Protein AF-0000000077184973 (afdb_homodimer)

Sequence (528 aa):
MAVRLSLIWLLLLGTSIDVTRGKRLDRKLLDNRIVGGQEAEDGAAPYQVSIQTTWKTHICSGVILNEQWILTAGHCALDFSIEDLRIIVGTNDRLEPGQTLFPDEALVHCLYDIPYVYNNDIALIHVNESIIFNDRTQIVELSRVQPPAGSTVTLTGWGAPESSLPTVQYLQTLNLTIIAHEECRERWDFHDGIDVGHICTFTREGEGACSGDSGGPLMWEGKLVGLVNWGRACGVGMPDMYANTVYYQDWIRRTRSGCKNRVNMAVRLSLIWLLLLGTSIDVTRGKRLDRKLLDNRIVGGQEAEDGAAPYQVSIQTTWKTHICSGVILNEQWILTAGHCALDFSIEDLRIIVGTNDRLEPGQTLFPDEALVHCLYDIPYVYNNDIALIHVNESIIFNDRTQIVELSRVQPPAGSTVTLTGWGAPESSLPTVQYLQTLNLTIIAHEECRERWDFHDGIDVGHICTFTREGEGACSGDSGGPLMWEGKLVGLVNWGRACGVGMPDMYANTVYYQDWIRRTRSGCKNRVN

Radius of gyration: 30.18 Å; Cα contacts (8 Å, |Δi|>4): 1374; chains: 2; bounding box: 131×96×85 Å

Secondary structure (DSSP, 8-state):
-------------------------------TTTBT-EEPPTTS-TTEEEEEETT--EEEEEEE-SSSEEEE-HHHHHSS-GGGEEEEES-SBTTS-SEEE-EEEEEE-TTTT-SSTTTT--EEEEESSPPPPBTTB-PPPBPSSPPPTT-EEEEEE---SSTTSPPPSB-EEEEEEEE-HHHHHHHTTT-TT--TTEEEE---TT-B--TT-TT-EEEETTEEEEEE---STTTSSS-EEEEETTTTHHHHHHHTTT---EE-/-------------------------------TTTBT-EEPPTTS-TTEEEEEETT--EEEEEEE-SSSEEEE-HHHHHSS-GGGEEEEES-SBTTS-SEEE-EEEEEE-TTTT-SSTTTT--EEEEESSPPPPBTTB-PPPBPSSPPPTT-EEEEEE---SSTTSPPPSB-EEEEEEEE-HHHHHHHTTT-TT--TTEEEE---TT-B--TT-TT-EEEETTEEEEEE---STTTSSS-EEEEETTTTHHHHHHHTTT---EE-

Nearest PDB structures (foldseek):
  1eq9-assembly1_B  TM=9.582E-01  e=1.703E-23  Solenopsis invicta
  1fy4-assembly1_A  TM=9.319E-01  e=1.586E-20  Fusarium oxysporum
  1pqa-assembly1_A  TM=9.318E-01  e=4.642E-20  Fusarium oxysporum
  1fxy-assembly1_A-2  TM=9.070E-01  e=1.776E-20  Homo sapiens
  2y6t-assembly2_D  TM=8.785E-01  e=1.283E-19  Bos taurus

pLDDT: mean 86.86, std 21.19, range [26.16, 98.88]

Organism: Drosophila simulans (NCBI:txid7240)

Structure (mmCIF, N/CA/C/O backbone):
data_AF-0000000077184973-model_v1
#
loop_
_entity.id
_entity.type
_entity.pdbx_description
1 polymer GD20248
#
loop_
_atom_site.group_PDB
_atom_site.id
_atom_site.type_symbol
_atom_site.label_atom_id
_atom_site.label_alt_id
_atom_site.label_comp_id
_atom_site.label_asym_id
_atom_site.label_entity_id
_atom_site.label_seq_id
_atom_site.pdbx_PDB_ins_code
_atom_site.Cartn_x
_atom_site.Cartn_y
_atom_site.Cartn_z
_atom_site.occupancy
_atom_site.B_iso_or_equiv
_atom_site.auth_seq_id
_atom_site.auth_comp_id
_atom_site.auth_asym_id
_atom_site.auth_atom_id
_atom_site.pdbx_PDB_model_num
ATOM 1 N N . MET A 1 1 ? 62.156 31.766 54.094 1 26.5 1 MET A N 1
ATOM 2 C CA . MET A 1 1 ? 62.125 32.312 52.75 1 26.5 1 MET A CA 1
ATOM 3 C C . MET A 1 1 ? 60.781 32.062 52.094 1 26.5 1 MET A C 1
ATOM 5 O O . MET A 1 1 ? 60.375 30.891 51.938 1 26.5 1 MET A O 1
ATOM 9 N N . ALA A 1 2 ? 59.875 33.062 52.375 1 34.38 2 ALA A N 1
ATOM 10 C CA . ALA A 1 2 ? 58.438 33.281 52.094 1 34.38 2 ALA A CA 1
ATOM 11 C C . ALA A 1 2 ? 58.188 33.312 50.594 1 34.38 2 ALA A C 1
ATOM 13 O O . ALA A 1 2 ? 58.5 34.312 49.906 1 34.38 2 ALA A O 1
ATOM 14 N N . VAL A 1 3 ? 58.531 32.125 49.938 1 33.66 3 VAL A N 1
ATOM 15 C CA . VAL A 1 3 ? 58.406 32.125 48.5 1 33.66 3 VAL A CA 1
ATOM 16 C C . VAL A 1 3 ? 57 32.562 48.094 1 33.66 3 VAL A C 1
ATOM 18 O O . VAL A 1 3 ? 56 31.984 48.562 1 33.66 3 VAL A O 1
ATOM 21 N N . ARG A 1 4 ? 56.875 33.844 47.781 1 31.12 4 ARG A N 1
ATOM 22 C CA . ARG A 1 4 ? 55.75 34.625 47.25 1 31.12 4 ARG A CA 1
ATOM 23 C C . ARG A 1 4 ? 55.219 34 45.969 1 31.12 4 ARG A C 1
ATOM 25 O O . ARG A 1 4 ? 55.875 34.062 44.938 1 31.12 4 ARG A O 1
ATOM 32 N N . LEU A 1 5 ? 54.781 32.719 46.062 1 35.84 5 LEU A N 1
ATOM 33 C CA . LEU A 1 5 ? 54.219 32.125 44.875 1 35.84 5 LEU A CA 1
ATOM 34 C C . LEU A 1 5 ? 53.219 33.031 44.188 1 35.84 5 LEU A C 1
ATOM 36 O O . LEU A 1 5 ? 52.219 33.406 44.781 1 35.84 5 LEU A O 1
ATOM 40 N N . SER A 1 6 ? 53.812 34 43.438 1 33.06 6 SER A N 1
ATOM 41 C CA . SER A 1 6 ? 53.031 34.938 42.625 1 33.06 6 SER A CA 1
ATOM 42 C C . SER A 1 6 ? 52.031 34.188 41.75 1 33.06 6 SER A C 1
ATOM 44 O O . SER A 1 6 ? 52.406 33.312 40.969 1 33.06 6 SER A O 1
ATOM 46 N N . LEU A 1 7 ? 50.844 33.969 42.281 1 34.47 7 LEU A N 1
ATOM 47 C CA . LEU A 1 7 ? 49.688 33.375 41.625 1 34.47 7 LEU A CA 1
ATOM 48 C C . LEU A 1 7 ? 49.344 34.156 40.344 1 34.47 7 LEU A C 1
ATOM 50 O O . LEU A 1 7 ? 48.969 35.312 40.406 1 34.47 7 LEU A O 1
ATOM 54 N N . ILE A 1 8 ? 50.219 34 39.344 1 33.81 8 ILE A N 1
ATOM 55 C CA . ILE A 1 8 ? 49.875 34.625 38.062 1 33.81 8 ILE A CA 1
ATOM 56 C C . ILE A 1 8 ? 48.438 34.281 37.656 1 33.81 8 ILE A C 1
ATOM 58 O O . ILE A 1 8 ? 48.094 33.094 37.594 1 33.81 8 ILE A O 1
ATOM 62 N N . TRP A 1 9 ? 47.562 35.156 38.031 1 33 9 TRP A N 1
ATOM 63 C CA . TRP A 1 9 ? 46.125 35.156 37.656 1 33 9 TRP A CA 1
ATOM 64 C C . TRP A 1 9 ? 45.969 35.156 36.156 1 33 9 TRP A C 1
ATOM 66 O O . TRP A 1 9 ? 46.344 36.094 35.469 1 33 9 TRP A O 1
ATOM 76 N N . LEU A 1 10 ? 46.344 34 35.562 1 32.62 10 LEU A N 1
ATOM 77 C CA . LEU A 1 10 ? 46.094 33.875 34.125 1 32.62 10 LEU A CA 1
ATOM 78 C C . LEU A 1 10 ? 44.688 34.375 33.781 1 32.62 10 LEU A C 1
ATOM 80 O O . LEU A 1 10 ? 43.688 33.781 34.219 1 32.62 10 LEU A O 1
ATOM 84 N N . LEU A 1 11 ? 44.531 35.656 33.688 1 32.44 11 LEU A N 1
ATOM 85 C CA . LEU A 1 11 ? 43.312 36.312 33.156 1 32.44 11 LEU A CA 1
ATOM 86 C C . LEU A 1 11 ? 42.938 35.719 31.812 1 32.44 11 LEU A C 1
ATOM 88 O O . LEU A 1 11 ? 43.625 35.938 30.812 1 32.44 11 LEU A O 1
ATOM 92 N N . LEU A 1 12 ? 42.562 34.438 31.812 1 33.44 12 LEU A N 1
ATOM 93 C CA . LEU A 1 12 ? 42 33.906 30.578 1 33.44 12 LEU A CA 1
ATOM 94 C C . LEU A 1 12 ? 40.938 34.812 30 1 33.44 12 LEU A C 1
ATOM 96 O O . LEU A 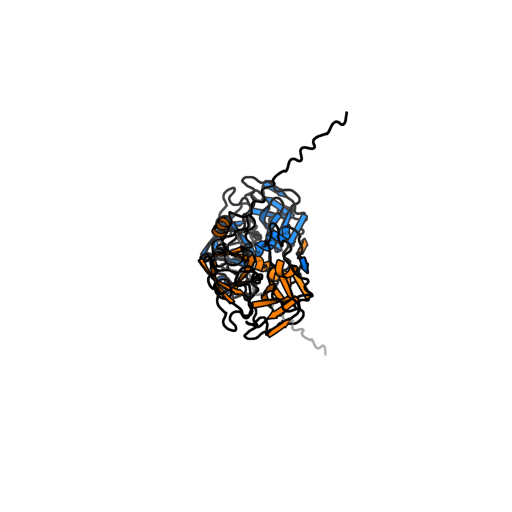1 12 ? 39.906 35.031 30.625 1 33.44 12 LEU A O 1
ATOM 100 N N . LEU A 1 13 ? 41.375 35.938 29.406 1 34.12 13 LEU A N 1
ATOM 101 C CA . LEU A 1 13 ? 40.5 36.812 28.609 1 34.12 13 LEU A CA 1
ATOM 102 C C . LEU A 1 13 ? 39.656 36 27.641 1 34.12 13 LEU A C 1
ATOM 104 O O . LEU A 1 13 ? 40.156 35.438 26.656 1 34.12 13 LEU A O 1
ATOM 108 N N . GLY A 1 14 ? 38.656 35.219 28.156 1 32.34 14 GLY A N 1
ATOM 109 C CA . GLY A 1 14 ? 37.656 34.562 27.344 1 32.34 14 GLY A CA 1
ATOM 110 C C . GLY A 1 14 ? 36.969 35.5 26.359 1 32.34 14 GLY A C 1
ATOM 111 O O . GLY A 1 14 ? 36.281 36.438 26.75 1 32.34 14 GLY A O 1
ATOM 112 N N . THR A 1 15 ? 37.688 35.906 25.281 1 32.94 15 THR A N 1
ATOM 113 C CA . THR A 1 15 ? 37.031 36.688 24.234 1 32.94 15 THR A CA 1
ATOM 114 C C . THR A 1 15 ? 35.719 36.031 23.859 1 32.94 15 THR A C 1
ATOM 116 O O . THR A 1 15 ? 35.656 34.906 23.406 1 32.94 15 THR A O 1
ATOM 119 N N . SER A 1 16 ? 34.656 36.406 24.562 1 30.83 16 SER A N 1
ATOM 120 C CA . SER A 1 16 ? 33.281 36.156 24.219 1 30.83 16 SER A CA 1
ATOM 121 C C . SER A 1 16 ? 32.969 36.594 22.781 1 30.83 16 SER A C 1
ATOM 123 O O . SER A 1 16 ? 33.062 37.75 22.438 1 30.83 16 SER A O 1
ATOM 125 N N . ILE A 1 17 ? 33.406 35.75 21.797 1 32.66 17 ILE A N 1
ATOM 126 C CA . ILE A 1 17 ? 32.969 36 20.422 1 32.66 17 ILE A CA 1
ATOM 127 C C . ILE A 1 17 ? 31.5 36.375 20.406 1 32.66 17 ILE A C 1
ATOM 129 O O . ILE A 1 17 ? 30.656 35.625 20.906 1 32.66 17 ILE A O 1
ATOM 133 N N . ASP A 1 18 ? 31.219 37.75 20.375 1 28.75 18 ASP A N 1
ATOM 134 C CA . ASP A 1 18 ? 29.922 38.375 20.203 1 28.75 18 ASP A CA 1
ATOM 135 C C . ASP A 1 18 ? 29.219 37.875 18.938 1 28.75 18 ASP A C 1
ATOM 137 O O . ASP A 1 18 ? 29.562 38.25 17.828 1 28.75 18 ASP A O 1
ATOM 141 N N . VAL A 1 19 ? 28.859 36.656 18.844 1 29.47 19 VAL A N 1
ATOM 142 C CA . VAL A 1 19 ? 28.156 35.969 17.766 1 29.47 19 VAL A CA 1
ATOM 143 C C . VAL A 1 19 ? 26.844 36.688 17.469 1 29.47 19 VAL A C 1
ATOM 145 O O . VAL A 1 19 ? 26 36.156 16.719 1 29.47 19 VAL A O 1
ATOM 148 N N . THR A 1 20 ? 26.5 37.781 18.188 1 27.11 20 THR A N 1
ATOM 149 C CA . THR A 1 20 ? 25.109 38.219 18.172 1 27.11 20 THR A CA 1
ATOM 150 C C . THR A 1 20 ? 24.75 38.812 16.797 1 27.11 20 THR A C 1
ATOM 152 O O . THR A 1 20 ? 23.578 39.062 16.531 1 27.11 20 THR A O 1
ATOM 155 N N . ARG A 1 21 ? 25.641 39.594 16.172 1 30.25 21 ARG A N 1
ATOM 156 C CA . ARG A 1 21 ? 25.109 40.531 15.195 1 30.25 21 ARG A CA 1
ATOM 157 C C . ARG A 1 21 ? 24.5 39.812 14 1 30.25 21 ARG A C 1
ATOM 159 O O . ARG A 1 21 ? 25.203 39.438 13.062 1 30.25 21 ARG A O 1
ATOM 166 N N . GLY A 1 22 ? 23.906 38.781 14.125 1 27.44 22 GLY A N 1
ATOM 167 C CA . GLY A 1 22 ? 23.344 38.188 12.914 1 27.44 22 GLY A CA 1
ATOM 168 C C . GLY A 1 22 ? 22.547 39.156 12.086 1 27.44 22 GLY A C 1
ATOM 169 O O . GLY A 1 22 ? 21.734 39.938 12.633 1 27.44 22 GLY A O 1
ATOM 170 N N . LYS A 1 23 ? 22.953 39.625 10.93 1 30.66 23 LYS A N 1
ATOM 171 C CA . LYS A 1 23 ? 22.328 40.5 9.938 1 30.66 23 LYS A CA 1
ATOM 172 C C . LYS A 1 23 ? 20.844 40.188 9.789 1 30.66 23 LYS A C 1
ATOM 174 O O . LYS A 1 23 ? 20.469 39.062 9.523 1 30.66 23 LYS A O 1
ATOM 179 N N . ARG A 1 24 ? 19.906 40.938 10.414 1 26.16 24 ARG A N 1
ATOM 180 C CA . ARG A 1 24 ? 18.453 41.062 10.328 1 26.16 24 ARG A CA 1
ATOM 181 C C . ARG A 1 24 ? 18 41.219 8.883 1 26.16 24 ARG A C 1
ATOM 183 O O . ARG A 1 24 ? 18.062 42.312 8.32 1 26.16 24 ARG A O 1
ATOM 190 N N . LEU A 1 25 ? 18.359 40.406 7.992 1 30.17 25 LEU A N 1
ATOM 191 C CA . LEU A 1 25 ? 17.891 40.625 6.629 1 30.17 25 LEU A CA 1
ATOM 192 C C . LEU A 1 25 ? 16.438 41.062 6.629 1 30.17 25 LEU A C 1
ATOM 194 O O . LEU A 1 25 ? 15.641 40.625 7.465 1 30.17 25 LEU A O 1
ATOM 198 N N . ASP A 1 26 ? 16.062 42.125 5.922 1 28.75 26 ASP A N 1
ATOM 199 C CA . ASP A 1 26 ? 14.789 42.781 5.637 1 28.75 26 ASP A CA 1
ATOM 200 C C . ASP A 1 26 ? 13.672 41.781 5.41 1 28.75 26 ASP A C 1
ATOM 202 O O . ASP A 1 26 ? 13.781 40.906 4.555 1 28.75 26 ASP A O 1
ATOM 206 N N . ARG A 1 27 ? 12.922 41.5 6.391 1 31.67 27 ARG A N 1
ATOM 207 C CA . ARG A 1 27 ? 11.719 40.719 6.68 1 31.67 27 ARG A CA 1
ATOM 208 C C . ARG A 1 27 ? 10.586 41.094 5.719 1 31.67 27 ARG A C 1
ATOM 210 O O . ARG A 1 27 ? 9.859 42.062 5.945 1 31.67 27 ARG A O 1
ATOM 217 N N . LYS A 1 28 ? 10.781 41.188 4.43 1 33.88 28 LYS A N 1
ATOM 218 C CA . LYS A 1 28 ? 9.656 41.438 3.537 1 33.88 28 LYS A CA 1
ATOM 219 C C . LYS A 1 28 ? 8.414 40.688 3.986 1 33.88 28 LYS A C 1
ATOM 221 O O . LYS A 1 28 ? 8.516 39.625 4.566 1 33.88 28 LYS A O 1
ATOM 226 N N . LEU A 1 29 ? 7.227 41.375 4.055 1 30.73 29 LEU A N 1
ATOM 227 C CA . LEU A 1 29 ? 5.836 41.062 4.352 1 30.73 29 LEU A CA 1
ATOM 228 C C . LEU A 1 29 ? 5.438 39.719 3.734 1 30.73 29 LEU A C 1
ATOM 230 O O . LEU A 1 29 ? 5.086 39.656 2.555 1 30.73 29 LEU A O 1
ATOM 234 N N . LEU A 1 30 ? 6.32 38.812 3.857 1 31.81 30 LEU A N 1
ATOM 235 C CA . LEU A 1 30 ? 6.012 37.469 3.363 1 31.81 30 LEU A CA 1
ATOM 236 C C . LEU A 1 30 ? 4.668 36.969 3.902 1 31.81 30 LEU A C 1
ATOM 238 O O . LEU A 1 30 ? 4.461 36.938 5.117 1 31.81 30 LEU A O 1
ATOM 242 N N . ASP A 1 31 ? 3.553 37.219 3.355 1 32.78 31 ASP A N 1
ATOM 243 C CA . ASP A 1 31 ? 2.213 36.656 3.412 1 32.78 31 ASP A CA 1
ATOM 244 C C . ASP A 1 31 ? 2.264 35.188 3.822 1 32.78 31 ASP A C 1
ATOM 246 O O . ASP A 1 31 ? 3.01 34.406 3.234 1 32.78 31 ASP A O 1
ATOM 250 N N . ASN A 1 32 ? 2.271 34.656 5.254 1 38.41 32 ASN A N 1
ATOM 251 C CA . ASN A 1 32 ? 2.49 33.688 6.324 1 38.41 32 ASN A CA 1
ATOM 252 C C . ASN A 1 32 ? 1.881 32.312 5.988 1 38.41 32 ASN A C 1
ATOM 254 O O . ASN A 1 32 ? 1.859 31.422 6.828 1 38.41 32 ASN A O 1
ATOM 258 N N . ARG A 1 33 ? 0.795 31.75 5.449 1 44.16 33 ARG A N 1
ATOM 259 C CA . ARG A 1 33 ? -0.04 30.562 5.309 1 44.16 33 ARG A CA 1
ATOM 260 C C . ARG A 1 33 ? 0.772 29.375 4.789 1 44.16 33 ARG A C 1
ATOM 262 O O . ARG A 1 33 ? 1.982 29.5 4.586 1 44.16 33 ARG A O 1
ATOM 269 N N . ILE A 1 34 ? 0.518 28.078 4.676 1 64 34 ILE A N 1
ATOM 270 C CA . ILE A 1 34 ? 1.281 27.516 3.57 1 64 34 ILE A CA 1
ATOM 271 C C . ILE A 1 34 ? 2.199 28.578 2.977 1 64 34 ILE A C 1
ATOM 273 O O . ILE A 1 34 ? 1.737 29.641 2.559 1 64 34 ILE A O 1
ATOM 277 N N . VAL A 1 35 ? 3.477 28.172 3.648 1 80.69 35 VAL A N 1
ATOM 278 C CA . VAL A 1 35 ? 4.434 29.188 3.219 1 80.69 35 VAL A CA 1
ATOM 279 C C . VAL A 1 35 ? 4.246 29.469 1.732 1 80.69 35 VAL A C 1
ATOM 281 O O . VAL A 1 35 ? 4.371 28.578 0.896 1 80.69 35 VAL A O 1
ATOM 284 N N . GLY A 1 36 ? 3.814 30.656 1.55 1 83.94 36 GLY A N 1
ATOM 285 C CA . GLY A 1 36 ? 3.605 31.031 0.162 1 83.94 36 GLY A CA 1
ATOM 286 C C . GLY A 1 36 ? 2.189 30.766 -0.32 1 83.94 36 GLY A C 1
ATOM 287 O O . GLY A 1 36 ? 1.912 30.859 -1.519 1 83.94 36 GLY A O 1
ATOM 288 N N . GLY A 1 37 ? 1.287 30.438 0.636 1 90.81 37 GLY A N 1
ATOM 289 C CA . GLY A 1 37 ? -0.083 30.141 0.253 1 90.81 37 GLY A CA 1
ATOM 290 C C . GLY A 1 37 ? -1.021 31.312 0.416 1 90.81 37 GLY A C 1
ATOM 291 O O . GLY A 1 37 ? -0.574 32.469 0.496 1 90.81 37 GLY A O 1
ATOM 292 N N . GLN A 1 38 ? -2.281 31.031 0.237 1 94.12 38 GLN A N 1
ATOM 293 C CA . GLN A 1 38 ? -3.361 32 0.435 1 94.12 38 GLN A CA 1
ATOM 294 C C . GLN A 1 38 ? -4.496 31.391 1.257 1 94.12 38 GLN A C 1
ATOM 296 O O . GLN A 1 38 ? -4.559 30.172 1.43 1 94.12 38 GLN A O 1
ATOM 301 N N . GLU A 1 39 ? -5.324 32.281 1.732 1 96.31 39 GLU A N 1
ATOM 302 C CA . GLU A 1 39 ? -6.477 31.781 2.484 1 96.31 39 GLU A CA 1
ATOM 303 C C . GLU A 1 39 ? -7.391 30.938 1.607 1 96.31 39 GLU A C 1
ATOM 305 O O . GLU A 1 39 ? -7.691 31.312 0.472 1 96.31 39 GLU A O 1
ATOM 310 N N . ALA A 1 40 ? -7.75 29.828 2.096 1 97.56 40 ALA A N 1
ATOM 311 C CA . ALA A 1 40 ? -8.617 28.922 1.346 1 97.56 40 ALA A CA 1
ATOM 312 C C . ALA A 1 40 ? -10.062 29.422 1.349 1 97.56 40 ALA A C 1
ATOM 314 O O . ALA A 1 40 ? -10.523 30 2.334 1 97.56 40 ALA A O 1
ATOM 315 N N . GLU A 1 41 ? -10.742 29.156 0.265 1 96.81 41 GLU A N 1
ATOM 316 C CA . GLU A 1 41 ? -12.172 29.438 0.225 1 96.81 41 GLU A CA 1
ATOM 317 C C . GLU A 1 41 ? -12.945 28.562 1.205 1 96.81 41 GLU A C 1
ATOM 319 O O . GLU A 1 41 ? -12.492 27.469 1.548 1 96.81 41 GLU A O 1
ATOM 324 N N . ASP A 1 42 ? -14.055 29.094 1.597 1 95.19 42 ASP A N 1
ATOM 325 C CA . ASP A 1 42 ? -14.898 28.312 2.488 1 95.19 42 ASP A CA 1
ATOM 326 C C . ASP A 1 42 ? -15.281 26.969 1.841 1 95.19 42 ASP A C 1
ATOM 328 O O . ASP A 1 42 ? -15.672 26.938 0.673 1 95.19 42 ASP A O 1
ATOM 332 N N . GLY A 1 43 ? -15.078 25.906 2.58 1 95.56 43 GLY A N 1
ATOM 333 C CA . GLY A 1 43 ? -15.453 24.594 2.084 1 95.56 43 GLY A CA 1
ATOM 334 C C . GLY A 1 43 ? -14.453 24.016 1.107 1 95.56 43 GLY A C 1
ATOM 335 O O . GLY A 1 43 ? -14.719 23 0.461 1 95.56 43 GLY A O 1
ATOM 336 N N . ALA A 1 44 ? -13.32 24.594 1.001 1 96.31 44 ALA A N 1
ATOM 337 C CA . ALA A 1 44 ? -12.328 24.156 0.022 1 96.31 44 ALA A CA 1
ATOM 338 C C . ALA A 1 44 ? -11.789 22.766 0.37 1 96.31 44 ALA A C 1
ATOM 340 O O . ALA A 1 44 ? -11.391 22.016 -0.517 1 96.31 44 ALA A O 1
ATOM 341 N N . ALA A 1 45 ? -11.727 22.438 1.589 1 98.31 45 ALA A N 1
ATOM 342 C CA . ALA A 1 45 ? -11.219 21.156 2.051 1 98.31 45 ALA A CA 1
ATOM 343 C C . ALA A 1 45 ? -12.094 20.578 3.158 1 98.31 45 ALA A C 1
ATOM 345 O O . ALA A 1 45 ? -11.664 20.453 4.305 1 98.31 45 ALA A O 1
ATOM 346 N N . PRO A 1 46 ? -13.25 20.156 2.795 1 98.75 46 PRO A N 1
ATOM 347 C CA . PRO A 1 46 ? -14.219 19.719 3.801 1 98.75 46 PRO A CA 1
ATOM 348 C C . PRO A 1 46 ? -13.789 18.453 4.527 1 98.75 46 PRO A C 1
ATOM 350 O O . PRO A 1 46 ? -14.398 18.062 5.523 1 98.75 46 PRO A O 1
ATOM 353 N N . TYR A 1 47 ? -12.766 17.812 4.098 1 98.88 47 TYR A N 1
ATOM 354 C CA . TYR A 1 47 ? -12.227 16.609 4.699 1 98.88 47 TYR A CA 1
ATOM 355 C C . TYR A 1 47 ? -11.164 16.938 5.738 1 98.88 47 TYR A C 1
ATOM 357 O O . TYR A 1 47 ? -10.719 16.047 6.477 1 98.88 47 TYR A O 1
ATOM 365 N N . GLN A 1 48 ? -10.633 18.125 5.805 1 98.19 48 GLN A N 1
ATOM 366 C CA . GLN A 1 48 ? -9.484 18.484 6.617 1 98.19 48 GLN A CA 1
ATOM 367 C C . GLN A 1 48 ? -9.875 18.625 8.086 1 98.19 48 GLN A C 1
ATOM 369 O O . GLN A 1 48 ? -10.914 19.203 8.406 1 98.19 48 GLN A O 1
ATOM 374 N N . VAL A 1 49 ? -8.969 18.188 8.953 1 98.31 49 VAL A N 1
ATOM 375 C CA . VAL A 1 49 ? -9.156 18.172 10.398 1 98.31 49 VAL A CA 1
ATOM 376 C C . VAL A 1 49 ? -8.055 19 11.07 1 98.31 49 VAL A C 1
ATOM 378 O O . VAL A 1 49 ? -6.891 18.922 10.664 1 98.31 49 VAL A O 1
ATOM 381 N N . SER A 1 50 ? -8.43 19.812 12.086 1 98.69 50 SER A N 1
ATOM 382 C CA . SER A 1 50 ? -7.461 20.406 13 1 98.69 50 SER A CA 1
ATOM 383 C C . SER A 1 50 ? -7.34 19.594 14.281 1 98.69 50 SER A C 1
ATOM 385 O O . SER A 1 50 ? -8.328 19.422 15.008 1 98.69 50 SER A O 1
ATOM 387 N N . ILE A 1 51 ? -6.199 19.094 14.469 1 98.38 51 ILE A N 1
ATOM 388 C CA . ILE A 1 51 ? -5.91 18.422 15.734 1 98.38 51 ILE A CA 1
ATOM 389 C C . ILE A 1 51 ? -5.355 19.438 16.734 1 98.38 51 ILE A C 1
ATOM 391 O O . ILE A 1 51 ? -4.344 20.078 16.469 1 98.38 51 ILE A O 1
ATOM 395 N N . GLN A 1 52 ? -6.031 19.516 17.891 1 98.38 52 GLN A N 1
ATOM 396 C CA . GLN A 1 52 ? -5.691 20.547 18.859 1 98.38 52 GLN A CA 1
ATOM 397 C C . GLN A 1 52 ? -5.539 19.938 20.266 1 98.38 52 GLN A C 1
ATOM 399 O O . GLN A 1 52 ? -6.09 18.875 20.547 1 98.38 52 GLN A O 1
ATOM 404 N N . THR A 1 53 ? -4.84 20.656 21.062 1 97 53 THR A N 1
ATOM 405 C CA . THR A 1 53 ? -4.887 20.344 22.484 1 97 53 THR A CA 1
ATOM 406 C C . THR A 1 53 ? -6.223 20.766 23.094 1 97 53 THR A C 1
ATOM 408 O O . THR A 1 53 ? -6.969 21.531 22.484 1 97 53 THR A O 1
ATOM 411 N N . THR A 1 54 ? -6.488 20.234 24.25 1 95.19 54 THR A N 1
ATOM 412 C CA . THR A 1 54 ? -7.73 20.594 24.938 1 95.19 54 THR A CA 1
ATOM 413 C C . THR A 1 54 ? -7.766 22.078 25.25 1 95.19 54 THR A C 1
ATOM 415 O O . THR A 1 54 ? -8.836 22.656 25.469 1 95.19 54 THR A O 1
ATOM 418 N N . TRP A 1 55 ? -6.688 22.766 25.281 1 94.44 55 TRP A N 1
ATOM 419 C CA . TRP A 1 55 ? -6.637 24.203 25.484 1 94.44 55 TRP A CA 1
ATOM 420 C C . TRP A 1 55 ? -6.543 24.953 24.156 1 94.44 55 TRP A C 1
ATOM 422 O O . TRP A 1 55 ? -6.039 26.078 24.094 1 94.44 55 TRP A O 1
ATOM 432 N N . LYS A 1 56 ? -6.832 24.266 23 1 95.56 56 LYS A N 1
ATOM 433 C CA . LYS A 1 56 ? -7.203 24.812 21.688 1 95.56 56 LYS A CA 1
ATOM 434 C C . LYS A 1 56 ? -5.969 25.219 20.891 1 95.56 56 LYS A C 1
ATOM 436 O O . LYS A 1 56 ? -6.047 26.094 20.031 1 95.56 56 LYS A O 1
ATOM 441 N N . THR A 1 57 ? -4.82 24.672 21.219 1 95.75 57 THR A N 1
ATOM 442 C CA . THR A 1 57 ? -3.627 24.859 20.406 1 95.75 57 THR A CA 1
ATOM 443 C C . THR A 1 57 ? -3.588 23.859 19.266 1 95.75 57 THR A C 1
ATOM 445 O O . THR A 1 57 ? -3.67 22.656 19.469 1 95.75 57 THR A O 1
ATOM 448 N N . HIS A 1 58 ? -3.51 24.422 18.062 1 97.5 58 HIS A N 1
ATOM 449 C CA . HIS A 1 58 ? -3.359 23.562 16.891 1 97.5 58 HIS A CA 1
ATOM 450 C C . HIS A 1 58 ? -1.973 22.922 16.844 1 97.5 58 HIS A C 1
ATOM 452 O O . HIS A 1 58 ? -0.962 23.641 16.859 1 97.5 58 HIS A O 1
ATOM 458 N N . ILE A 1 59 ? -1.945 21.609 16.719 1 95.88 59 ILE A N 1
ATOM 459 C CA . ILE A 1 59 ? -0.64 20.969 16.781 1 95.88 59 ILE A CA 1
ATOM 460 C C . ILE A 1 59 ? -0.392 20.188 15.484 1 95.88 59 ILE A C 1
ATOM 462 O O . ILE A 1 59 ? 0.758 19.953 15.102 1 95.88 59 ILE A O 1
ATOM 466 N N . CYS A 1 60 ? -1.462 19.703 14.883 1 97.19 60 CYS A N 1
ATOM 467 C CA . CYS A 1 60 ? -1.354 18.891 13.68 1 97.19 60 CYS A CA 1
ATOM 468 C C . CYS A 1 60 ? -2.643 18.938 12.867 1 97.19 60 CYS A C 1
ATOM 470 O O . CYS A 1 60 ? -3.641 19.516 13.312 1 97.19 60 CYS A O 1
ATOM 472 N N . SER A 1 61 ? -2.52 18.438 11.703 1 97.94 61 SER A N 1
ATOM 473 C CA . SER A 1 61 ? -3.676 18.281 10.828 1 97.94 61 SER A CA 1
ATOM 474 C C . SER A 1 61 ? -4.027 16.812 10.617 1 97.94 61 SER A C 1
ATOM 476 O O . SER A 1 61 ? -3.336 15.93 11.125 1 97.94 61 SER A O 1
ATOM 478 N N . GLY A 1 62 ? -5.117 16.531 9.945 1 98.56 62 GLY A N 1
ATOM 479 C CA . GLY A 1 62 ? -5.582 15.219 9.539 1 98.56 62 GLY A CA 1
ATOM 480 C C . GLY A 1 62 ? -6.688 15.266 8.5 1 98.56 62 GLY A C 1
ATOM 481 O O . GLY A 1 62 ? -7.043 16.344 8.016 1 98.56 62 GLY A O 1
ATOM 482 N N . VAL A 1 63 ? -7.164 14.102 8.164 1 98.88 63 VAL A N 1
ATOM 483 C CA . VAL A 1 63 ? -8.273 14.023 7.219 1 98.88 63 VAL A CA 1
ATOM 484 C C . VAL A 1 63 ? -9.297 13.008 7.707 1 98.88 63 VAL A C 1
ATOM 486 O O . VAL A 1 63 ? -8.945 12.039 8.391 1 98.88 63 VAL A O 1
ATOM 489 N N . ILE A 1 64 ? -10.547 13.258 7.328 1 98.88 64 ILE A N 1
ATOM 490 C CA . ILE A 1 64 ? -11.664 12.398 7.719 1 98.88 64 ILE A CA 1
ATOM 491 C C . ILE A 1 64 ? -11.727 11.188 6.797 1 98.88 64 ILE A C 1
ATOM 493 O O . ILE A 1 64 ? -11.844 11.328 5.574 1 98.88 64 ILE A O 1
ATOM 497 N N . LEU A 1 65 ? -11.688 9.992 7.367 1 98.44 65 LEU A N 1
ATOM 498 C CA . LEU A 1 65 ? -11.797 8.773 6.574 1 98.44 65 LEU A CA 1
ATOM 499 C C . LEU A 1 65 ? -13.242 8.273 6.547 1 98.44 65 LEU A C 1
ATOM 501 O O . LEU A 1 65 ? -13.703 7.754 5.527 1 98.44 65 LEU A O 1
ATOM 505 N N . ASN A 1 66 ? -13.859 8.328 7.664 1 97.62 66 ASN A N 1
ATOM 506 C CA . ASN A 1 66 ? -15.266 7.969 7.848 1 97.62 66 ASN A CA 1
ATOM 507 C C . ASN A 1 66 ? -15.828 8.555 9.141 1 97.62 66 ASN A C 1
ATOM 509 O O . ASN A 1 66 ? -15.266 9.5 9.695 1 97.62 66 ASN A O 1
ATOM 513 N N . GLU A 1 67 ? -16.891 8.031 9.617 1 98 67 GLU A N 1
ATOM 514 C CA . GLU A 1 67 ? -17.609 8.664 10.719 1 98 67 GLU A CA 1
ATOM 515 C C . GLU A 1 67 ? -16.828 8.547 12.023 1 98 67 GLU A C 1
ATOM 517 O O . GLU A 1 67 ? -17.141 9.234 13 1 98 67 GLU A O 1
ATOM 522 N N . GLN A 1 68 ? -15.734 7.715 11.992 1 97.38 68 GLN A N 1
ATOM 523 C CA . GLN A 1 68 ? -15.133 7.469 13.297 1 97.38 68 GLN A CA 1
ATOM 524 C C . GLN A 1 68 ? -13.609 7.594 13.234 1 97.38 68 GLN A C 1
ATOM 526 O O . GLN A 1 68 ? -12.938 7.586 14.273 1 97.38 68 GLN A O 1
ATOM 531 N N . TRP A 1 69 ? -13.102 7.664 12.016 1 98.31 69 TRP A N 1
ATOM 532 C CA . TRP A 1 69 ? -11.656 7.562 11.914 1 98.31 69 TRP A CA 1
ATOM 533 C C . TRP A 1 69 ? -11.07 8.773 11.195 1 98.31 69 TRP A C 1
ATOM 535 O O . TRP A 1 69 ? -11.578 9.18 10.148 1 98.31 69 TRP A O 1
ATOM 545 N N . ILE A 1 70 ? -9.984 9.266 11.781 1 98.69 70 ILE A N 1
ATOM 546 C CA . ILE A 1 70 ? -9.156 10.328 11.219 1 98.69 70 ILE A CA 1
ATOM 547 C C . ILE A 1 70 ? -7.789 9.766 10.836 1 98.69 70 ILE A C 1
ATOM 549 O O . ILE A 1 70 ? -7.199 8.984 11.586 1 98.69 70 ILE A O 1
ATOM 553 N N . LEU A 1 71 ? -7.344 10.102 9.664 1 98.81 71 LEU A N 1
ATOM 554 C CA . LEU A 1 71 ? -6 9.773 9.211 1 98.81 71 LEU A CA 1
ATOM 555 C C . LEU A 1 71 ? -5.043 10.938 9.438 1 98.81 71 LEU A C 1
ATOM 557 O O . LEU A 1 71 ? -5.387 12.086 9.156 1 98.81 71 LEU A O 1
ATOM 561 N N . THR A 1 72 ? -3.867 10.711 10 1 98.5 72 THR A N 1
ATOM 562 C CA . THR A 1 72 ? -2.869 11.734 10.281 1 98.5 72 THR A CA 1
ATOM 563 C C . THR A 1 72 ? -1.466 11.141 10.289 1 98.5 72 THR A C 1
ATOM 565 O O . THR A 1 72 ? -1.263 10.016 9.82 1 98.5 72 THR A O 1
ATOM 568 N N . ALA A 1 73 ? -0.5 11.984 10.617 1 97.44 73 ALA A N 1
ATOM 569 C CA . ALA A 1 73 ? 0.876 11.516 10.742 1 97.44 73 ALA A CA 1
ATOM 570 C C . ALA A 1 73 ? 1.078 10.766 12.055 1 97.44 73 ALA A C 1
ATOM 572 O O . ALA A 1 73 ? 0.404 11.039 13.047 1 97.44 73 ALA A O 1
ATOM 573 N N . GLY A 1 74 ? 2.012 9.812 12.047 1 97.12 74 GLY A N 1
ATOM 574 C CA . GLY A 1 74 ? 2.322 9.039 13.234 1 97.12 74 GLY A CA 1
ATOM 575 C C . GLY A 1 74 ? 2.746 9.891 14.414 1 97.12 74 GLY A C 1
ATOM 576 O O . GLY A 1 74 ? 2.264 9.703 15.531 1 97.12 74 GLY A O 1
ATOM 577 N N . HIS A 1 75 ? 3.615 10.844 14.164 1 94.5 75 HIS A N 1
ATOM 578 C CA . HIS A 1 75 ? 4.117 11.672 15.258 1 94.5 75 HIS A CA 1
ATOM 579 C C . HIS A 1 75 ? 3.014 12.562 15.82 1 94.5 75 HIS A C 1
ATOM 581 O O . HIS A 1 75 ? 3.049 12.93 17 1 94.5 75 HIS A O 1
ATOM 587 N N . CYS A 1 76 ? 2.016 12.961 15.016 1 95.81 76 CYS A N 1
ATOM 588 C CA . CYS A 1 76 ? 0.879 13.734 15.492 1 95.81 76 CYS A CA 1
ATOM 589 C C . CYS A 1 76 ? 0.073 12.945 16.516 1 95.81 76 CYS A C 1
ATOM 591 O O . CYS A 1 76 ? -0.519 13.531 17.438 1 95.81 76 CYS A O 1
ATOM 593 N N . ALA A 1 77 ? 0.02 11.656 16.359 1 96.06 77 ALA A N 1
ATOM 594 C CA . ALA A 1 77 ? -0.748 10.781 17.234 1 96.06 77 ALA A CA 1
ATOM 595 C C . ALA A 1 77 ? 0.035 10.445 18.5 1 96.06 77 ALA A C 1
ATOM 597 O O . ALA A 1 77 ? -0.54 9.992 19.484 1 96.06 77 ALA A O 1
ATOM 598 N N . LEU A 1 78 ? 1.312 10.695 18.453 1 93.69 78 LEU A N 1
ATOM 599 C CA . LEU A 1 78 ? 2.145 10.211 19.547 1 93.69 78 LEU A CA 1
ATOM 600 C C . LEU A 1 78 ? 2.682 11.375 20.375 1 93.69 78 LEU A C 1
ATOM 602 O O . LEU A 1 78 ? 3.113 11.18 21.516 1 93.69 78 LEU A O 1
ATOM 606 N N . ASP A 1 79 ? 2.686 12.555 19.812 1 90.38 79 ASP A N 1
ATOM 607 C CA . ASP A 1 79 ? 3.35 13.68 20.453 1 90.38 79 ASP A CA 1
ATOM 608 C C . ASP A 1 79 ? 2.627 14.094 21.734 1 90.38 79 ASP A C 1
ATOM 610 O O . ASP A 1 79 ? 3.227 14.688 22.625 1 90.38 79 ASP A O 1
ATOM 614 N N . PHE A 1 80 ? 1.339 13.797 21.844 1 91 80 PHE A N 1
ATOM 615 C CA . PHE A 1 80 ? 0.517 14.102 23 1 91 80 PHE A CA 1
ATOM 616 C C . PHE A 1 80 ? -0.3 12.891 23.422 1 91 80 PHE A C 1
ATOM 618 O O . PHE A 1 80 ? -0.576 12.008 22.609 1 91 80 PHE A O 1
ATOM 625 N N . SER A 1 81 ? -0.601 12.867 24.672 1 94.56 81 SER A N 1
ATOM 626 C CA . SER A 1 81 ? -1.606 11.898 25.094 1 94.56 81 SER A CA 1
ATOM 627 C C . SER A 1 81 ? -2.949 12.164 24.422 1 94.56 81 SER A C 1
ATOM 629 O O . SER A 1 81 ? -3.354 13.312 24.266 1 94.56 81 SER A O 1
ATOM 631 N N . ILE A 1 82 ? -3.578 11.18 24.047 1 94.19 82 ILE A N 1
ATOM 632 C CA . ILE A 1 82 ? -4.82 11.344 23.297 1 94.19 82 ILE A CA 1
ATOM 633 C C . ILE A 1 82 ? -5.852 12.062 24.156 1 94.19 82 ILE A C 1
ATOM 635 O O . ILE A 1 82 ? -6.707 12.789 23.641 1 94.19 82 ILE A O 1
ATOM 639 N N . GLU A 1 83 ? -5.758 11.875 25.469 1 94.5 83 GLU A N 1
ATOM 640 C CA . GLU A 1 83 ? -6.699 12.516 26.391 1 94.5 83 GLU A CA 1
ATOM 641 C C . GLU A 1 83 ? -6.543 14.031 26.375 1 94.5 83 GLU A C 1
ATOM 643 O O . GLU A 1 83 ? -7.445 14.758 26.797 1 94.5 83 GLU A O 1
ATOM 648 N N . ASP A 1 84 ? -5.426 14.484 25.906 1 96.75 84 ASP A N 1
ATOM 649 C CA . ASP A 1 84 ? -5.145 15.914 25.891 1 96.75 84 ASP A CA 1
ATOM 650 C C . ASP A 1 84 ? -5.496 16.531 24.547 1 96.75 84 ASP A C 1
ATOM 652 O O . ASP A 1 84 ? -5.188 17.688 24.281 1 96.75 84 ASP A O 1
ATOM 656 N N . LEU A 1 85 ? -6.137 15.742 23.719 1 97.62 85 LEU A N 1
ATOM 657 C CA . LEU A 1 85 ? -6.379 16.219 22.359 1 97.62 85 LEU A CA 1
ATOM 658 C C . LEU A 1 85 ? -7.875 16.406 22.109 1 97.62 85 LEU A C 1
ATOM 660 O O . LEU A 1 85 ? -8.703 15.781 22.781 1 97.62 85 LEU A O 1
ATOM 664 N N . ARG A 1 86 ? -8.164 17.219 21.234 1 98.19 86 ARG A N 1
ATOM 665 C CA . ARG A 1 86 ? -9.484 17.344 20.609 1 98.19 86 ARG A CA 1
ATOM 666 C C . ARG A 1 86 ? -9.375 17.453 19.094 1 98.19 86 ARG A C 1
ATOM 668 O O . ARG A 1 86 ? -8.344 17.891 18.578 1 98.19 86 ARG A O 1
ATOM 675 N N . ILE A 1 87 ? -10.391 17.031 18.438 1 98.62 87 ILE A N 1
ATOM 676 C CA . ILE A 1 87 ? -10.461 16.938 16.984 1 98.62 87 ILE A CA 1
ATOM 677 C C . ILE A 1 87 ? -11.516 17.906 16.453 1 98.62 87 ILE A C 1
ATOM 679 O O . ILE A 1 87 ? -12.695 17.797 16.797 1 98.62 87 ILE A O 1
ATOM 683 N N . ILE A 1 88 ? -11.094 18.844 15.602 1 98.69 88 ILE A N 1
ATOM 684 C CA . ILE A 1 88 ? -11.992 19.875 15.086 1 98.69 88 ILE A CA 1
ATOM 685 C C . ILE A 1 88 ? -12.258 19.625 13.602 1 98.69 88 ILE A C 1
ATOM 687 O O . ILE A 1 88 ? -11.32 19.5 12.812 1 98.69 88 ILE A O 1
ATOM 691 N N . VAL A 1 89 ? -13.547 19.531 13.25 1 98.5 89 VAL A N 1
ATOM 692 C CA . VAL A 1 89 ? -13.906 19.312 11.852 1 98.5 89 VAL A CA 1
ATOM 693 C C . VAL A 1 89 ? -14.867 20.406 11.391 1 98.5 89 VAL A C 1
ATOM 695 O O . VAL A 1 89 ? -15.438 21.125 12.211 1 98.5 89 VAL A O 1
ATOM 698 N N . GLY A 1 90 ? -14.945 20.578 10.094 1 98.38 90 GLY A N 1
ATOM 699 C CA . GLY A 1 90 ? -15.984 21.375 9.469 1 98.38 90 GLY A CA 1
ATOM 700 C C . GLY A 1 90 ? -15.742 22.875 9.578 1 98.38 90 GLY A C 1
ATOM 701 O O . GLY A 1 90 ? -16.672 23.641 9.836 1 98.38 90 GLY A O 1
ATOM 702 N N . THR A 1 91 ? -14.438 23.312 9.406 1 97.56 91 THR A N 1
ATOM 703 C CA . THR A 1 91 ? -14.188 24.734 9.57 1 97.56 91 THR A CA 1
ATOM 704 C C . THR A 1 91 ? -12.961 25.156 8.766 1 97.56 91 THR A C 1
ATOM 706 O O . THR A 1 91 ? -12.039 24.375 8.555 1 97.56 91 THR A O 1
ATOM 709 N N . ASN A 1 92 ? -13.016 26.406 8.312 1 97.69 92 ASN A N 1
ATOM 710 C CA . ASN A 1 92 ? -11.805 27.078 7.863 1 97.69 92 ASN A CA 1
ATOM 711 C C . ASN A 1 92 ? -11.133 27.844 9 1 97.69 92 ASN A C 1
ATOM 713 O O . ASN A 1 92 ? -9.93 28.141 8.938 1 97.69 92 ASN A O 1
ATOM 717 N N . ASP A 1 93 ? -11.953 28.25 9.953 1 97.94 93 ASP A N 1
ATOM 718 C CA . ASP A 1 93 ? -11.484 28.938 11.148 1 97.94 93 ASP A CA 1
ATOM 719 C C . ASP A 1 93 ? -11.297 27.969 12.312 1 97.94 93 ASP A C 1
ATOM 721 O O . ASP A 1 93 ? -12.258 27.656 13.023 1 97.94 93 ASP A O 1
ATOM 725 N N . ARG A 1 94 ? -10.07 27.547 12.578 1 95.88 94 ARG A N 1
ATOM 726 C CA . ARG A 1 94 ? -9.82 26.469 13.516 1 95.88 94 ARG A CA 1
ATOM 727 C C . ARG A 1 94 ? -10.266 26.844 14.922 1 95.88 94 ARG A C 1
ATOM 729 O O . ARG A 1 94 ? -10.336 25.984 15.812 1 95.88 94 ARG A O 1
ATOM 736 N N . LEU A 1 95 ? -10.562 28.172 15.172 1 97.12 95 LEU A N 1
ATOM 737 C CA . LEU A 1 95 ? -11.031 28.609 16.484 1 97.12 95 LEU A CA 1
ATOM 738 C C . LEU A 1 95 ? -12.555 28.562 16.562 1 97.12 95 LEU A C 1
ATOM 740 O O . LEU A 1 95 ? -13.133 28.703 17.641 1 97.12 95 LEU A O 1
ATOM 744 N N . GLU A 1 96 ? -13.211 28.391 15.477 1 97.5 96 GLU A N 1
ATOM 745 C CA . GLU A 1 96 ? -14.656 28.234 15.391 1 97.5 96 GLU A CA 1
ATOM 746 C C . GLU A 1 96 ? -15.031 26.891 14.773 1 97.5 96 GLU A C 1
ATOM 748 O O . GLU A 1 96 ? -15.406 26.828 13.602 1 97.5 96 GLU A O 1
ATOM 753 N N . PRO A 1 97 ? -15.078 25.859 15.617 1 97.5 97 PRO A N 1
ATOM 754 C CA . PRO A 1 97 ? -15.273 24.5 15.125 1 97.5 97 PRO A CA 1
ATOM 755 C C . PRO A 1 97 ? -16.688 24.266 14.578 1 97.5 97 PRO A C 1
ATOM 757 O O . PRO A 1 97 ? -17.656 24.844 15.086 1 97.5 97 PRO A O 1
ATOM 760 N N . GLY A 1 98 ? -16.812 23.469 13.516 1 97.88 98 GLY A N 1
ATOM 761 C CA . GLY A 1 98 ? -18.094 22.891 13.164 1 97.88 98 GLY A CA 1
ATOM 762 C C . GLY A 1 98 ? -18.562 21.828 14.148 1 97.88 98 GLY A C 1
ATOM 763 O O . GLY A 1 98 ? -19.703 21.859 14.594 1 97.88 98 GLY A O 1
ATOM 764 N N . GLN A 1 99 ? -17.766 20.953 14.461 1 98.38 99 GLN A N 1
ATOM 765 C CA . GLN A 1 99 ? -17.922 19.906 15.469 1 98.38 99 GLN A CA 1
ATOM 766 C C . GLN A 1 99 ? -16.625 19.672 16.234 1 98.38 99 GLN A C 1
ATOM 768 O O . GLN A 1 99 ? -15.547 19.703 15.656 1 98.38 99 GLN A O 1
ATOM 773 N N . THR A 1 100 ? -16.734 19.5 17.531 1 98.31 100 THR A N 1
ATOM 774 C CA . THR A 1 100 ? -15.602 19.109 18.359 1 98.31 100 THR A CA 1
ATOM 775 C C . THR A 1 100 ? -15.742 17.656 18.812 1 98.31 100 THR A C 1
ATOM 777 O O . THR A 1 100 ? -16.781 17.266 19.344 1 98.31 100 THR A O 1
ATOM 780 N N . LEU A 1 101 ? -14.766 16.906 18.531 1 98.44 101 LEU A N 1
ATOM 781 C CA . LEU A 1 101 ? -14.727 15.5 18.938 1 98.44 101 LEU A CA 1
ATOM 782 C C . LEU A 1 101 ? -13.516 15.219 19.812 1 98.44 101 LEU A C 1
ATOM 784 O O . LEU A 1 101 ? -12.602 16.047 19.906 1 98.44 101 LEU A O 1
ATOM 788 N N . PHE A 1 102 ? -13.539 14.062 20.453 1 98.19 102 PHE A N 1
ATOM 789 C CA . PHE A 1 102 ? -12.438 13.656 21.312 1 98.19 102 PHE A CA 1
ATOM 790 C C . PHE A 1 102 ? -11.969 12.25 20.969 1 98.19 102 PHE A C 1
ATOM 792 O O . PHE A 1 102 ? -12.781 11.359 20.734 1 98.19 102 PHE A O 1
ATOM 799 N N . PRO A 1 103 ? -10.68 12.18 20.828 1 97.81 103 PRO A N 1
ATOM 800 C CA . PRO A 1 103 ? -10.156 10.844 20.5 1 97.81 103 PRO A CA 1
ATOM 801 C C . PRO A 1 103 ? -10.227 9.891 21.703 1 97.81 103 PRO A C 1
ATOM 803 O O . PRO A 1 103 ? -10.094 10.32 22.844 1 97.81 103 PRO A O 1
ATOM 806 N N . ASP A 1 104 ? -10.375 8.531 21.469 1 96.88 104 ASP A N 1
ATOM 807 C CA . ASP A 1 104 ? -10.312 7.531 22.531 1 96.88 104 ASP A CA 1
ATOM 808 C C . ASP A 1 104 ? -9.258 6.473 22.219 1 96.88 104 ASP A C 1
ATOM 810 O O . ASP A 1 104 ? -8.898 5.676 23.094 1 96.88 104 ASP A O 1
ATOM 814 N N . GLU A 1 105 ? -8.734 6.551 20.984 1 96.25 105 GLU A N 1
ATOM 815 C CA . GLU A 1 105 ? -7.664 5.633 20.594 1 96.25 105 GLU A CA 1
ATOM 816 C C . GLU A 1 105 ? -6.879 6.172 19.406 1 96.25 105 GLU A C 1
ATOM 818 O O . GLU A 1 105 ? -7.441 6.84 18.531 1 96.25 105 GLU A O 1
ATOM 823 N N . ALA A 1 106 ? -5.625 5.965 19.406 1 97.25 106 ALA A N 1
ATOM 824 C CA . ALA A 1 106 ? -4.785 6.215 18.234 1 97.25 106 ALA A CA 1
ATOM 825 C C . ALA A 1 106 ? -3.955 4.984 17.891 1 97.25 106 ALA A C 1
ATOM 827 O O . ALA A 1 106 ? -3.396 4.328 18.766 1 97.25 106 ALA A O 1
ATOM 828 N N . LEU A 1 107 ? -3.934 4.586 16.688 1 97.19 107 LEU A N 1
ATOM 829 C CA . LEU A 1 107 ? -3.15 3.482 16.141 1 97.19 107 LEU A CA 1
ATOM 830 C C . LEU A 1 107 ? -2.047 4.004 15.227 1 97.19 107 LEU A C 1
ATOM 832 O O . LEU A 1 107 ? -2.328 4.645 14.219 1 97.19 107 LEU A O 1
ATOM 836 N N . VAL A 1 108 ? -0.85 3.746 15.539 1 97.06 108 VAL A N 1
ATOM 837 C CA . VAL A 1 108 ? 0.309 4.223 14.789 1 97.06 108 VAL A CA 1
ATOM 838 C C . VAL A 1 108 ? 1.001 3.043 14.109 1 97.06 108 VAL A C 1
ATOM 840 O O . VAL A 1 108 ? 1.125 1.965 14.695 1 97.06 108 VAL A O 1
ATOM 843 N N . HIS A 1 109 ? 1.386 3.23 12.875 1 97.25 109 HIS A N 1
ATOM 844 C CA . HIS A 1 109 ? 2.064 2.182 12.117 1 97.25 109 HIS A CA 1
ATOM 845 C C . HIS A 1 109 ? 3.145 1.509 12.953 1 97.25 109 HIS A C 1
ATOM 847 O O . HIS A 1 109 ? 3.93 2.186 13.625 1 97.25 109 HIS A O 1
ATOM 853 N N . CYS A 1 110 ? 3.291 0.224 12.852 1 94.44 110 CYS A N 1
ATOM 854 C CA . CYS A 1 110 ? 4.156 -0.524 13.758 1 94.44 110 CYS A CA 1
ATOM 855 C C . CYS A 1 110 ? 5.625 -0.282 13.438 1 94.44 110 CYS A C 1
ATOM 857 O O . CYS A 1 110 ? 6.496 -0.523 14.273 1 94.44 110 CYS A O 1
ATOM 859 N N . LEU A 1 111 ? 5.941 0.192 12.297 1 95.5 111 LEU A N 1
ATOM 860 C CA . LEU A 1 111 ? 7.312 0.491 11.898 1 95.5 111 LEU A CA 1
ATOM 861 C C . LEU A 1 111 ? 7.562 1.995 11.898 1 95.5 111 LEU A C 1
ATOM 863 O O . LEU A 1 111 ? 8.398 2.486 11.141 1 95.5 111 LEU A O 1
ATOM 867 N N . TYR A 1 112 ? 6.73 2.721 12.617 1 95.38 112 TYR A N 1
ATOM 868 C CA . TYR A 1 112 ? 6.957 4.156 12.75 1 95.38 112 TYR A CA 1
ATOM 869 C C . TYR A 1 112 ? 8.398 4.445 13.156 1 95.38 112 TYR A C 1
ATOM 871 O O . TYR A 1 112 ? 8.906 3.873 14.125 1 95.38 112 TYR A O 1
ATOM 879 N N . ASP A 1 113 ? 9.062 5.32 12.391 1 93.75 113 ASP A N 1
ATOM 880 C CA . ASP A 1 113 ? 10.438 5.754 12.602 1 93.75 113 ASP A CA 1
ATOM 881 C C . ASP A 1 113 ? 11.422 4.621 12.305 1 93.75 113 ASP A C 1
ATOM 883 O O . ASP A 1 113 ? 12.539 4.609 12.828 1 93.75 113 ASP A O 1
ATOM 887 N N . ILE A 1 114 ? 10.969 3.609 11.703 1 93.25 114 ILE A N 1
ATOM 888 C CA . ILE A 1 114 ? 11.789 2.477 11.289 1 93.25 114 ILE A CA 1
ATOM 889 C C . ILE A 1 114 ? 11.719 2.32 9.773 1 93.25 114 ILE A C 1
ATOM 891 O O . ILE A 1 114 ? 10.633 2.238 9.203 1 93.25 114 ILE A O 1
ATOM 895 N N . PRO A 1 115 ? 12.898 2.234 9.148 1 92.94 115 PRO A N 1
ATOM 896 C CA . PRO A 1 115 ? 14.258 2.156 9.68 1 92.94 115 PRO A CA 1
ATOM 897 C C . PRO A 1 115 ? 14.828 3.523 10.055 1 92.94 115 PRO A C 1
ATOM 899 O O . PRO A 1 115 ? 15.828 3.607 10.773 1 92.94 115 PRO A O 1
ATOM 902 N N . TYR A 1 116 ? 14.328 4.617 9.555 1 91.75 116 TYR A N 1
ATOM 903 C CA . TYR A 1 116 ? 14.797 5.969 9.844 1 91.75 116 TYR A CA 1
ATOM 904 C C . TYR A 1 116 ? 13.68 6.824 10.422 1 91.75 116 TYR A C 1
ATOM 906 O O . TYR A 1 116 ? 12.5 6.5 10.273 1 91.75 116 TYR A O 1
ATOM 914 N N . VAL A 1 117 ? 14.047 7.906 10.984 1 90.06 117 VAL A N 1
ATOM 915 C CA . VAL A 1 117 ? 13.094 8.859 11.539 1 90.06 117 VAL A CA 1
ATOM 916 C C . VAL A 1 117 ? 12.125 9.32 10.445 1 90.06 117 VAL A C 1
ATOM 918 O O . VAL A 1 117 ? 12.547 9.594 9.32 1 90.06 117 VAL A O 1
ATOM 921 N N . TYR A 1 118 ? 10.789 9.266 10.719 1 89.12 118 TYR A N 1
ATOM 922 C CA . TYR A 1 118 ? 9.68 9.711 9.883 1 89.12 118 TYR A CA 1
ATOM 923 C C . TYR A 1 118 ? 9.367 8.695 8.797 1 89.12 118 TYR A C 1
ATOM 925 O O . TYR A 1 118 ? 8.523 8.938 7.93 1 89.12 11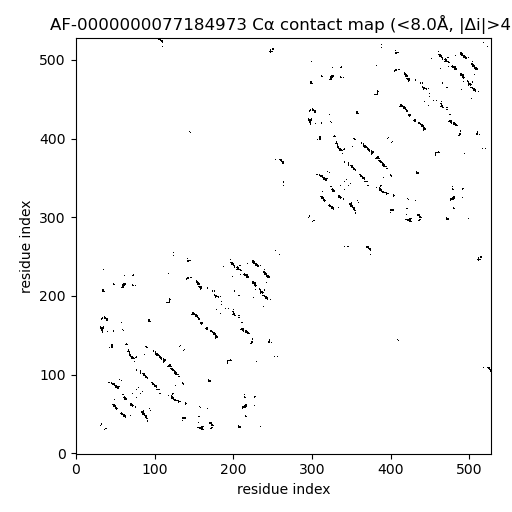8 TYR A O 1
ATOM 933 N N . ASN A 1 119 ? 10.078 7.578 8.844 1 94.75 119 ASN A N 1
ATOM 934 C CA . ASN A 1 119 ? 9.578 6.469 8.039 1 94.75 119 ASN A CA 1
ATOM 935 C C . ASN A 1 119 ? 8.297 5.883 8.633 1 94.75 119 ASN A C 1
ATOM 937 O O . ASN A 1 119 ? 8.172 5.777 9.859 1 94.75 119 ASN A O 1
ATOM 941 N N . ASN A 1 120 ? 7.418 5.516 7.746 1 96.94 120 ASN A N 1
ATOM 942 C CA . ASN A 1 120 ? 6.16 4.906 8.172 1 96.94 120 ASN A CA 1
ATOM 943 C C . ASN A 1 120 ? 5.414 5.797 9.164 1 96.94 120 ASN A C 1
ATOM 945 O O . ASN A 1 120 ? 4.898 5.312 10.172 1 96.94 120 ASN A O 1
ATOM 949 N N . ASP A 1 121 ? 5.488 7.117 8.938 1 96.19 121 ASP A N 1
ATOM 950 C CA . ASP A 1 121 ? 4.883 8.148 9.773 1 96.19 121 ASP A CA 1
ATOM 951 C C . ASP A 1 121 ? 3.416 8.367 9.406 1 96.19 121 ASP A C 1
ATOM 953 O O . ASP A 1 121 ? 3.072 9.352 8.75 1 96.19 121 ASP A O 1
ATOM 957 N N . ILE A 1 122 ? 2.568 7.426 9.852 1 98 122 ILE A N 1
ATOM 958 C CA . ILE A 1 122 ? 1.139 7.43 9.562 1 98 122 ILE A CA 1
ATOM 959 C C . ILE A 1 122 ? 0.369 6.836 10.734 1 98 122 ILE A C 1
ATOM 961 O O . ILE A 1 122 ? 0.859 5.926 11.406 1 98 122 ILE A O 1
ATOM 965 N N . ALA A 1 123 ? -0.814 7.402 10.977 1 98.38 123 ALA A N 1
ATOM 966 C CA . ALA A 1 123 ? -1.599 6.961 12.133 1 98.38 123 ALA A CA 1
ATOM 967 C C . ALA A 1 123 ? -3.092 7.172 11.891 1 98.38 123 ALA A C 1
ATOM 969 O O . ALA A 1 123 ? -3.482 7.973 11.039 1 98.38 123 ALA A O 1
ATOM 970 N N . LEU A 1 124 ? -3.883 6.426 12.625 1 98.44 124 LEU A N 1
ATOM 971 C CA . LEU A 1 124 ? -5.332 6.566 12.711 1 98.44 124 LEU A CA 1
ATOM 972 C C . LEU A 1 124 ? -5.754 7.004 14.109 1 98.44 124 LEU A C 1
ATOM 974 O O . LEU A 1 124 ? -5.227 6.508 15.109 1 98.44 124 LEU A O 1
ATOM 978 N N . ILE A 1 125 ? -6.629 7.938 14.125 1 98.06 125 ILE A N 1
ATOM 979 C CA . ILE A 1 125 ? -7.219 8.359 15.391 1 98.06 125 ILE A CA 1
ATOM 980 C C . ILE A 1 125 ? -8.711 8.047 15.391 1 98.06 125 ILE A C 1
ATOM 982 O O . ILE A 1 125 ? -9.438 8.445 14.469 1 98.06 125 ILE A O 1
ATOM 986 N N . HIS A 1 126 ? -9.141 7.316 16.375 1 97.94 126 HIS A N 1
ATOM 987 C CA . HIS A 1 126 ? -10.555 7.023 16.578 1 97.94 126 HIS A CA 1
ATOM 988 C C . HIS A 1 126 ? -11.219 8.086 17.453 1 97.94 126 HIS A C 1
ATOM 990 O O . HIS A 1 126 ? -10.672 8.484 18.484 1 97.94 126 HIS A O 1
ATOM 996 N N . VAL A 1 127 ? -12.359 8.539 17.031 1 97.88 127 VAL A N 1
ATOM 997 C CA . VAL A 1 127 ? -13.062 9.555 17.812 1 97.88 127 VAL A CA 1
ATOM 998 C C . VAL A 1 127 ? -14.258 8.922 18.516 1 97.88 127 VAL A C 1
ATOM 1000 O O . VAL A 1 127 ? -14.867 7.977 18 1 97.88 127 VAL A O 1
ATOM 1003 N N . ASN A 1 128 ? -14.617 9.453 19.625 1 91.88 128 ASN A N 1
ATOM 1004 C CA . ASN A 1 128 ? -15.586 8.883 20.547 1 91.88 128 ASN A CA 1
ATOM 1005 C C . ASN A 1 128 ? -17.016 9.047 20.047 1 91.88 128 ASN A C 1
ATOM 1007 O O . ASN A 1 128 ? -17.922 8.344 20.5 1 91.88 128 ASN A O 1
ATOM 1011 N N . GLU A 1 129 ? -17.312 10 19.266 1 96.38 129 GLU A N 1
ATOM 1012 C CA . GLU A 1 129 ? -18.625 10.266 18.656 1 96.38 129 GLU A CA 1
ATOM 1013 C C . GLU A 1 129 ? -18.531 10.312 17.141 1 96.38 129 GLU A C 1
ATOM 1015 O O . GLU A 1 129 ? -17.453 10.562 16.578 1 96.38 129 GLU A O 1
ATOM 1020 N N . SER A 1 130 ? -19.719 10.07 16.531 1 98 130 SER A N 1
ATOM 1021 C CA . SER A 1 130 ? -19.734 10.031 15.078 1 98 130 SER A CA 1
ATOM 1022 C C . SER A 1 130 ? -19.562 11.43 14.484 1 98 130 SER A C 1
ATOM 1024 O O . SER A 1 130 ? -20.141 12.391 14.977 1 98 130 SER A O 1
ATOM 1026 N N . ILE A 1 131 ? -18.766 11.539 13.539 1 98.62 131 ILE A N 1
ATOM 1027 C CA . ILE A 1 131 ? -18.656 12.758 12.742 1 98.62 131 ILE A CA 1
ATOM 1028 C C . ILE A 1 131 ? -19.938 12.977 11.953 1 98.62 131 ILE A C 1
ATOM 1030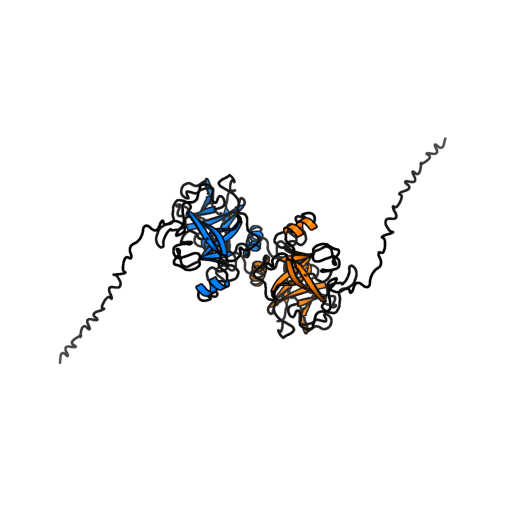 O O . ILE A 1 131 ? -20.438 12.055 11.305 1 98.62 131 ILE A O 1
ATOM 1034 N N . ILE A 1 132 ? -20.469 14.141 12.031 1 98.5 132 ILE A N 1
ATOM 1035 C CA . ILE A 1 132 ? -21.672 14.492 11.305 1 98.5 132 ILE A CA 1
ATOM 1036 C C . ILE A 1 132 ? -21.312 15.141 9.969 1 98.5 132 ILE A C 1
ATOM 1038 O O . ILE A 1 132 ? -20.719 16.219 9.938 1 98.5 132 ILE A O 1
ATOM 1042 N N . PHE A 1 133 ? -21.766 14.508 8.938 1 98.44 133 PHE A N 1
ATOM 1043 C CA . PHE A 1 133 ? -21.375 14.961 7.605 1 98.44 133 PHE A CA 1
ATOM 1044 C C . PHE A 1 133 ? -22.328 16.031 7.09 1 98.44 133 PHE A C 1
ATOM 1046 O O . PHE A 1 133 ? -23.531 15.961 7.352 1 98.44 133 PHE A O 1
ATOM 1053 N N . ASN A 1 134 ? -21.844 17 6.422 1 98.12 134 ASN A N 1
ATOM 1054 C CA . ASN A 1 134 ? -22.516 18.078 5.695 1 98.12 134 ASN A CA 1
ATOM 1055 C C . ASN A 1 134 ? -21.641 18.672 4.613 1 98.12 134 ASN A C 1
ATOM 1057 O O . ASN A 1 134 ? -20.641 18.062 4.199 1 98.12 134 ASN A O 1
ATOM 1061 N N . ASP A 1 135 ? -21.922 19.797 4.113 1 96.88 135 ASP A N 1
ATOM 1062 C CA . ASP A 1 135 ? -21.188 20.391 3.006 1 96.88 135 ASP A CA 1
ATOM 1063 C C . ASP A 1 135 ? -19.766 20.781 3.438 1 96.88 135 ASP A C 1
ATOM 1065 O O . ASP A 1 135 ? -18.859 20.828 2.613 1 96.88 135 ASP A O 1
ATOM 1069 N N . ARG A 1 136 ? -19.562 21.031 4.727 1 97.5 136 ARG A N 1
ATOM 1070 C CA . ARG A 1 136 ? -18.266 21.469 5.246 1 97.5 136 ARG A CA 1
ATOM 1071 C C . ARG A 1 136 ? -17.531 20.312 5.914 1 97.5 136 ARG A C 1
ATOM 1073 O O . ARG A 1 136 ? -16.406 20.484 6.395 1 97.5 136 ARG A O 1
ATOM 1080 N N . THR A 1 137 ? -18.172 19.188 6.051 1 98.69 137 THR A N 1
ATOM 1081 C CA . THR A 1 137 ? -17.609 17.984 6.668 1 98.69 137 THR A CA 1
ATOM 1082 C C . THR A 1 137 ? -17.844 16.766 5.793 1 98.69 137 THR A C 1
ATOM 1084 O O . THR A 1 137 ? -18.953 16.234 5.758 1 98.69 137 THR A O 1
ATOM 1087 N N . GLN A 1 138 ? -16.797 16.328 5.113 1 98.69 138 GLN A N 1
ATOM 1088 C CA . GLN A 1 138 ? -16.906 15.227 4.164 1 98.69 138 GLN A CA 1
ATOM 1089 C C . GLN A 1 138 ? -15.727 14.266 4.301 1 98.69 138 GLN A C 1
ATOM 1091 O O . GLN A 1 138 ? -14.664 14.641 4.809 1 98.69 138 GLN A O 1
ATOM 1096 N N . ILE A 1 139 ? -15.953 13.031 3.885 1 98.62 139 ILE A N 1
ATOM 1097 C CA . ILE A 1 139 ? -14.898 12.023 3.854 1 98.62 139 ILE A CA 1
ATOM 1098 C C . ILE A 1 139 ? -13.922 12.328 2.717 1 98.62 139 ILE A C 1
ATOM 1100 O O . ILE A 1 139 ? -14.32 12.867 1.682 1 98.62 139 ILE A O 1
ATOM 1104 N N . VAL A 1 140 ? -12.664 12.016 2.934 1 98.69 140 VAL A N 1
ATOM 1105 C CA . VAL A 1 140 ? -11.672 12.172 1.877 1 98.69 140 VAL A CA 1
ATOM 1106 C C . VAL A 1 140 ? -11.672 10.945 0.974 1 98.69 140 VAL A C 1
ATOM 1108 O O . VAL A 1 140 ? -11.875 9.82 1.444 1 98.69 140 VAL A O 1
ATOM 1111 N N . GLU A 1 141 ? -11.461 11.125 -0.282 1 97.81 141 GLU A N 1
ATOM 1112 C CA . GLU A 1 141 ? -11.25 10.008 -1.193 1 97.81 141 GLU A CA 1
ATOM 1113 C C . GLU A 1 141 ? -9.758 9.703 -1.363 1 97.81 141 GLU A C 1
ATOM 1115 O O . GLU A 1 141 ? -8.969 10.609 -1.623 1 97.81 141 GLU A O 1
ATOM 1120 N N . LEU A 1 142 ? -9.375 8.438 -1.167 1 97.62 142 LEU A N 1
ATOM 1121 C CA . LEU A 1 142 ? -7.988 8.023 -1.363 1 97.62 142 LEU A CA 1
ATOM 1122 C C . LEU A 1 142 ? -7.715 7.727 -2.834 1 97.62 142 LEU A C 1
ATOM 1124 O O . LEU A 1 142 ? -8.516 7.062 -3.494 1 97.62 142 LEU A O 1
ATOM 1128 N N . SER A 1 143 ? -6.566 8.219 -3.307 1 96.12 143 SER A N 1
ATOM 1129 C CA . SER A 1 143 ? -6.176 7.891 -4.672 1 96.12 143 SER A CA 1
ATOM 1130 C C . SER A 1 143 ? -5.707 6.445 -4.781 1 96.12 143 SER A C 1
ATOM 1132 O O . SER A 1 143 ? -5.047 5.93 -3.875 1 96.12 143 SER A O 1
ATOM 1134 N N . ARG A 1 144 ? -5.93 5.848 -5.902 1 89.69 144 ARG A N 1
ATOM 1135 C CA . ARG A 1 144 ? -5.453 4.496 -6.184 1 89.69 144 ARG A CA 1
ATOM 1136 C C . ARG A 1 144 ? -4.137 4.531 -6.957 1 89.69 144 ARG A C 1
ATOM 1138 O O . ARG A 1 144 ? -3.471 3.504 -7.098 1 89.69 144 ARG A O 1
ATOM 1145 N N . VAL A 1 145 ? -3.867 5.684 -7.477 1 89.75 145 VAL A N 1
ATOM 1146 C CA . VAL A 1 145 ? -2.684 5.824 -8.32 1 89.75 145 VAL A CA 1
ATOM 1147 C C . VAL A 1 145 ? -1.836 6.996 -7.832 1 89.75 145 VAL A C 1
ATOM 1149 O O . VAL A 1 145 ? -2.369 8.008 -7.367 1 89.75 145 VAL A O 1
ATOM 1152 N N . GLN A 1 146 ? -0.545 6.828 -7.957 1 92.62 146 GLN A N 1
ATOM 1153 C CA . GLN A 1 146 ? 0.373 7.914 -7.629 1 92.62 146 GLN A CA 1
ATOM 1154 C C . GLN A 1 146 ? 0.365 8.992 -8.711 1 92.62 146 GLN A C 1
ATOM 1156 O O . GLN A 1 146 ? 0.299 8.68 -9.906 1 92.62 146 GLN A O 1
ATOM 1161 N N . PRO A 1 147 ? 0.423 10.242 -8.242 1 95.62 147 PRO A N 1
ATOM 1162 C CA . PRO A 1 147 ? 0.59 11.266 -9.266 1 95.62 147 PRO A CA 1
ATOM 1163 C C . PRO A 1 147 ? 1.959 11.211 -9.945 1 95.62 147 PRO A C 1
ATOM 1165 O O . PRO A 1 147 ? 2.965 10.938 -9.281 1 95.62 147 PRO A O 1
ATOM 1168 N N . PRO A 1 148 ? 1.969 11.422 -11.25 1 94.12 148 PRO A N 1
ATOM 1169 C CA . PRO A 1 148 ? 3.273 11.477 -11.906 1 94.12 148 PRO A CA 1
ATOM 1170 C C . PRO A 1 148 ? 4.082 12.711 -11.516 1 94.12 148 PRO A C 1
ATOM 1172 O O . PRO A 1 148 ? 3.51 13.719 -11.078 1 94.12 148 PRO A O 1
ATOM 1175 N N . ALA A 1 149 ? 5.379 12.578 -11.656 1 96.12 149 ALA A N 1
ATOM 1176 C CA . ALA A 1 149 ? 6.227 13.75 -11.469 1 96.12 149 ALA A CA 1
ATOM 1177 C C . ALA A 1 149 ? 5.773 14.906 -12.352 1 96.12 149 ALA A C 1
ATOM 1179 O O . ALA A 1 149 ? 5.398 14.695 -13.508 1 96.12 149 ALA A O 1
ATOM 1180 N N . GLY A 1 150 ? 5.789 16.062 -11.797 1 97.88 150 GLY A N 1
ATOM 1181 C CA . GLY A 1 150 ? 5.355 17.234 -12.531 1 97.88 150 GLY A CA 1
ATOM 1182 C C . GLY A 1 150 ? 3.902 17.594 -12.281 1 97.88 150 GLY A C 1
ATOM 1183 O O . GLY A 1 150 ? 3.455 18.688 -12.633 1 97.88 150 GLY A O 1
ATOM 1184 N N . SER A 1 151 ? 3.172 16.703 -11.633 1 97.94 151 SER A N 1
ATOM 1185 C CA . SER A 1 151 ? 1.76 16.938 -11.352 1 97.94 151 SER A CA 1
ATOM 1186 C C . SER A 1 151 ? 1.582 18.094 -10.359 1 97.94 151 SER A C 1
ATOM 1188 O O . SER A 1 151 ? 2.373 18.234 -9.43 1 97.94 151 SER A O 1
ATOM 1190 N N . THR A 1 152 ? 0.5 18.875 -10.578 1 98.44 152 THR A N 1
ATOM 1191 C CA . THR A 1 152 ? 0.084 19.859 -9.602 1 98.44 152 THR A CA 1
ATOM 1192 C C . THR A 1 152 ? -0.767 19.234 -8.508 1 98.44 152 THR A C 1
ATOM 1194 O O . THR A 1 152 ? -1.701 18.484 -8.797 1 98.44 152 THR A O 1
ATOM 1197 N N . VAL A 1 153 ? -0.403 19.5 -7.297 1 98.44 153 VAL A N 1
ATOM 1198 C CA . VAL A 1 153 ? -1.136 19.016 -6.133 1 98.44 153 VAL A CA 1
ATOM 1199 C C . VAL A 1 153 ? -1.485 20.188 -5.219 1 98.44 153 VAL A C 1
ATOM 1201 O O . VAL A 1 153 ? -0.857 21.25 -5.285 1 98.44 153 VAL A O 1
ATOM 1204 N N . THR A 1 154 ? -2.514 20 -4.395 1 98.44 154 THR A N 1
ATOM 1205 C CA . THR A 1 154 ? -2.982 21.062 -3.51 1 98.44 154 THR A CA 1
ATOM 1206 C C . THR A 1 154 ? -2.734 20.703 -2.049 1 98.44 154 THR A C 1
ATOM 1208 O O . THR A 1 154 ? -3.111 19.609 -1.603 1 98.44 154 THR A O 1
ATOM 1211 N N . LEU A 1 155 ? -2.088 21.578 -1.401 1 97.94 155 LEU A N 1
ATOM 1212 C CA . LEU A 1 155 ? -1.849 21.484 0.035 1 97.94 155 LEU A CA 1
ATOM 1213 C C . LEU A 1 155 ? -2.734 22.469 0.797 1 97.94 155 LEU A C 1
ATOM 1215 O O . LEU A 1 155 ? -2.896 23.609 0.382 1 97.94 155 LEU A O 1
ATOM 1219 N N . THR A 1 156 ? -3.354 22.031 1.873 1 98.06 156 THR A N 1
ATOM 1220 C CA . THR A 1 156 ? -4.082 22.906 2.773 1 98.06 156 THR A CA 1
ATOM 1221 C C . THR A 1 156 ? -3.652 22.688 4.219 1 98.06 156 THR A C 1
ATOM 1223 O O . THR A 1 156 ? -3.195 21.594 4.574 1 98.06 156 THR A O 1
ATOM 1226 N N . GLY A 1 157 ? -3.738 23.703 5.023 1 97.69 157 GLY A N 1
ATOM 1227 C CA . GLY A 1 157 ? -3.381 23.531 6.422 1 97.69 157 GLY A CA 1
ATOM 1228 C C . GLY A 1 157 ? -3.381 24.844 7.195 1 97.69 157 GLY A C 1
ATOM 1229 O O . GLY A 1 157 ? -3.521 25.922 6.605 1 97.69 157 GLY A O 1
ATOM 1230 N N . TRP A 1 158 ? -3.213 24.766 8.492 1 97.44 158 TRP A N 1
ATOM 1231 C CA . TRP A 1 158 ? -3.178 25.891 9.406 1 97.44 158 TRP A CA 1
ATOM 1232 C C . TRP A 1 158 ? -1.771 26.109 9.953 1 97.44 158 TRP A C 1
ATOM 1234 O O . TRP A 1 158 ? -1.594 26.75 10.992 1 97.44 158 TRP A O 1
ATOM 1244 N N . GLY A 1 159 ? -0.804 25.516 9.352 1 95.69 159 GLY A N 1
ATOM 1245 C CA . GLY A 1 159 ? 0.558 25.609 9.852 1 95.69 159 GLY A CA 1
ATOM 1246 C C . GLY A 1 159 ? 1.09 27.016 9.875 1 95.69 159 GLY A C 1
ATOM 1247 O O . GLY A 1 159 ? 0.417 27.953 9.422 1 95.69 159 GLY A O 1
ATOM 1248 N N . ALA A 1 160 ? 2.318 27.156 10.461 1 93.19 160 ALA A N 1
ATOM 1249 C CA . ALA A 1 160 ? 2.971 28.453 10.57 1 93.19 160 ALA A CA 1
ATOM 1250 C C . ALA A 1 160 ? 3.371 28.984 9.195 1 93.19 160 ALA A C 1
ATOM 1252 O O . ALA A 1 160 ? 3.777 28.219 8.32 1 93.19 160 ALA A O 1
ATOM 1253 N N . PRO A 1 161 ? 3.229 30.281 9.031 1 90.44 161 PRO A N 1
ATOM 1254 C CA . PRO A 1 161 ? 3.646 30.859 7.75 1 90.44 161 PRO A CA 1
ATOM 1255 C C . PRO A 1 161 ? 5.164 30.984 7.633 1 90.44 161 PRO A C 1
ATOM 1257 O O . PRO A 1 161 ? 5.684 31.203 6.535 1 90.44 161 PRO A O 1
ATOM 1260 N N . GLU A 1 162 ? 5.84 31 8.75 1 87.94 162 GLU A N 1
ATOM 1261 C CA . GLU A 1 162 ? 7.297 31.031 8.844 1 87.94 162 GLU A CA 1
ATOM 1262 C C . GLU A 1 162 ? 7.777 30.297 10.094 1 87.94 162 GLU A C 1
ATOM 1264 O O . GLU A 1 162 ? 7.004 30.078 11.031 1 87.94 162 GLU A O 1
ATOM 1269 N N . SER A 1 163 ? 9.102 30.047 9.93 1 85.94 163 SER A N 1
ATOM 1270 C CA . SER A 1 163 ? 9.672 29.391 11.094 1 85.94 163 SER A CA 1
ATOM 1271 C C . SER A 1 163 ? 9.539 30.25 12.344 1 85.94 163 SER A C 1
ATOM 1273 O O . SER A 1 163 ? 9.711 31.469 12.289 1 85.94 163 SER A O 1
ATOM 1275 N N . SER A 1 164 ? 9.18 29.766 13.453 1 84.81 164 SER A N 1
ATOM 1276 C CA . SER A 1 164 ? 9.133 30.391 14.773 1 84.81 164 SER A CA 1
ATOM 1277 C C . SER A 1 164 ? 7.832 31.156 14.977 1 84.81 164 SER A C 1
ATOM 1279 O O . SER A 1 164 ? 7.59 31.703 16.062 1 84.81 164 SER A O 1
ATOM 1281 N N . LEU A 1 165 ? 7.078 31.328 13.906 1 89.19 165 LEU A N 1
ATOM 1282 C CA . LEU A 1 165 ? 5.77 31.953 14.07 1 89.19 165 LEU A CA 1
ATOM 1283 C C . LEU A 1 165 ? 4.723 30.922 14.469 1 89.19 165 LEU A C 1
ATOM 1285 O O . LEU A 1 165 ? 4.906 29.719 14.219 1 89.19 165 LEU A O 1
ATOM 1289 N N . PRO A 1 166 ? 3.707 31.406 15.117 1 91.81 166 PRO A N 1
ATOM 1290 C CA . PRO A 1 166 ? 2.631 30.484 15.469 1 91.81 166 PRO A CA 1
ATOM 1291 C C . PRO A 1 166 ? 1.81 30.047 14.258 1 91.81 166 PRO A C 1
ATOM 1293 O O . PRO A 1 166 ? 1.895 30.656 13.195 1 91.81 166 PRO A O 1
ATOM 1296 N N . THR A 1 167 ? 1.023 28.984 14.438 1 94.75 167 THR A N 1
ATOM 1297 C CA . THR A 1 167 ? 0.086 28.516 13.422 1 94.75 167 THR A CA 1
ATOM 1298 C C . THR A 1 167 ? -0.965 29.594 13.133 1 94.75 167 THR A C 1
ATOM 1300 O O . THR A 1 167 ? -1.186 30.484 13.945 1 94.75 167 THR A O 1
ATOM 1303 N N . VAL A 1 168 ? -1.591 29.531 11.977 1 95.75 168 VAL A N 1
ATOM 1304 C CA . VAL A 1 168 ? -2.531 30.578 11.562 1 95.75 168 VAL A CA 1
ATOM 1305 C C . VAL A 1 168 ? -3.957 30.141 11.898 1 95.75 168 VAL A C 1
ATOM 1307 O O . VAL A 1 168 ? -4.227 28.953 12.078 1 95.75 168 VAL A O 1
ATOM 1310 N N . GLN A 1 169 ? -4.797 31.094 12.023 1 96.5 169 GLN A N 1
ATOM 1311 C CA . GLN A 1 169 ? -6.18 30.875 12.43 1 96.5 169 GLN A CA 1
ATOM 1312 C C . GLN A 1 169 ? -7.012 30.328 11.273 1 96.5 169 GLN A C 1
ATOM 1314 O O . GLN A 1 169 ? -7.828 29.422 11.461 1 96.5 169 GLN A O 1
ATOM 1319 N N . TYR A 1 170 ? -6.797 30.859 10.062 1 97.38 170 TYR A N 1
ATOM 1320 C CA . TYR A 1 170 ? -7.621 30.516 8.914 1 97.38 170 TYR A CA 1
ATOM 1321 C C . TYR A 1 170 ? -6.891 29.547 7.988 1 97.38 170 TYR A C 1
ATOM 1323 O O . TYR A 1 170 ? -5.691 29.703 7.746 1 97.38 170 TYR A O 1
ATOM 1331 N N . LEU A 1 171 ? -7.641 28.625 7.453 1 97.75 171 LEU A N 1
ATOM 1332 C CA . LEU A 1 171 ? -7.086 27.578 6.59 1 97.75 171 LEU A CA 1
ATOM 1333 C C . LEU A 1 171 ? -6.402 28.203 5.371 1 97.75 171 LEU A C 1
ATOM 1335 O O . LEU A 1 171 ? -6.949 29.109 4.742 1 97.75 171 LEU A O 1
ATOM 1339 N N . GLN A 1 172 ? -5.203 27.766 5.125 1 97.69 172 GLN A N 1
ATOM 1340 C CA . GLN A 1 172 ? -4.434 28.203 3.965 1 97.69 172 GLN A CA 1
ATOM 1341 C C . GLN A 1 172 ? -4.395 27.109 2.893 1 97.69 172 GLN A C 1
ATOM 1343 O O . GLN A 1 172 ? -4.609 25.938 3.184 1 97.69 172 GLN A O 1
ATOM 1348 N N . THR A 1 173 ? -4.16 27.5 1.63 1 97.75 173 THR A N 1
ATOM 1349 C CA . THR A 1 173 ? -4.027 26.578 0.501 1 97.75 173 THR A CA 1
ATOM 1350 C C . THR A 1 173 ? -2.857 26.984 -0.39 1 97.75 173 THR A C 1
ATOM 1352 O O . THR A 1 173 ? -2.533 28.172 -0.495 1 97.75 173 THR A O 1
ATOM 1355 N N . LEU A 1 174 ? -2.242 26.016 -0.989 1 96.56 174 LEU A N 1
ATOM 1356 C CA . LEU A 1 174 ? -1.086 26.203 -1.856 1 96.56 174 LEU A CA 1
ATOM 1357 C C . LEU A 1 174 ? -0.99 25.078 -2.887 1 96.56 174 LEU A C 1
ATOM 1359 O O . LEU A 1 174 ? -1.169 23.906 -2.555 1 96.56 174 LEU A O 1
ATOM 1363 N N . ASN A 1 175 ? -0.816 25.469 -4.141 1 97.25 175 ASN A N 1
ATOM 1364 C CA . ASN A 1 175 ? -0.487 24.469 -5.152 1 97.25 175 ASN A CA 1
ATOM 1365 C C . ASN A 1 175 ? 1.013 24.188 -5.195 1 97.25 175 ASN A C 1
ATOM 1367 O O . ASN A 1 175 ? 1.824 25.109 -5.145 1 97.25 175 ASN A O 1
ATOM 1371 N N . LEU A 1 176 ? 1.311 22.922 -5.211 1 97.38 176 LEU A N 1
ATOM 1372 C CA . LEU A 1 176 ? 2.695 22.469 -5.273 1 97.38 176 LEU A CA 1
ATOM 1373 C C . LEU A 1 176 ? 2.902 21.531 -6.461 1 97.38 176 LEU A C 1
ATOM 1375 O O . LEU A 1 176 ? 1.95 21.203 -7.168 1 97.38 176 LEU A O 1
ATOM 1379 N N . THR A 1 177 ? 4.184 21.172 -6.621 1 97.94 177 THR A N 1
ATOM 1380 C CA . THR A 1 177 ? 4.535 20.281 -7.719 1 97.94 177 THR A CA 1
ATOM 1381 C C . THR A 1 177 ? 5.172 19 -7.188 1 97.94 177 THR A C 1
ATOM 1383 O O . THR A 1 177 ? 6.09 19.047 -6.371 1 97.94 177 THR A O 1
ATOM 1386 N N . ILE A 1 178 ? 4.648 17.859 -7.645 1 98.19 178 ILE A N 1
ATOM 1387 C CA . ILE A 1 178 ? 5.27 16.562 -7.344 1 98.19 178 ILE A CA 1
ATOM 1388 C C . ILE A 1 178 ? 6.598 16.453 -8.086 1 98.19 178 ILE A C 1
ATOM 1390 O O . ILE A 1 178 ? 6.695 16.812 -9.258 1 98.19 178 ILE A O 1
ATOM 1394 N N . ILE A 1 179 ? 7.621 15.961 -7.391 1 97.38 179 ILE A N 1
ATOM 1395 C CA . ILE A 1 179 ? 8.875 15.672 -8.078 1 97.38 179 ILE A CA 1
ATOM 1396 C C . ILE A 1 179 ? 9.172 14.18 -8.008 1 97.38 179 ILE A C 1
ATOM 1398 O O . ILE A 1 179 ? 8.617 13.469 -7.164 1 97.38 179 ILE A O 1
ATOM 1402 N N . ALA A 1 180 ? 10.023 13.781 -8.922 1 95.69 180 ALA A N 1
ATOM 1403 C CA . ALA A 1 180 ? 10.398 12.375 -8.969 1 95.69 180 ALA A CA 1
ATOM 1404 C C . ALA A 1 180 ? 11.125 11.953 -7.695 1 95.69 180 ALA A C 1
ATOM 1406 O O . ALA A 1 180 ? 11.898 12.734 -7.137 1 95.69 180 ALA A O 1
ATOM 1407 N N . HIS A 1 181 ? 10.891 10.688 -7.352 1 94 181 HIS A N 1
ATOM 1408 C CA . HIS A 1 181 ? 11.508 10.156 -6.141 1 94 181 HIS A CA 1
ATOM 1409 C C . HIS A 1 181 ? 13.023 10.266 -6.203 1 94 181 HIS A C 1
ATOM 1411 O O . HIS A 1 181 ? 13.664 10.68 -5.23 1 94 181 HIS A O 1
ATOM 1417 N N . GLU A 1 182 ? 13.578 9.93 -7.312 1 93.56 182 GLU A N 1
ATOM 1418 C CA . GLU A 1 182 ? 15.023 9.984 -7.469 1 93.56 182 GLU A CA 1
ATOM 1419 C C . GLU A 1 182 ? 15.539 11.422 -7.355 1 93.56 182 GLU A C 1
ATOM 1421 O O . GLU A 1 182 ? 16.578 11.664 -6.75 1 93.56 182 GLU A O 1
ATOM 1426 N N . GLU A 1 183 ? 14.836 12.375 -7.93 1 95.44 183 GLU A N 1
ATOM 1427 C CA . GLU A 1 183 ? 15.195 13.781 -7.785 1 95.44 183 GLU A CA 1
ATOM 1428 C C . GLU A 1 183 ? 15.141 14.219 -6.324 1 95.44 183 GLU A C 1
ATOM 1430 O O . GLU A 1 183 ? 16.016 14.961 -5.859 1 95.44 183 GLU A O 1
ATOM 1435 N N . CYS A 1 184 ? 14.086 13.773 -5.68 1 95.69 184 CYS A N 1
ATOM 1436 C CA . CYS A 1 184 ? 13.945 14.086 -4.258 1 95.69 184 CYS A CA 1
ATOM 1437 C C . CYS A 1 184 ? 15.148 13.578 -3.469 1 95.69 184 CYS A C 1
ATOM 1439 O O . CYS A 1 184 ? 15.734 14.32 -2.684 1 95.69 184 CYS A O 1
ATOM 1441 N N . ARG A 1 185 ? 15.531 12.367 -3.674 1 95.06 185 ARG A N 1
ATOM 1442 C CA . ARG A 1 185 ? 16.672 11.773 -2.998 1 95.06 185 ARG A CA 1
ATOM 1443 C C . ARG A 1 185 ? 17.953 12.555 -3.295 1 95.06 185 ARG A C 1
ATOM 1445 O O . ARG A 1 185 ? 18.766 12.789 -2.398 1 95.06 185 ARG A O 1
ATOM 1452 N N . GLU A 1 186 ? 18.109 12.938 -4.504 1 96.19 186 GLU A N 1
ATOM 1453 C CA . GLU A 1 186 ? 19.281 13.719 -4.898 1 96.19 186 GLU A CA 1
ATOM 1454 C C . GLU A 1 186 ? 19.344 15.039 -4.133 1 96.19 186 GLU A C 1
ATOM 1456 O O . GLU A 1 186 ? 20.406 15.414 -3.627 1 96.19 186 GLU A O 1
ATOM 1461 N N . ARG A 1 187 ? 18.25 15.672 -4.023 1 93.94 187 ARG A N 1
ATOM 1462 C CA . ARG A 1 187 ? 18.203 16.969 -3.365 1 93.94 187 ARG A CA 1
ATOM 1463 C C . ARG A 1 187 ? 18.438 16.828 -1.866 1 93.94 187 ARG A C 1
ATOM 1465 O O . ARG A 1 187 ? 18.844 17.797 -1.208 1 93.94 187 ARG A O 1
ATOM 1472 N N . TRP A 1 188 ? 18.188 15.703 -1.369 1 93.94 188 TRP A N 1
ATOM 1473 C CA . TRP A 1 188 ? 18.453 15.43 0.038 1 93.94 188 TRP A CA 1
ATOM 1474 C C . TRP A 1 188 ? 19.734 14.617 0.198 1 93.94 188 TRP A C 1
ATOM 1476 O O . TRP A 1 188 ? 19.875 13.844 1.152 1 93.94 188 TRP A O 1
ATOM 1486 N N . ASP A 1 189 ? 20.641 14.609 -0.764 1 94.75 189 ASP A N 1
ATOM 1487 C CA . ASP A 1 189 ? 21.938 13.945 -0.761 1 94.75 189 ASP A CA 1
ATOM 1488 C C . ASP A 1 189 ? 21.797 12.445 -0.55 1 94.75 189 ASP A C 1
ATOM 1490 O O . ASP A 1 189 ? 22.531 11.844 0.239 1 94.75 189 ASP A O 1
ATOM 1494 N N . PHE A 1 190 ? 20.75 11.938 -1.112 1 92.5 190 PHE A N 1
ATOM 1495 C CA . PHE A 1 190 ? 20.484 10.508 -1.145 1 92.5 190 PHE A CA 1
ATOM 1496 C C . PHE A 1 190 ? 20.359 9.945 0.268 1 92.5 190 PHE A C 1
ATOM 1498 O O . PHE A 1 190 ? 20.844 8.852 0.551 1 92.5 190 PHE A O 1
ATOM 1505 N N . HIS A 1 191 ? 19.703 10.734 1.083 1 89.06 191 HIS A N 1
ATOM 1506 C CA . HIS A 1 191 ? 19.422 10.289 2.439 1 89.06 191 HIS A CA 1
ATOM 1507 C C . HIS A 1 191 ? 18.594 9 2.43 1 89.06 191 HIS A C 1
ATOM 1509 O O . HIS A 1 191 ? 17.562 8.922 1.759 1 89.06 191 HIS A O 1
ATOM 1515 N N . ASP A 1 192 ? 18.906 7.973 3.182 1 87.69 192 ASP A N 1
ATOM 1516 C CA . ASP A 1 192 ? 18.297 6.641 3.16 1 87.69 192 ASP A CA 1
ATOM 1517 C C . ASP A 1 192 ? 16.891 6.668 3.744 1 87.69 192 ASP A C 1
ATOM 1519 O O . ASP A 1 192 ? 16.109 5.734 3.541 1 87.69 192 ASP A O 1
ATOM 1523 N N . GLY A 1 193 ? 16.578 7.719 4.41 1 89.25 193 GLY A N 1
ATOM 1524 C CA . GLY A 1 193 ? 15.258 7.844 5.012 1 89.25 193 GLY A CA 1
ATOM 1525 C C . GLY A 1 193 ? 14.172 8.164 4.008 1 89.25 193 GLY A C 1
ATOM 1526 O O . GLY A 1 193 ? 12.984 8.039 4.309 1 89.25 193 GLY A O 1
ATOM 1527 N N . ILE A 1 194 ? 14.531 8.609 2.873 1 91.94 194 ILE A N 1
ATOM 1528 C CA . ILE A 1 194 ? 13.57 8.844 1.8 1 91.94 194 ILE A CA 1
ATOM 1529 C C . ILE A 1 194 ? 13.281 7.539 1.063 1 91.94 194 ILE A C 1
ATOM 1531 O O . ILE A 1 194 ? 13.977 7.199 0.1 1 91.94 194 ILE A O 1
ATOM 1535 N N . ASP A 1 195 ? 12.266 6.832 1.507 1 90.38 195 ASP A N 1
ATOM 1536 C CA . ASP A 1 195 ? 12 5.5 0.967 1 90.38 195 ASP A CA 1
ATOM 1537 C C . ASP A 1 195 ? 10.664 5.465 0.234 1 90.38 195 ASP A C 1
ATOM 1539 O O . ASP A 1 195 ? 10.109 6.508 -0.12 1 90.38 195 ASP A O 1
ATOM 1543 N N . VAL A 1 196 ? 10.133 4.309 -0.066 1 90.75 196 VAL A N 1
ATOM 1544 C CA . VAL A 1 196 ? 8.984 4.09 -0.94 1 90.75 196 VAL A CA 1
ATOM 1545 C C . VAL A 1 196 ? 7.715 4.613 -0.269 1 90.75 196 VAL A C 1
ATOM 1547 O O . VAL A 1 196 ? 6.715 4.879 -0.939 1 90.75 196 VAL A O 1
ATOM 1550 N N . GLY A 1 197 ? 7.738 4.77 1.004 1 95.44 197 GLY A N 1
ATOM 1551 C CA . GLY A 1 197 ? 6.582 5.258 1.732 1 95.44 197 GLY A CA 1
ATOM 1552 C C . GLY A 1 197 ? 6.434 6.77 1.68 1 95.44 197 GLY A C 1
ATOM 1553 O O . GLY A 1 197 ? 5.535 7.332 2.307 1 95.44 197 GLY A O 1
ATOM 1554 N N . HIS A 1 198 ? 7.285 7.418 0.867 1 95.75 198 HIS A N 1
ATOM 1555 C CA . HIS A 1 198 ? 7.254 8.875 0.801 1 95.75 198 HIS A CA 1
ATOM 1556 C C . HIS A 1 198 ? 6.984 9.359 -0.62 1 95.75 198 HIS A C 1
ATOM 1558 O O . HIS A 1 198 ? 7.434 8.734 -1.587 1 95.75 198 HIS A O 1
ATOM 1564 N N . ILE A 1 199 ? 6.258 10.477 -0.709 1 96.19 199 ILE A N 1
ATOM 1565 C CA . ILE A 1 199 ? 6.195 11.297 -1.912 1 96.19 199 ILE A CA 1
ATOM 1566 C C . ILE A 1 199 ? 6.691 12.703 -1.599 1 96.19 199 ILE A C 1
ATOM 1568 O O . ILE A 1 199 ? 6.645 13.148 -0.447 1 96.19 199 ILE A O 1
ATOM 1572 N N . CYS A 1 200 ? 7.227 13.352 -2.658 1 96.25 200 CYS A N 1
ATOM 1573 C CA . CYS A 1 200 ? 7.91 14.617 -2.438 1 96.25 200 CYS A CA 1
ATOM 1574 C C . CYS A 1 200 ? 7.316 15.719 -3.314 1 96.25 200 CYS A C 1
ATOM 1576 O O . CYS A 1 200 ? 6.914 15.461 -4.449 1 96.25 200 CYS A O 1
ATOM 1578 N N . THR A 1 201 ? 7.277 16.906 -2.738 1 96.94 201 THR A N 1
ATOM 1579 C CA . THR A 1 201 ? 6.949 18.094 -3.527 1 96.94 201 THR A CA 1
ATOM 1580 C C . THR A 1 201 ? 8.078 19.109 -3.457 1 96.94 201 THR A C 1
ATOM 1582 O O . THR A 1 201 ? 8.773 19.219 -2.443 1 96.94 201 THR A O 1
ATOM 1585 N N . PHE A 1 202 ? 8.203 19.812 -4.566 1 95.81 202 PHE A N 1
ATOM 1586 C CA . PHE A 1 202 ? 9.062 20.984 -4.629 1 95.81 202 PHE A CA 1
ATOM 1587 C C . PHE A 1 202 ? 8.664 21.891 -5.785 1 95.81 202 PHE A C 1
ATOM 1589 O O . PHE A 1 202 ? 8.562 21.453 -6.93 1 95.81 202 PHE A O 1
ATOM 1596 N N . THR A 1 203 ? 8.383 23.094 -5.461 1 93.5 203 THR A N 1
ATOM 1597 C CA . THR A 1 203 ? 8.117 24.109 -6.477 1 93.5 203 THR A CA 1
ATOM 1598 C C . THR A 1 203 ? 9.219 25.156 -6.488 1 93.5 203 THR A C 1
ATOM 1600 O O . THR A 1 203 ? 9.922 25.312 -7.492 1 93.5 203 THR A O 1
ATOM 1603 N N . ARG A 1 204 ? 9.344 25.859 -5.383 1 91 204 ARG A N 1
ATOM 1604 C CA . ARG A 1 204 ? 10.375 26.891 -5.215 1 91 204 ARG A CA 1
ATOM 1605 C C . ARG A 1 204 ? 10.562 27.234 -3.744 1 91 204 ARG A C 1
ATOM 1607 O O . ARG A 1 204 ? 9.75 26.859 -2.9 1 91 204 ARG A O 1
ATOM 1614 N N . GLU A 1 205 ? 11.664 27.953 -3.537 1 89.81 205 GLU A N 1
ATOM 1615 C CA . GLU A 1 205 ? 11.875 28.484 -2.197 1 89.81 205 GLU A CA 1
ATOM 1616 C C . GLU A 1 205 ? 10.727 29.406 -1.792 1 89.81 205 GLU A C 1
ATOM 1618 O O . GLU A 1 205 ? 10.227 30.188 -2.613 1 89.81 205 GLU A O 1
ATOM 1623 N N . GLY A 1 206 ? 10.352 29.281 -0.525 1 90.12 206 GLY A N 1
ATOM 1624 C CA . GLY A 1 206 ? 9.281 30.125 -0.02 1 90.12 206 GLY A CA 1
ATOM 1625 C C . GLY A 1 206 ? 7.906 29.484 -0.129 1 90.12 206 GLY A C 1
ATOM 1626 O O . GLY A 1 206 ? 6.902 30.078 0.242 1 90.12 206 GLY A O 1
ATOM 1627 N N . GLU A 1 207 ? 7.895 28.281 -0.653 1 91.75 207 GLU A N 1
ATOM 1628 C CA . GLU A 1 207 ? 6.641 27.547 -0.771 1 91.75 207 GLU A CA 1
ATOM 1629 C C . GLU A 1 207 ? 6.742 26.156 -0.128 1 91.75 207 GLU A C 1
ATOM 1631 O O . GLU A 1 207 ? 7.691 25.422 -0.391 1 91.75 207 GLU A O 1
ATOM 1636 N N . GLY A 1 208 ? 5.758 25.875 0.765 1 93.5 208 GLY A N 1
ATOM 1637 C CA . GLY A 1 208 ? 5.773 24.547 1.349 1 93.5 208 GLY A CA 1
ATOM 1638 C C . GLY A 1 208 ? 5.035 24.469 2.674 1 93.5 208 GLY A C 1
ATOM 1639 O O . GLY A 1 208 ? 4.266 25.375 3.018 1 93.5 208 GLY A O 1
ATOM 1640 N N . ALA A 1 209 ? 5.215 23.344 3.291 1 93.56 209 ALA A N 1
ATOM 1641 C CA . ALA A 1 209 ? 4.598 23.078 4.59 1 93.56 209 ALA A CA 1
ATOM 1642 C C . ALA A 1 209 ? 5.465 23.609 5.727 1 93.56 209 ALA A C 1
ATOM 1644 O O . ALA A 1 209 ? 6.66 23.859 5.539 1 93.56 209 ALA A O 1
ATOM 1645 N N . CYS A 1 210 ? 4.875 23.828 6.809 1 93.69 210 CYS A N 1
ATOM 1646 C CA . CYS A 1 210 ? 5.566 24.281 8.008 1 93.69 210 CYS A CA 1
ATOM 1647 C C . CYS A 1 210 ? 4.957 23.641 9.258 1 93.69 210 CYS A C 1
ATOM 1649 O O . CYS A 1 210 ? 4.141 22.719 9.156 1 93.69 210 CYS A O 1
ATOM 1651 N N . SER A 1 211 ? 5.5 24.016 10.406 1 91 211 SER A N 1
ATOM 1652 C CA . SER A 1 211 ? 5.008 23.469 11.672 1 91 211 SER A CA 1
ATOM 1653 C C . SER A 1 211 ? 3.494 23.609 11.773 1 91 211 SER A C 1
ATOM 1655 O O . SER A 1 211 ? 2.939 24.672 11.508 1 91 211 SER A O 1
ATOM 1657 N N . GLY A 1 212 ? 2.871 22.5 12.156 1 94 212 GLY A N 1
ATOM 1658 C CA . GLY A 1 212 ? 1.423 22.484 12.289 1 94 212 GLY A CA 1
ATOM 1659 C C . GLY A 1 212 ? 0.723 21.859 11.102 1 94 212 GLY A C 1
ATOM 1660 O O . GLY A 1 212 ? -0.461 21.516 11.18 1 94 212 GLY A O 1
ATOM 1661 N N . ASP A 1 213 ? 1.384 21.719 10.039 1 95.94 213 ASP A N 1
ATOM 1662 C CA . ASP A 1 213 ? 0.779 21.172 8.836 1 95.94 213 ASP A CA 1
ATOM 1663 C C . ASP A 1 213 ? 0.853 19.641 8.836 1 95.94 213 ASP A C 1
ATOM 1665 O O . ASP A 1 213 ? 0.198 18.984 8.023 1 95.94 213 ASP A O 1
ATOM 1669 N N . SER A 1 214 ? 1.607 19.094 9.758 1 96.25 214 SER A N 1
ATOM 1670 C CA . SER A 1 214 ? 1.791 17.656 9.789 1 96.25 214 SER A CA 1
ATOM 1671 C C . SER A 1 214 ? 0.451 16.922 9.789 1 96.25 214 SER A C 1
ATOM 1673 O O . SER A 1 214 ? -0.487 17.344 10.469 1 96.25 214 SER A O 1
ATOM 1675 N N . GLY A 1 215 ? 0.431 15.859 8.977 1 97.56 215 GLY A N 1
ATOM 1676 C CA . GLY A 1 215 ? -0.788 15.07 8.867 1 97.56 215 GLY A CA 1
ATOM 1677 C C . GLY A 1 215 ? -1.8 15.664 7.906 1 97.56 215 GLY A C 1
ATOM 1678 O O . GLY A 1 215 ? -2.824 15.047 7.613 1 97.56 215 GLY A O 1
ATOM 1679 N N . GLY A 1 216 ? -1.508 16.875 7.434 1 97.94 216 GLY A N 1
ATOM 1680 C CA . GLY A 1 216 ? -2.408 17.531 6.5 1 97.94 216 GLY A CA 1
ATOM 1681 C C . GLY A 1 216 ? -2.41 16.906 5.121 1 97.94 216 GLY A C 1
ATOM 1682 O O . GLY A 1 216 ? -1.467 16.203 4.754 1 97.94 216 GLY A O 1
ATOM 1683 N N . PRO A 1 217 ? -3.436 17.219 4.371 1 98.69 217 PRO A N 1
ATOM 1684 C CA . PRO A 1 217 ? -3.646 16.516 3.107 1 98.69 217 PRO A CA 1
ATOM 1685 C C . PRO A 1 217 ? -2.873 17.125 1.947 1 98.69 217 PRO A C 1
ATOM 1687 O O . PRO A 1 217 ? -2.754 18.359 1.865 1 98.69 217 PRO A O 1
ATOM 1690 N N . LEU A 1 218 ? -2.348 16.297 1.143 1 98.56 218 LEU A N 1
ATOM 1691 C CA . LEU A 1 218 ? -1.916 16.594 -0.221 1 98.56 218 LEU A CA 1
ATOM 1692 C C . LEU A 1 218 ? -2.863 15.961 -1.236 1 98.56 218 LEU A C 1
ATOM 1694 O O . LEU A 1 218 ? -2.951 14.734 -1.333 1 98.56 218 LEU A O 1
ATOM 1698 N N . MET A 1 219 ? -3.561 16.828 -2.041 1 98.81 219 MET A N 1
ATOM 1699 C CA . MET A 1 219 ? -4.633 16.359 -2.914 1 98.81 219 MET A CA 1
ATOM 1700 C C . MET A 1 219 ? -4.211 16.422 -4.379 1 98.81 219 MET A C 1
ATOM 1702 O O . MET A 1 219 ? -3.604 17.406 -4.809 1 98.81 219 MET A O 1
ATOM 1706 N N . TRP A 1 220 ? -4.52 15.398 -5.125 1 98.69 220 TRP A N 1
ATOM 1707 C CA . TRP A 1 220 ? -4.316 15.32 -6.57 1 98.69 220 TRP A CA 1
ATOM 1708 C C . TRP A 1 220 ? -5.59 14.875 -7.277 1 98.69 220 TRP A C 1
ATOM 1710 O O . TRP A 1 220 ? -6.102 13.781 -7.02 1 98.69 220 TRP A O 1
ATOM 1720 N N . GLU A 1 221 ? -6.133 15.727 -8.094 1 97.5 221 GLU A N 1
ATOM 1721 C CA . GLU A 1 221 ? -7.355 15.438 -8.836 1 97.5 221 GLU A CA 1
ATOM 1722 C C . GLU A 1 221 ? -8.484 15.023 -7.898 1 97.5 221 GLU A C 1
ATOM 1724 O O . GLU A 1 221 ? -9.156 14.016 -8.133 1 97.5 221 GLU A O 1
ATOM 1729 N N . GLY A 1 222 ? -8.57 15.711 -6.781 1 97.81 222 GLY A N 1
ATOM 1730 C CA . GLY A 1 222 ? -9.672 15.539 -5.848 1 97.81 222 GLY A CA 1
ATOM 1731 C C . GLY A 1 222 ? -9.484 14.367 -4.91 1 97.81 222 GLY A C 1
ATOM 1732 O O . GLY A 1 222 ? -10.383 14.039 -4.129 1 97.81 222 GLY A O 1
ATOM 1733 N N . LYS A 1 223 ? -8.328 13.727 -4.965 1 98.5 223 LYS A N 1
ATOM 1734 C CA . LYS A 1 223 ? -8.078 12.547 -4.141 1 98.5 223 LYS A CA 1
ATOM 1735 C C . LYS A 1 223 ? -6.816 12.711 -3.303 1 98.5 223 LYS A C 1
ATOM 1737 O O . LYS A 1 223 ? -5.871 13.391 -3.723 1 98.5 223 LYS A O 1
ATOM 1742 N N . LEU A 1 224 ? -6.828 12.102 -2.166 1 98.81 224 LEU A N 1
ATOM 1743 C CA . LEU A 1 224 ? -5.684 12.164 -1.263 1 98.81 224 LEU A CA 1
ATOM 1744 C C . LEU A 1 224 ? -4.527 11.328 -1.792 1 98.81 224 LEU A C 1
ATOM 1746 O O . LEU A 1 224 ? -4.703 10.148 -2.111 1 98.81 224 LEU A O 1
ATOM 1750 N N . VAL A 1 225 ? -3.311 11.945 -1.826 1 98.31 225 VAL A N 1
ATOM 1751 C CA . VAL A 1 225 ? -2.148 11.203 -2.299 1 98.31 225 VAL A CA 1
ATOM 1752 C C . VAL A 1 225 ? -1.03 11.281 -1.261 1 98.31 225 VAL A C 1
ATOM 1754 O O . VAL A 1 225 ? -0.041 10.547 -1.351 1 98.31 225 VAL A O 1
ATOM 1757 N N . GLY A 1 226 ? -1.257 12.094 -0.246 1 98.38 226 GLY A N 1
ATOM 1758 C CA . GLY A 1 226 ? -0.208 12.211 0.754 1 98.38 226 GLY A CA 1
ATOM 1759 C C . GLY A 1 226 ? -0.65 12.953 2 1 98.38 226 GLY A C 1
ATOM 1760 O O . GLY A 1 226 ? -1.672 13.641 1.987 1 98.38 226 GLY A O 1
ATOM 1761 N N . LEU A 1 227 ? 0.13 12.781 3.053 1 98.31 227 LEU A N 1
ATOM 1762 C CA . LEU A 1 227 ? 0.025 13.523 4.305 1 98.31 227 LEU A CA 1
ATOM 1763 C C . LEU A 1 227 ? 1.349 14.203 4.648 1 98.31 227 LEU A C 1
ATOM 1765 O O . LEU A 1 227 ? 2.41 13.578 4.555 1 98.31 227 LEU A O 1
ATOM 1769 N N . VAL A 1 228 ? 1.247 15.406 5.07 1 97 228 VAL A N 1
ATOM 1770 C CA . VAL A 1 228 ? 2.461 16.125 5.441 1 97 228 VAL A CA 1
ATOM 1771 C C . VAL A 1 228 ? 3.189 15.375 6.551 1 97 228 VAL A C 1
ATOM 1773 O O . VAL A 1 228 ? 2.6 15.062 7.586 1 97 228 VAL A O 1
ATOM 1776 N N . ASN A 1 229 ? 4.469 15.055 6.309 1 93.31 229 ASN A N 1
ATOM 1777 C CA . ASN A 1 229 ? 5.289 14.344 7.285 1 93.31 229 ASN A CA 1
ATOM 1778 C C . ASN A 1 229 ? 6.426 15.227 7.805 1 93.31 229 ASN A C 1
ATOM 1780 O O . ASN A 1 229 ? 6.32 15.805 8.883 1 93.31 229 ASN A O 1
ATOM 1784 N N . TRP A 1 230 ? 7.496 15.312 6.914 1 83.56 230 TRP A N 1
ATOM 1785 C CA . TRP A 1 230 ? 8.68 16.016 7.395 1 83.56 230 TRP A CA 1
ATOM 1786 C C . TRP A 1 230 ? 9.359 16.781 6.258 1 83.56 230 TRP A C 1
ATOM 1788 O O . TRP A 1 230 ? 8.961 16.656 5.098 1 83.56 230 TRP A O 1
ATOM 1798 N N . GLY A 1 231 ? 10.227 17.562 6.625 1 77.81 231 GLY A N 1
ATOM 1799 C CA . GLY A 1 231 ? 11.055 18.391 5.75 1 77.81 231 GLY A CA 1
ATOM 1800 C C . GLY A 1 231 ? 11.867 19.422 6.5 1 77.81 231 GLY A C 1
ATOM 1801 O O . GLY A 1 231 ? 11.891 19.438 7.73 1 77.81 231 GLY A O 1
ATOM 1802 N N . ARG A 1 232 ? 12.703 20.094 5.602 1 74.62 232 ARG A N 1
ATOM 1803 C CA . ARG A 1 232 ? 13.203 21.328 6.188 1 74.62 232 ARG A CA 1
ATOM 1804 C C . ARG A 1 232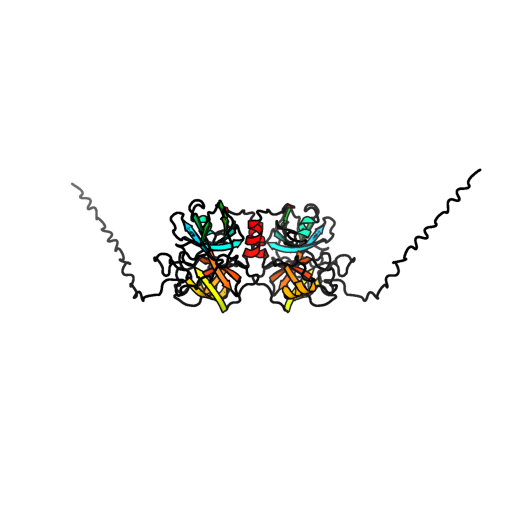 ? 12.109 22.375 6.266 1 74.62 232 ARG A C 1
ATOM 1806 O O . ARG A 1 232 ? 11.617 22.844 5.234 1 74.62 232 ARG A O 1
ATOM 1813 N N . ALA A 1 233 ? 11.82 22.688 7.441 1 76.12 233 ALA A N 1
ATOM 1814 C CA . ALA A 1 233 ? 10.578 23.406 7.703 1 76.12 233 ALA A CA 1
ATOM 1815 C C . ALA A 1 233 ? 10.578 24.766 7.012 1 76.12 233 ALA A C 1
ATOM 1817 O O . ALA A 1 233 ? 11.609 25.438 6.945 1 76.12 233 ALA A O 1
ATOM 1818 N N . CYS A 1 234 ? 9.359 25.031 6.422 1 85.69 234 CYS A N 1
ATOM 1819 C CA . CYS A 1 234 ? 8.859 26.359 6.098 1 85.69 234 CYS A CA 1
ATOM 1820 C C . CYS A 1 234 ? 9.461 26.875 4.789 1 85.69 234 CYS A C 1
ATOM 1822 O O . CYS A 1 234 ? 9.867 28.031 4.699 1 85.69 234 CYS A O 1
ATOM 1824 N N . GLY A 1 235 ? 9.594 25.922 3.85 1 84.56 235 GLY A N 1
ATOM 1825 C CA . GLY A 1 235 ? 9.812 26.297 2.463 1 84.56 235 GLY A CA 1
ATOM 1826 C C . GLY A 1 235 ? 11.195 26.891 2.219 1 84.56 235 GLY A C 1
ATOM 1827 O O . GLY A 1 235 ? 11.328 27.891 1.528 1 84.56 235 GLY A O 1
ATOM 1828 N N . VAL A 1 236 ? 12.219 26.312 2.76 1 83.69 236 VAL A N 1
ATOM 1829 C CA . VAL A 1 236 ? 13.57 26.875 2.713 1 83.69 236 VAL A CA 1
ATOM 1830 C C . VAL A 1 236 ? 14.297 26.359 1.479 1 83.69 236 VAL A C 1
ATOM 1832 O O . VAL A 1 236 ? 15.531 26.25 1.477 1 83.69 236 VAL A O 1
ATOM 1835 N N . GLY A 1 237 ? 13.547 25.875 0.563 1 87.62 237 GLY A N 1
ATOM 1836 C CA . GLY A 1 237 ? 14.156 25.5 -0.707 1 87.62 237 GLY A CA 1
ATOM 1837 C C . GLY A 1 237 ? 14.523 24.031 -0.792 1 87.62 237 GLY A C 1
ATOM 1838 O O . GLY A 1 237 ? 15.43 23.656 -1.538 1 87.62 237 GLY A O 1
ATOM 1839 N N . MET A 1 238 ? 13.984 23.281 0.018 1 91.31 238 MET A N 1
ATOM 1840 C CA . MET A 1 238 ? 14.125 21.828 0.004 1 91.31 238 MET A CA 1
ATOM 1841 C C . MET A 1 238 ? 12.773 21.156 -0.185 1 91.31 238 MET A C 1
ATOM 1843 O O . MET A 1 238 ? 11.734 21.703 0.205 1 91.31 238 MET A O 1
ATOM 1847 N N . PRO A 1 239 ? 12.82 19.984 -0.764 1 94.5 239 PRO A N 1
ATOM 1848 C CA . PRO A 1 239 ? 11.555 19.266 -0.93 1 94.5 239 PRO A CA 1
ATOM 1849 C C . PRO A 1 239 ? 10.891 18.938 0.402 1 94.5 239 PRO A C 1
ATOM 1851 O O . PRO A 1 239 ? 11.578 18.609 1.373 1 94.5 239 PRO A O 1
ATOM 1854 N N . ASP A 1 240 ? 9.57 19.062 0.415 1 94.75 240 ASP A N 1
ATOM 1855 C CA . ASP A 1 240 ? 8.766 18.562 1.526 1 94.75 240 ASP A CA 1
ATOM 1856 C C . ASP A 1 240 ? 8.406 17.094 1.319 1 94.75 240 ASP A C 1
ATOM 1858 O O . ASP A 1 240 ? 8.141 16.656 0.194 1 94.75 240 ASP A O 1
ATOM 1862 N N . MET A 1 241 ? 8.32 16.359 2.443 1 94.81 241 MET A N 1
ATOM 1863 C CA . MET A 1 241 ? 8.016 14.938 2.412 1 94.81 241 MET A CA 1
ATOM 1864 C C . MET A 1 241 ? 6.609 14.664 2.932 1 94.81 241 MET A C 1
ATOM 1866 O O . MET A 1 241 ? 6.164 15.297 3.893 1 94.81 241 MET A O 1
ATOM 1870 N N . TYR A 1 242 ? 6.008 13.742 2.27 1 97.19 242 TYR A N 1
ATOM 1871 C CA . TYR A 1 242 ? 4.648 13.336 2.617 1 97.19 242 TYR A CA 1
ATOM 1872 C C . TYR A 1 242 ? 4.551 11.82 2.74 1 97.19 242 TYR A C 1
ATOM 1874 O O . TYR A 1 242 ? 5.16 11.086 1.961 1 97.19 242 TYR A O 1
ATOM 1882 N N . ALA A 1 243 ? 3.789 11.32 3.742 1 97.62 243 ALA A N 1
ATOM 1883 C CA . ALA A 1 243 ? 3.436 9.906 3.73 1 97.62 243 ALA A CA 1
ATOM 1884 C C . ALA A 1 243 ? 2.607 9.555 2.494 1 97.62 243 ALA A C 1
ATOM 1886 O O . ALA A 1 243 ? 1.564 10.164 2.248 1 97.62 243 ALA A O 1
ATOM 1887 N N . ASN A 1 244 ? 3.064 8.641 1.727 1 97.88 244 ASN A N 1
ATOM 1888 C CA . ASN A 1 244 ? 2.424 8.18 0.5 1 97.88 244 ASN A CA 1
ATOM 1889 C C . ASN A 1 244 ? 1.19 7.332 0.798 1 97.88 244 ASN A C 1
ATOM 1891 O O . ASN A 1 244 ? 1.306 6.133 1.063 1 97.88 244 ASN A O 1
ATOM 1895 N N . THR A 1 245 ? 0.005 7.934 0.673 1 97.88 245 THR A N 1
ATOM 1896 C CA . THR A 1 245 ? -1.197 7.23 1.102 1 97.88 245 THR A CA 1
ATOM 1897 C C . THR A 1 245 ? -1.578 6.148 0.094 1 97.88 245 THR A C 1
ATOM 1899 O O . THR A 1 245 ? -2.365 5.25 0.405 1 97.88 245 THR A O 1
ATOM 1902 N N . VAL A 1 246 ? -1.044 6.25 -1.13 1 95.88 246 VAL A N 1
ATOM 1903 C CA . VAL A 1 246 ? -1.24 5.172 -2.092 1 95.88 246 VAL A CA 1
ATOM 1904 C C . VAL A 1 246 ? -0.464 3.934 -1.645 1 95.88 246 VAL A C 1
ATOM 1906 O O . VAL A 1 246 ? -0.998 2.822 -1.652 1 95.88 246 VAL A O 1
ATOM 1909 N N . TYR A 1 247 ? 0.746 4.094 -1.181 1 96.06 247 TYR A N 1
ATOM 1910 C CA . TYR A 1 247 ? 1.583 3.023 -0.656 1 96.06 247 TYR A CA 1
ATOM 1911 C C . TYR A 1 247 ? 0.984 2.436 0.616 1 96.06 247 TYR A C 1
ATOM 1913 O O . TYR A 1 247 ? 0.985 1.217 0.805 1 96.06 247 TYR A O 1
ATOM 1921 N N . TYR A 1 248 ? 0.359 3.289 1.482 1 97.44 248 TYR A N 1
ATOM 1922 C CA . TYR A 1 248 ? -0.127 2.85 2.785 1 97.44 248 TYR A CA 1
ATOM 1923 C C . TYR A 1 248 ? -1.607 2.494 2.725 1 97.44 248 TYR A C 1
ATOM 1925 O O . TYR A 1 248 ? -2.252 2.312 3.76 1 97.44 248 TYR A O 1
ATOM 1933 N N . GLN A 1 249 ? -2.156 2.436 1.598 1 96.06 249 GLN A N 1
ATOM 1934 C CA . GLN A 1 249 ? -3.605 2.314 1.477 1 96.06 249 GLN A CA 1
ATOM 1935 C C . GLN A 1 249 ? -4.105 1.027 2.125 1 96.06 249 GLN A C 1
ATOM 1937 O O . GLN A 1 249 ? -5.148 1.023 2.785 1 96.06 249 GLN A O 1
ATOM 1942 N N . ASP A 1 250 ? -3.447 -0.122 1.904 1 96.5 250 ASP A N 1
ATOM 1943 C CA . ASP A 1 250 ? -3.834 -1.364 2.566 1 96.5 250 ASP A CA 1
ATOM 1944 C C . ASP A 1 250 ? -3.803 -1.212 4.086 1 96.5 250 ASP A C 1
ATOM 1946 O O . ASP A 1 250 ? -4.711 -1.669 4.781 1 96.5 250 ASP A O 1
ATOM 1950 N N . TRP A 1 251 ? -2.752 -0.603 4.613 1 97.06 251 TRP A N 1
ATOM 1951 C CA . TRP A 1 251 ? -2.639 -0.389 6.055 1 97.06 251 TRP A CA 1
ATOM 1952 C C . TRP A 1 251 ? -3.828 0.407 6.582 1 97.06 251 TRP A C 1
ATOM 1954 O O . TRP A 1 251 ? -4.395 0.07 7.621 1 97.06 251 TRP A O 1
ATOM 1964 N N . ILE A 1 252 ? -4.18 1.457 5.867 1 97.12 252 ILE A N 1
ATOM 1965 C CA . ILE A 1 252 ? -5.297 2.316 6.246 1 97.12 252 ILE A CA 1
ATOM 1966 C C . ILE A 1 252 ? -6.578 1.488 6.34 1 97.12 252 ILE A C 1
ATOM 1968 O O . ILE A 1 252 ? -7.348 1.63 7.293 1 97.12 252 ILE A O 1
ATOM 1972 N N . ARG A 1 253 ? -6.723 0.639 5.395 1 92.94 253 ARG A N 1
ATOM 1973 C CA . ARG A 1 253 ? -7.941 -0.163 5.316 1 92.94 253 ARG A CA 1
ATOM 1974 C C . ARG A 1 253 ? -7.949 -1.25 6.387 1 92.94 253 ARG A C 1
ATOM 1976 O O . ARG A 1 253 ? -8.945 -1.425 7.094 1 92.94 253 ARG A O 1
ATOM 1983 N N . ARG A 1 254 ? -6.91 -1.939 6.566 1 91.94 254 ARG A N 1
ATOM 1984 C CA . ARG A 1 254 ? -6.879 -3.123 7.422 1 91.94 254 ARG A CA 1
ATOM 1985 C C . ARG A 1 254 ? -6.801 -2.732 8.891 1 91.94 254 ARG A C 1
ATOM 1987 O O . ARG A 1 254 ? -7.332 -3.432 9.758 1 91.94 254 ARG A O 1
ATOM 1994 N N . THR A 1 255 ? -6.137 -1.695 9.172 1 90.75 255 THR A N 1
ATOM 1995 C CA . THR A 1 255 ? -5.922 -1.308 10.562 1 90.75 255 THR A CA 1
ATOM 1996 C C . THR A 1 255 ? -7.246 -0.972 11.242 1 90.75 255 THR A C 1
ATOM 1998 O O . THR A 1 255 ? -7.453 -1.308 12.414 1 90.75 255 THR A O 1
ATOM 2001 N N . ARG A 1 256 ? -8.109 -0.418 10.516 1 87.94 256 ARG A N 1
ATOM 2002 C CA . ARG A 1 256 ? -9.406 -0.025 11.055 1 87.94 256 ARG A CA 1
ATOM 2003 C C . ARG A 1 256 ? -10.258 -1.248 11.398 1 87.94 256 ARG A C 1
ATOM 2005 O O . ARG A 1 256 ? -11.188 -1.16 12.203 1 87.94 256 ARG A O 1
ATOM 2012 N N . SER A 1 257 ? -9.844 -2.352 10.828 1 86.38 257 SER A N 1
ATOM 2013 C CA . SER A 1 257 ? -10.602 -3.574 11.07 1 86.38 257 SER A CA 1
ATOM 2014 C C . SER A 1 257 ? -10.141 -4.27 12.344 1 86.38 257 SER A C 1
ATOM 2016 O O . SER A 1 257 ? -10.859 -5.105 12.891 1 86.38 257 SER A O 1
ATOM 2018 N N . GLY A 1 258 ? -8.953 -3.961 12.781 1 83.88 258 GLY A N 1
ATOM 2019 C CA . GLY A 1 258 ? -8.383 -4.625 13.938 1 83.88 258 GLY A CA 1
ATOM 2020 C C . GLY A 1 258 ? -8.047 -6.082 13.688 1 83.88 258 GLY A C 1
ATOM 2021 O O . GLY A 1 258 ? -7.805 -6.84 14.633 1 83.88 258 GLY A O 1
ATOM 2022 N N . CYS A 1 259 ? -7.965 -6.461 12.5 1 83.44 259 CYS A N 1
ATOM 2023 C CA . CYS A 1 259 ? -7.766 -7.871 12.18 1 83.44 259 CYS A CA 1
ATOM 2024 C C . CYS A 1 259 ? -6.301 -8.258 12.328 1 83.44 259 CYS A C 1
ATOM 2026 O O . CYS A 1 259 ? -5.422 -7.398 12.375 1 83.44 259 CYS A O 1
ATOM 2028 N N . LYS A 1 260 ? -6.098 -9.57 12.508 1 81.31 260 LYS A N 1
ATOM 2029 C CA . LYS A 1 260 ? -4.762 -10.156 12.57 1 81.31 260 LYS A CA 1
ATOM 2030 C C . LYS A 1 260 ? -4.547 -11.172 11.453 1 81.31 260 LYS A C 1
ATOM 2032 O O . LYS A 1 260 ? -5.5 -11.805 10.992 1 81.31 260 LYS A O 1
ATOM 2037 N N . ASN A 1 261 ? -3.299 -11.266 11.094 1 84.94 261 ASN A N 1
ATOM 2038 C CA . ASN A 1 261 ? -2.992 -12.242 10.055 1 84.94 261 ASN A CA 1
ATOM 2039 C C . ASN A 1 261 ? -3.404 -13.648 10.469 1 84.94 261 ASN A C 1
ATOM 2041 O O . ASN A 1 261 ? -3.27 -14.023 11.633 1 84.94 261 ASN A O 1
ATOM 2045 N N . ARG A 1 262 ? -3.836 -14.328 9.461 1 81.5 262 ARG A N 1
ATOM 2046 C CA . ARG A 1 262 ? -4.074 -15.75 9.688 1 81.5 262 ARG A CA 1
ATOM 2047 C C . ARG A 1 262 ? -2.775 -16.547 9.602 1 81.5 262 ARG A C 1
ATOM 2049 O O . ARG A 1 262 ? -1.925 -16.266 8.758 1 81.5 262 ARG A O 1
ATOM 2056 N N . VAL A 1 263 ? -2.678 -17.5 10.547 1 80.75 263 VAL A N 1
ATOM 2057 C CA . VAL A 1 263 ? -1.445 -18.281 10.586 1 80.75 263 VAL A CA 1
ATOM 2058 C C . VAL A 1 263 ? -1.74 -19.734 10.227 1 80.75 263 VAL A C 1
ATOM 2060 O O . VAL A 1 263 ? -2.754 -20.297 10.648 1 80.75 263 VAL A O 1
ATOM 2063 N N . ASN A 1 264 ? -1.065 -20.172 9.289 1 85.56 264 ASN A N 1
ATOM 2064 C CA . ASN A 1 264 ? -1.04 -21.594 8.961 1 85.56 264 ASN A CA 1
ATOM 2065 C C . ASN A 1 264 ? 0.325 -22.203 9.25 1 85.56 264 ASN A C 1
ATOM 2067 O O . ASN A 1 264 ? 1.354 -21.547 9.102 1 85.56 264 ASN A O 1
ATOM 2071 N N . MET B 1 1 ? -69 -54.438 -0.549 1 29.64 1 MET B N 1
ATOM 2072 C CA . MET B 1 1 ? -68.875 -53.688 -1.794 1 29.64 1 MET B CA 1
ATOM 2073 C C . MET B 1 1 ? -67.562 -52.844 -1.799 1 29.64 1 MET B C 1
ATOM 2075 O O . MET B 1 1 ? -67.375 -52 -0.939 1 29.64 1 MET B O 1
ATOM 2079 N N . ALA B 1 2 ? -66.5 -53.562 -2.309 1 36.53 2 ALA B N 1
ATOM 2080 C CA . ALA B 1 2 ? -65 -53.406 -2.305 1 36.53 2 ALA B CA 1
ATOM 2081 C C . ALA B 1 2 ? -64.625 -52.156 -3.09 1 36.53 2 ALA B C 1
ATOM 2083 O O . ALA B 1 2 ? -64.75 -52.125 -4.316 1 36.53 2 ALA B O 1
ATOM 2084 N N . VAL B 1 3 ? -64.938 -50.969 -2.494 1 35.81 3 VAL B N 1
ATOM 2085 C CA . VAL B 1 3 ? -64.625 -49.688 -3.129 1 35.81 3 VAL B CA 1
ATOM 2086 C C . VAL B 1 3 ? -63.125 -49.656 -3.545 1 35.81 3 VAL B C 1
ATOM 2088 O O . VAL B 1 3 ? -62.25 -49.781 -2.705 1 35.81 3 VAL B O 1
ATOM 2091 N N . ARG B 1 4 ? -62.812 -50.125 -4.781 1 33 4 ARG B N 1
ATOM 2092 C CA . ARG B 1 4 ? -61.594 -50.219 -5.562 1 33 4 ARG B CA 1
ATOM 2093 C C . ARG B 1 4 ? -60.969 -48.844 -5.758 1 33 4 ARG B C 1
ATOM 2095 O O . ARG B 1 4 ? -61.469 -48.031 -6.531 1 33 4 ARG B O 1
ATOM 2102 N N . LEU B 1 5 ? -60.562 -48.188 -4.594 1 36.47 5 LEU B N 1
ATOM 2103 C CA . LEU B 1 5 ? -59.938 -46.906 -4.715 1 36.47 5 LEU B CA 1
ATOM 2104 C C . LEU B 1 5 ? -58.812 -46.938 -5.762 1 36.47 5 LEU B C 1
ATOM 2106 O O . LEU B 1 5 ? -57.875 -47.719 -5.66 1 36.47 5 LEU B O 1
ATOM 2110 N N . SER B 1 6 ? -59.156 -46.688 -7.047 1 34.03 6 SER B N 1
ATOM 2111 C CA . SER B 1 6 ? -58.312 -46.562 -8.242 1 34.03 6 SER B CA 1
ATOM 2112 C C . SER B 1 6 ? -57.219 -45.531 -8.039 1 34.03 6 SER B C 1
ATOM 2114 O O . SER B 1 6 ? -57.469 -44.375 -7.828 1 34.03 6 SER B O 1
ATOM 2116 N N . LEU B 1 7 ? -56.156 -45.938 -7.328 1 34.94 7 LEU B N 1
ATOM 2117 C CA . LEU B 1 7 ? -54.969 -45.094 -7.082 1 34.94 7 LEU B CA 1
ATOM 2118 C C . LEU B 1 7 ? -54.375 -44.625 -8.391 1 34.94 7 LEU B C 1
ATOM 2120 O O . LEU B 1 7 ? -53.906 -45.406 -9.203 1 34.94 7 LEU B O 1
ATOM 2124 N N . ILE B 1 8 ? -54.969 -43.562 -9.016 1 35.06 8 ILE B N 1
ATOM 2125 C CA . ILE B 1 8 ? -54.438 -42.938 -10.227 1 35.06 8 ILE B CA 1
ATOM 2126 C C . ILE B 1 8 ? -52.969 -42.594 -10.023 1 35.06 8 ILE B C 1
ATOM 2128 O O . ILE B 1 8 ? -52.625 -41.781 -9.133 1 35.06 8 ILE B O 1
ATOM 2132 N N . TRP B 1 9 ? -52.062 -43.562 -10.289 1 34.28 9 TRP B N 1
ATOM 2133 C CA . TRP B 1 9 ? -50.625 -43.406 -10.297 1 34.28 9 TRP B CA 1
ATOM 2134 C C . TRP B 1 9 ? -50.188 -42.312 -11.273 1 34.28 9 TRP B C 1
ATOM 2136 O O . TRP B 1 9 ? -50.344 -42.469 -12.484 1 34.28 9 TRP B O 1
ATOM 2146 N N . LEU B 1 10 ? -50.5 -41.031 -10.891 1 33.25 10 LEU B N 1
ATOM 2147 C CA . LEU B 1 10 ? -50 -39.938 -11.727 1 33.25 10 LEU B CA 1
ATOM 2148 C C . LEU B 1 10 ? -48.531 -40.125 -12.055 1 33.25 10 LEU B C 1
ATOM 2150 O O . LEU B 1 10 ? -47.688 -40.125 -11.164 1 33.25 10 LEU B O 1
ATOM 2154 N N . LEU B 1 11 ? -48.219 -40.875 -13.133 1 32.97 11 LEU B N 1
ATOM 2155 C CA . LEU B 1 11 ? -46.938 -41.062 -13.781 1 32.97 11 LEU B CA 1
ATOM 2156 C C . LEU B 1 11 ? -46.281 -39.719 -14.133 1 32.97 11 LEU B C 1
ATOM 2158 O O . LEU B 1 11 ? -46.75 -39.031 -15.039 1 32.97 11 LEU B O 1
ATOM 2162 N N . LEU B 1 12 ? -45.969 -38.906 -13.078 1 33.97 12 LEU B N 1
ATOM 2163 C CA . LEU B 1 12 ? -45.25 -37.688 -13.383 1 33.97 12 LEU B CA 1
ATOM 2164 C C . LEU B 1 12 ? -44.031 -38 -14.266 1 33.97 12 LEU B C 1
ATOM 2166 O O . LEU B 1 12 ? -43.125 -38.719 -13.859 1 33.97 12 LEU B O 1
ATOM 2170 N N . LEU B 1 13 ? -44.219 -38.125 -15.594 1 33.97 13 LEU B N 1
ATOM 2171 C CA . LEU B 1 13 ? -43.219 -38.219 -16.641 1 33.97 13 LEU B CA 1
ATOM 2172 C C . LEU B 1 13 ? -42.188 -37.094 -16.5 1 33.97 13 LEU B C 1
ATOM 2174 O O . LEU B 1 13 ? -42.469 -35.938 -16.812 1 33.97 13 LEU B O 1
ATOM 2178 N N . GLY B 1 14 ? -41.406 -37.094 -15.406 1 32.59 14 GLY B N 1
ATOM 2179 C CA . GLY B 1 14 ? -40.281 -36.156 -15.281 1 32.59 14 GLY B CA 1
ATOM 2180 C C . GLY B 1 14 ? -39.344 -36.188 -16.469 1 32.59 14 GLY B C 1
ATOM 2181 O O . GLY B 1 14 ? -38.688 -37.188 -16.719 1 32.59 14 GLY B O 1
ATOM 2182 N N . THR B 1 15 ? -39.688 -35.531 -17.625 1 32.97 15 THR B N 1
ATOM 2183 C CA . THR B 1 15 ? -38.812 -35.375 -18.766 1 32.97 15 THR B CA 1
ATOM 2184 C C . THR B 1 15 ? -37.438 -34.906 -18.312 1 32.97 15 THR B C 1
ATOM 2186 O O . THR B 1 15 ? -37.281 -33.844 -17.703 1 32.97 15 THR B O 1
ATOM 2189 N N . SER B 1 16 ? -36.531 -35.844 -18.062 1 30.19 16 SER B N 1
ATOM 2190 C CA . SER B 1 16 ? -35.094 -35.656 -17.859 1 30.19 16 SER B CA 1
ATOM 2191 C C . SER B 1 16 ? -34.469 -34.938 -19.047 1 30.19 16 SER B C 1
ATOM 2193 O O . SER B 1 16 ? -34.469 -35.438 -20.172 1 30.19 16 SER B O 1
ATOM 2195 N N . ILE B 1 17 ? -34.594 -33.594 -19.156 1 31.78 17 ILE B N 1
ATOM 2196 C CA . ILE B 1 17 ? -33.844 -32.812 -20.156 1 31.78 17 ILE B CA 1
ATOM 2197 C C . ILE B 1 17 ? -32.406 -33.281 -20.203 1 31.78 17 ILE B C 1
ATOM 2199 O O . ILE B 1 17 ? -31.719 -33.312 -19.188 1 31.78 17 ILE B O 1
ATOM 2203 N N . ASP B 1 18 ? -32.062 -34.188 -21.219 1 27.98 18 ASP B N 1
ATOM 2204 C CA . ASP B 1 18 ? -30.75 -34.688 -21.625 1 27.98 18 ASP B CA 1
ATOM 2205 C C . ASP B 1 18 ? -29.781 -33.562 -21.953 1 27.98 18 ASP B C 1
ATOM 2207 O O . ASP B 1 18 ? -29.844 -33 -23.062 1 27.98 18 ASP B O 1
ATOM 2211 N N . VAL B 1 19 ? -29.391 -32.625 -21.125 1 29.41 19 VAL B N 1
ATOM 2212 C CA . VAL B 1 19 ? -28.484 -31.5 -21.297 1 29.41 19 VAL B CA 1
ATOM 2213 C C . VAL B 1 19 ? -27.094 -32 -21.719 1 29.41 19 VAL B C 1
ATOM 2215 O O . VAL B 1 19 ? -26.125 -31.25 -21.703 1 29.41 19 VAL B O 1
ATOM 2218 N N . THR B 1 20 ? -26.875 -33.312 -22.047 1 26.77 20 THR B N 1
ATOM 2219 C CA . THR B 1 20 ? -25.5 -33.812 -22.141 1 26.77 20 THR B CA 1
ATOM 2220 C C . THR B 1 20 ? -24.828 -33.281 -23.391 1 26.77 20 THR B C 1
ATOM 2222 O O . THR B 1 20 ? -23.641 -33.531 -23.625 1 26.77 20 THR B O 1
ATOM 2225 N N . ARG B 1 21 ? -25.5 -33.125 -24.531 1 30.47 21 ARG B N 1
ATOM 2226 C CA . ARG B 1 21 ? -24.75 -33.125 -25.781 1 30.47 21 ARG B CA 1
ATOM 2227 C C . ARG B 1 21 ? -23.828 -31.906 -25.859 1 30.47 21 ARG B C 1
ATOM 2229 O O . ARG B 1 21 ? -24.266 -30.812 -26.219 1 30.47 21 ARG B O 1
ATOM 2236 N N . GLY B 1 22 ? -23.125 -31.562 -24.922 1 27.3 22 GLY B N 1
ATOM 2237 C CA . GLY B 1 22 ? -22.219 -30.422 -25.047 1 27.3 22 GLY B CA 1
ATOM 2238 C C . GLY B 1 22 ? -21.2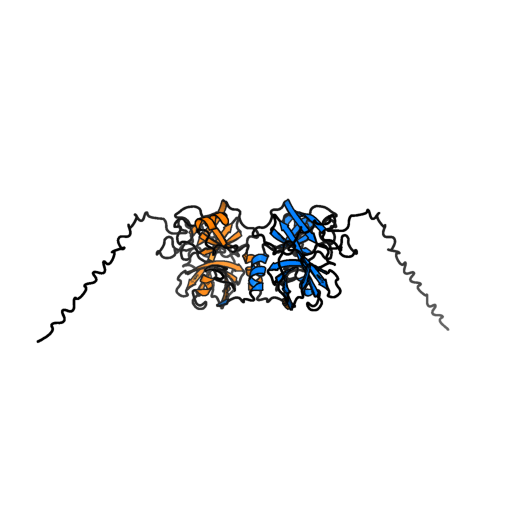97 -30.531 -26.25 1 27.3 22 GLY B C 1
ATOM 2239 O O . GLY B 1 22 ? -20.688 -31.562 -26.484 1 27.3 22 GLY B O 1
ATOM 2240 N N . LYS B 1 23 ? -21.5 -29.828 -27.375 1 31.06 23 LYS B N 1
ATOM 2241 C CA . LYS B 1 23 ? -20.703 -29.734 -28.594 1 31.06 23 LYS B CA 1
ATOM 2242 C C . LYS B 1 23 ? -19.219 -29.734 -28.266 1 31.06 23 LYS B C 1
ATOM 2244 O O . LYS B 1 23 ? -18.734 -28.875 -27.531 1 31.06 23 LYS B O 1
ATOM 2249 N N . ARG B 1 24 ? -18.453 -30.859 -28.328 1 26.16 24 ARG B N 1
ATOM 2250 C CA . ARG B 1 24 ? -17.031 -31.141 -28.281 1 26.16 24 ARG B CA 1
ATOM 2251 C C . ARG B 1 24 ? -16.266 -30.297 -29.297 1 26.16 24 ARG B C 1
ATOM 2253 O O . ARG B 1 24 ? -16.219 -30.625 -30.484 1 26.16 24 ARG B O 1
ATOM 2260 N N . LEU B 1 25 ? -16.391 -29.016 -29.328 1 30.44 25 LEU B N 1
ATOM 2261 C CA . LEU B 1 25 ? -15.609 -28.266 -30.312 1 30.44 25 LEU B CA 1
ATOM 2262 C C . LEU B 1 25 ? -14.203 -28.844 -30.453 1 30.44 25 LEU B C 1
ATOM 2264 O O . LEU B 1 25 ? -13.625 -29.312 -29.469 1 30.44 25 LEU B O 1
ATOM 2268 N N . ASP B 1 26 ? -13.672 -29.094 -31.656 1 29.16 26 ASP B N 1
ATOM 2269 C CA . ASP B 1 26 ? -12.398 -29.594 -32.188 1 29.16 26 ASP B CA 1
ATOM 2270 C C . ASP B 1 26 ? -11.219 -28.984 -31.422 1 29.16 26 ASP B C 1
ATOM 2272 O O . ASP B 1 26 ? -11.141 -27.766 -31.25 1 29.16 26 ASP B O 1
ATOM 2276 N N . ARG B 1 27 ? -10.609 -29.766 -30.609 1 31.36 27 ARG B N 1
ATOM 2277 C CA . ARG B 1 27 ? -9.461 -29.75 -29.703 1 31.36 27 ARG B CA 1
ATOM 2278 C C . ARG B 1 27 ? -8.188 -29.359 -30.438 1 31.36 27 ARG B C 1
ATOM 2280 O O . ARG B 1 27 ? -7.504 -30.219 -31.016 1 31.36 27 ARG B O 1
ATOM 2287 N N . LYS B 1 28 ? -8.148 -28.406 -31.328 1 33.62 28 LYS B N 1
ATOM 2288 C CA . LYS B 1 28 ? -6.863 -28.047 -31.922 1 33.62 28 LYS B CA 1
ATOM 2289 C C . LYS B 1 28 ? -5.746 -28.109 -30.891 1 33.62 28 LYS B C 1
ATOM 2291 O O . LYS B 1 28 ? -5.98 -27.844 -29.703 1 33.62 28 LYS B O 1
ATOM 2296 N N . LEU B 1 29 ? -4.598 -28.781 -31.203 1 30.55 29 LEU B N 1
ATOM 2297 C CA . LEU B 1 29 ? -3.299 -29.016 -30.578 1 30.55 29 LEU B CA 1
ATOM 2298 C C . LEU B 1 29 ? -2.811 -27.766 -29.859 1 30.55 29 LEU B C 1
ATOM 2300 O O . LEU B 1 29 ? -2.24 -26.859 -30.469 1 30.55 29 LEU B O 1
ATOM 2304 N N . LEU B 1 30 ? -3.723 -27.188 -29.156 1 31.31 30 LEU B N 1
ATOM 2305 C CA . LEU B 1 30 ? -3.426 -26 -28.359 1 31.31 30 LEU B CA 1
ATOM 2306 C C . LEU B 1 30 ? -2.221 -26.25 -27.453 1 31.31 30 LEU B C 1
ATOM 2308 O O . LEU B 1 30 ? -2.227 -27.172 -26.641 1 31.31 30 LEU B O 1
ATOM 2312 N N . ASP B 1 31 ? -1.001 -26.109 -27.812 1 32.84 31 ASP B N 1
ATOM 2313 C CA . ASP B 1 31 ? 0.285 -25.922 -27.156 1 32.84 31 ASP B CA 1
ATOM 2314 C C . ASP B 1 31 ? 0.103 -25.281 -25.766 1 32.84 31 ASP B C 1
ATOM 2316 O O . ASP B 1 31 ? -0.535 -24.234 -25.641 1 32.84 31 ASP B O 1
ATOM 2320 N N . ASN B 1 32 ? -0.18 -26.016 -24.469 1 38.22 32 ASN B N 1
ATOM 2321 C CA . ASN B 1 32 ? -0.668 -26.203 -23.109 1 38.22 32 ASN B CA 1
ATOM 2322 C C . ASN B 1 32 ? -0.1 -25.156 -22.156 1 38.22 32 ASN B C 1
ATOM 2324 O O . ASN B 1 32 ? -0.321 -25.234 -20.938 1 38.22 32 ASN B O 1
ATOM 2328 N N . ARG B 1 33 ? 1.083 -24.531 -21.844 1 43.62 33 ARG B N 1
ATOM 2329 C CA . ARG B 1 33 ? 1.876 -23.781 -20.891 1 43.62 33 ARG B CA 1
ATOM 2330 C C . ARG B 1 33 ? 1.132 -22.531 -20.438 1 43.62 33 ARG B C 1
ATOM 2332 O O . ARG B 1 33 ? 0.007 -22.266 -20.859 1 43.62 33 ARG B O 1
ATOM 2339 N N . ILE B 1 34 ? 1.339 -21.641 -19.469 1 63.44 34 ILE B N 1
ATOM 2340 C CA . ILE B 1 34 ? 0.766 -20.359 -19.844 1 63.44 34 ILE B CA 1
ATOM 2341 C C . ILE B 1 34 ? 0.062 -20.484 -21.188 1 63.44 34 ILE B C 1
ATOM 2343 O O . ILE B 1 34 ? 0.681 -20.859 -22.188 1 63.44 34 ILE B O 1
ATOM 2347 N N . VAL B 1 35 ? -1.346 -20.641 -20.672 1 80.31 35 VAL B N 1
ATOM 2348 C CA . VAL B 1 35 ? -2.129 -20.859 -21.891 1 80.31 35 VAL B CA 1
ATOM 2349 C C . VAL B 1 35 ? -1.673 -19.906 -22.984 1 80.31 35 VAL B C 1
ATOM 2351 O O . VAL B 1 35 ? -1.73 -18.688 -22.797 1 80.31 35 VAL B O 1
ATOM 2354 N N . GLY B 1 36 ? -1.116 -20.531 -23.922 1 83.81 36 GLY B N 1
ATOM 2355 C CA . GLY B 1 36 ? -0.646 -19.703 -25.016 1 83.81 36 GLY B CA 1
ATOM 2356 C C . GLY B 1 36 ? 0.804 -19.281 -24.859 1 83.81 36 GLY B C 1
ATOM 2357 O O . GLY B 1 36 ? 1.286 -18.422 -25.609 1 83.81 36 GLY B O 1
ATOM 2358 N N . GLY B 1 37 ? 1.505 -19.891 -23.875 1 90.81 37 GLY B N 1
ATOM 2359 C CA . GLY B 1 37 ? 2.891 -19.516 -23.641 1 90.81 37 GLY B CA 1
ATOM 2360 C C . GLY B 1 37 ? 3.883 -20.453 -24.297 1 90.81 37 GLY B C 1
ATOM 2361 O O . GLY B 1 37 ? 3.525 -21.203 -25.219 1 90.81 37 GLY B O 1
ATOM 2362 N N . GLN B 1 38 ? 5.125 -20.25 -23.969 1 94.12 38 GLN B N 1
ATOM 2363 C CA . GLN B 1 38 ? 6.23 -21.094 -24.422 1 94.12 38 GLN B CA 1
ATOM 2364 C C . GLN B 1 38 ? 7.152 -21.453 -23.266 1 94.12 38 GLN B C 1
ATOM 2366 O O . GLN B 1 38 ? 7.09 -20.844 -22.188 1 94.12 38 GLN B O 1
ATOM 2371 N N . GLU B 1 39 ? 7.957 -22.438 -23.516 1 96.31 39 GLU B N 1
ATOM 2372 C CA . GLU B 1 39 ? 8.922 -22.812 -22.484 1 96.31 39 GLU B CA 1
ATOM 2373 C C . GLU B 1 39 ? 9.898 -21.672 -22.203 1 96.31 39 GLU B C 1
ATOM 2375 O O . GLU B 1 39 ? 10.414 -21.047 -23.125 1 96.31 39 GLU B O 1
ATOM 2380 N N . ALA B 1 40 ? 10.078 -21.406 -20.984 1 97.62 40 ALA B N 1
ATOM 2381 C CA . ALA B 1 40 ? 10.977 -20.328 -20.578 1 97.62 40 ALA B CA 1
ATOM 2382 C C . ALA B 1 40 ? 12.438 -20.75 -20.734 1 97.62 40 ALA B C 1
ATOM 2384 O O . ALA B 1 40 ? 12.773 -21.922 -20.516 1 97.62 40 ALA B O 1
ATOM 2385 N N . GLU B 1 41 ? 13.273 -19.797 -21.062 1 96.81 41 GLU B N 1
ATOM 2386 C CA . GLU B 1 41 ? 14.711 -20.062 -21.062 1 96.81 41 GLU B CA 1
ATOM 2387 C C . GLU B 1 41 ? 15.227 -20.344 -19.656 1 96.81 41 GLU B C 1
ATOM 2389 O O . GLU B 1 41 ? 14.633 -19.906 -18.672 1 96.81 41 GLU B O 1
ATOM 2394 N N . ASP B 1 42 ? 16.297 -21.062 -19.641 1 95.12 42 ASP B N 1
ATOM 2395 C CA . ASP B 1 42 ? 16.922 -21.344 -18.344 1 95.12 42 ASP B CA 1
ATOM 2396 C C . ASP B 1 42 ? 17.281 -20.047 -17.641 1 95.12 42 ASP B C 1
ATOM 2398 O O . ASP B 1 42 ? 17.875 -19.141 -18.25 1 95.12 42 ASP B O 1
ATOM 2402 N N . GLY B 1 43 ? 16.875 -19.938 -16.406 1 95.5 43 GLY B N 1
ATOM 2403 C CA . GLY B 1 43 ? 17.219 -18.766 -15.609 1 95.5 43 GLY B CA 1
ATOM 2404 C C . GLY B 1 43 ? 16.344 -17.562 -15.914 1 95.5 43 GLY B C 1
ATOM 2405 O O . GLY B 1 43 ? 16.641 -16.453 -15.477 1 95.5 43 GLY B O 1
ATO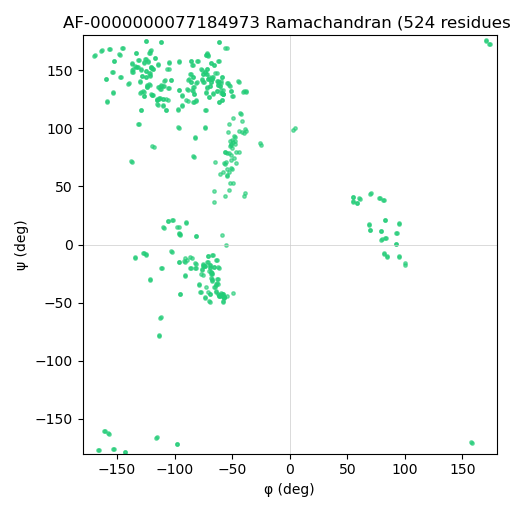M 2406 N N . ALA B 1 44 ? 15.297 -17.75 -16.625 1 96.31 44 ALA B N 1
ATOM 2407 C CA . ALA B 1 44 ? 14.453 -16.641 -17.047 1 96.31 44 ALA B CA 1
ATOM 2408 C C . ALA B 1 44 ? 13.75 -16.016 -15.844 1 96.31 44 ALA B C 1
ATOM 2410 O O . ALA B 1 44 ? 13.438 -14.812 -15.852 1 96.31 44 ALA B O 1
ATOM 2411 N N . ALA B 1 45 ? 13.461 -16.75 -14.867 1 98.31 45 ALA B N 1
ATOM 2412 C CA . ALA B 1 45 ? 12.773 -16.266 -13.672 1 98.31 45 ALA B CA 1
ATOM 2413 C C . ALA B 1 45 ? 13.398 -16.844 -12.406 1 98.31 45 ALA B C 1
ATOM 2415 O O . ALA B 1 45 ? 12.773 -17.641 -11.703 1 98.31 45 ALA B O 1
ATOM 2416 N N . PRO B 1 46 ? 14.562 -16.391 -12.086 1 98.75 46 PRO B N 1
ATOM 2417 C CA . PRO B 1 46 ? 15.312 -16.984 -10.977 1 98.75 46 PRO B CA 1
ATOM 2418 C C . PRO B 1 46 ? 14.656 -16.734 -9.617 1 98.75 46 PRO B C 1
ATOM 2420 O O . PRO B 1 46 ? 15.055 -17.312 -8.617 1 98.75 46 PRO B O 1
ATOM 2423 N N . TYR B 1 47 ? 13.672 -15.93 -9.562 1 98.81 47 TYR B N 1
ATOM 2424 C CA . TYR B 1 47 ? 12.938 -15.602 -8.344 1 98.81 47 TYR B CA 1
ATOM 2425 C C . TYR B 1 47 ? 11.742 -16.531 -8.156 1 98.81 47 TYR B C 1
ATOM 2427 O O . TYR B 1 47 ? 11.109 -16.531 -7.102 1 98.81 47 TYR B O 1
ATOM 2435 N N . GLN B 1 48 ? 11.32 -17.281 -9.133 1 98.19 48 GLN B N 1
ATOM 2436 C CA . GLN B 1 48 ? 10.086 -18.062 -9.133 1 98.19 48 GLN B CA 1
ATOM 2437 C C . GLN B 1 48 ? 10.234 -19.312 -8.289 1 98.19 48 GLN B C 1
ATOM 2439 O O . GLN B 1 48 ? 11.258 -20 -8.359 1 98.19 48 GLN B O 1
ATOM 2444 N N . VAL B 1 49 ? 9.156 -19.641 -7.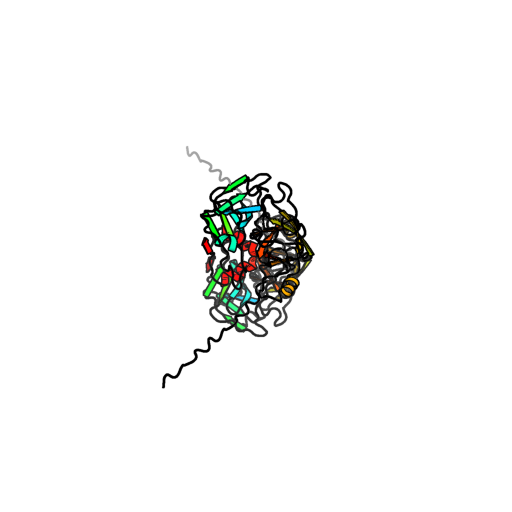574 1 98.31 49 VAL B N 1
ATOM 2445 C CA . VAL B 1 49 ? 9.094 -20.781 -6.664 1 98.31 49 VAL B CA 1
ATOM 2446 C C . VAL B 1 49 ? 7.965 -21.719 -7.082 1 98.31 49 VAL B C 1
ATOM 2448 O O . VAL B 1 49 ? 6.883 -21.266 -7.469 1 98.31 49 VAL B O 1
ATOM 2451 N N . SER B 1 50 ? 8.234 -23.047 -7.043 1 98.69 50 SER B N 1
ATOM 2452 C CA . SER B 1 50 ? 7.18 -24.047 -7.117 1 98.69 50 SER B CA 1
ATOM 2453 C C . SER B 1 50 ? 6.781 -24.547 -5.73 1 98.69 50 SER B C 1
ATOM 2455 O O . SER B 1 50 ? 7.609 -25.062 -4.988 1 98.69 50 SER B O 1
ATOM 2457 N N . ILE B 1 51 ? 5.586 -24.266 -5.418 1 98.38 51 ILE B N 1
ATOM 2458 C CA . ILE B 1 51 ? 5.035 -24.828 -4.184 1 98.38 51 ILE B CA 1
ATOM 2459 C C . ILE B 1 51 ? 4.406 -26.188 -4.461 1 98.38 51 ILE B C 1
ATOM 2461 O O . ILE B 1 51 ? 3.506 -26.297 -5.301 1 98.38 51 ILE B O 1
ATOM 2465 N N . GLN B 1 52 ? 4.883 -27.203 -3.732 1 98.38 52 GLN B N 1
ATOM 2466 C CA . GLN B 1 52 ? 4.469 -28.578 -3.998 1 98.38 52 GLN B CA 1
ATOM 2467 C C . GLN B 1 52 ? 4.039 -29.266 -2.715 1 98.38 52 GLN B C 1
ATOM 2469 O O . GLN B 1 52 ? 4.445 -28.875 -1.618 1 98.38 52 GLN B O 1
ATOM 2474 N N . THR B 1 53 ? 3.275 -30.281 -2.9 1 97 53 THR B N 1
ATOM 2475 C CA . THR B 1 53 ? 3.057 -31.203 -1.792 1 97 53 THR B CA 1
ATOM 2476 C C . THR B 1 53 ? 4.305 -32.062 -1.534 1 97 53 THR B C 1
ATOM 2478 O O . THR B 1 53 ? 5.203 -32.125 -2.377 1 97 53 THR B O 1
ATOM 2481 N N . THR B 1 54 ? 4.328 -32.656 -0.381 1 95.25 54 THR B N 1
ATOM 2482 C CA . THR B 1 54 ? 5.461 -33.5 -0.04 1 95.25 54 THR B CA 1
ATOM 2483 C C . THR B 1 54 ? 5.562 -34.688 -1.011 1 95.25 54 THR B C 1
ATOM 2485 O O . THR B 1 54 ? 6.625 -35.281 -1.143 1 95.25 54 THR B O 1
ATOM 2488 N N . TRP B 1 55 ? 4.551 -35.031 -1.707 1 94.44 55 TRP B N 1
ATOM 2489 C CA . TRP B 1 55 ? 4.582 -36.094 -2.717 1 94.44 55 TRP B CA 1
ATOM 2490 C C . TRP B 1 55 ? 4.77 -35.5 -4.109 1 94.44 55 TRP B C 1
ATOM 2492 O O . TRP B 1 55 ? 4.379 -36.125 -5.105 1 94.44 55 TRP B O 1
ATOM 2502 N N . LYS B 1 56 ? 5.195 -34.188 -4.227 1 95.56 56 LYS B N 1
ATOM 2503 C CA . LYS B 1 56 ? 5.82 -33.531 -5.367 1 95.56 56 LYS B CA 1
ATOM 2504 C C . LYS B 1 56 ? 4.777 -33.062 -6.375 1 95.56 56 LYS B C 1
ATOM 2506 O O . LYS B 1 56 ? 5.07 -32.938 -7.566 1 95.56 56 LYS B O 1
ATOM 2511 N N . THR B 1 57 ? 3.549 -32.906 -5.93 1 95.75 57 THR B N 1
ATOM 2512 C CA . THR B 1 57 ? 2.527 -32.281 -6.773 1 95.75 57 THR B CA 1
ATOM 2513 C C . THR B 1 57 ? 2.602 -30.766 -6.695 1 95.75 57 THR B C 1
ATOM 2515 O O . THR B 1 57 ? 2.549 -30.188 -5.605 1 95.75 57 THR B O 1
ATOM 2518 N N . HIS B 1 58 ? 2.777 -30.172 -7.863 1 97.56 58 HIS B N 1
ATOM 2519 C CA . HIS B 1 58 ? 2.758 -28.719 -7.926 1 97.56 58 HIS B CA 1
ATOM 2520 C C . HIS B 1 58 ? 1.352 -28.172 -7.695 1 97.56 58 HIS B C 1
ATOM 2522 O O . HIS B 1 58 ? 0.414 -28.531 -8.406 1 97.56 58 HIS B O 1
ATOM 2528 N N . ILE B 1 59 ? 1.231 -27.25 -6.742 1 95.81 59 ILE B N 1
ATOM 2529 C CA . ILE B 1 59 ? -0.114 -26.781 -6.422 1 95.81 59 ILE B CA 1
ATOM 2530 C C . ILE B 1 59 ? -0.203 -25.281 -6.633 1 95.81 59 ILE B C 1
ATOM 2532 O O . ILE B 1 59 ? -1.287 -24.734 -6.871 1 95.81 59 ILE B O 1
ATOM 2536 N N . CYS B 1 60 ? 0.916 -24.609 -6.449 1 97.25 60 CYS B N 1
ATOM 2537 C CA . CYS B 1 60 ? 0.943 -23.141 -6.551 1 97.25 60 CYS B CA 1
ATOM 2538 C C . CYS B 1 60 ? 2.35 -22.641 -6.859 1 97.25 60 CYS B C 1
ATOM 2540 O O . CYS B 1 60 ? 3.301 -23.438 -6.871 1 97.25 60 CYS B O 1
ATOM 2542 N N . SER B 1 61 ? 2.381 -21.422 -7.188 1 97.94 61 SER B N 1
ATOM 2543 C CA . SER B 1 61 ? 3.65 -20.734 -7.406 1 97.94 61 SER B CA 1
ATOM 2544 C C . SER B 1 61 ? 3.912 -19.688 -6.328 1 97.94 61 SER B C 1
ATOM 2546 O O . SER B 1 61 ? 3.08 -19.484 -5.441 1 97.94 61 SER B O 1
ATOM 2548 N N . GLY B 1 62 ? 5.07 -19.078 -6.332 1 98.56 62 GLY B N 1
ATOM 2549 C CA . GLY B 1 62 ? 5.492 -17.984 -5.469 1 98.56 62 GLY B CA 1
ATOM 2550 C C . GLY B 1 62 ? 6.754 -17.297 -5.949 1 98.56 62 GLY B C 1
ATOM 2551 O O . GLY B 1 62 ? 7.266 -17.609 -7.027 1 98.56 62 GLY B O 1
ATOM 2552 N N . VAL B 1 63 ? 7.176 -16.359 -5.16 1 98.88 63 VAL B N 1
ATOM 2553 C CA . VAL B 1 63 ? 8.414 -15.656 -5.484 1 98.88 63 VAL B CA 1
ATOM 2554 C C . VAL B 1 63 ? 9.258 -15.484 -4.223 1 98.88 63 VAL B C 1
ATOM 2556 O O . VAL B 1 63 ? 8.727 -15.391 -3.117 1 98.88 63 VAL B O 1
ATOM 2559 N N . ILE B 1 64 ? 10.562 -15.445 -4.434 1 98.88 64 ILE B N 1
ATOM 2560 C CA . ILE B 1 64 ? 11.531 -15.305 -3.346 1 98.88 64 ILE B CA 1
ATOM 2561 C C . ILE B 1 64 ? 11.648 -13.836 -2.939 1 98.88 64 ILE B C 1
ATOM 2563 O O . ILE B 1 64 ? 11.969 -12.984 -3.768 1 98.88 64 ILE B O 1
ATOM 2567 N N . LEU B 1 65 ? 11.414 -13.547 -1.673 1 98.5 65 LEU B N 1
ATOM 2568 C CA . LEU B 1 65 ? 11.562 -12.18 -1.175 1 98.5 65 LEU B CA 1
ATOM 2569 C C . LEU B 1 65 ? 12.938 -11.969 -0.561 1 98.5 65 LEU B C 1
ATOM 2571 O O . LEU B 1 65 ? 13.516 -10.883 -0.685 1 98.5 65 LEU B O 1
ATOM 2575 N N . ASN B 1 66 ? 13.367 -12.914 0.18 1 97.62 66 ASN B N 1
ATOM 2576 C CA . ASN B 1 66 ? 14.68 -12.945 0.806 1 97.62 66 ASN B CA 1
ATOM 2577 C C . ASN B 1 66 ? 15.07 -14.367 1.214 1 97.62 66 ASN B C 1
ATOM 2579 O O . ASN B 1 66 ? 14.5 -15.336 0.713 1 97.62 66 ASN B O 1
ATOM 2583 N N . GLU B 1 67 ? 15.992 -14.508 2.094 1 98 67 GLU B N 1
ATOM 2584 C CA . GLU B 1 67 ? 16.578 -15.812 2.385 1 98 67 GLU B CA 1
ATOM 2585 C C . GLU B 1 67 ? 15.578 -16.703 3.133 1 98 67 GLU B C 1
ATOM 2587 O O . GLU B 1 67 ? 15.781 -17.906 3.234 1 98 67 GLU B O 1
ATOM 2592 N N . GLN B 1 68 ? 14.445 -16.078 3.574 1 97.38 68 GLN B N 1
ATOM 2593 C CA . GLN B 1 68 ? 13.609 -16.891 4.449 1 97.38 68 GLN B CA 1
ATOM 2594 C C . GLN B 1 68 ? 12.141 -16.797 4.059 1 97.38 68 GLN B C 1
ATOM 2596 O O . GLN B 1 68 ? 11.312 -17.547 4.57 1 97.38 68 GLN B O 1
ATOM 2601 N N . TRP B 1 69 ? 11.844 -15.852 3.191 1 98.31 69 TRP B N 1
ATOM 2602 C CA . TRP B 1 69 ? 10.422 -15.594 2.967 1 98.31 69 TRP B CA 1
ATOM 2603 C C . TRP B 1 69 ? 10.07 -15.727 1.489 1 98.31 69 TRP B C 1
ATOM 2605 O O . TRP B 1 69 ? 10.789 -15.211 0.626 1 98.31 69 TRP B O 1
ATOM 2615 N N . ILE B 1 70 ? 8.945 -16.406 1.276 1 98.69 70 ILE B N 1
ATOM 2616 C CA . ILE B 1 70 ? 8.32 -16.547 -0.031 1 98.69 70 ILE B CA 1
ATOM 2617 C C . ILE B 1 70 ? 6.992 -15.797 -0.056 1 98.69 70 ILE B C 1
ATOM 2619 O O . ILE B 1 70 ? 6.219 -15.859 0.904 1 98.69 70 ILE B O 1
ATOM 2623 N N . LEU B 1 71 ? 6.781 -15.047 -1.099 1 98.81 71 LEU B N 1
ATOM 2624 C CA . LEU B 1 71 ? 5.508 -14.383 -1.341 1 98.81 71 LEU B CA 1
ATOM 2625 C C . LEU B 1 71 ? 4.629 -15.203 -2.275 1 98.81 71 LEU B C 1
ATOM 2627 O O . LEU B 1 71 ? 5.109 -15.727 -3.283 1 98.81 71 LEU B O 1
ATOM 2631 N N . THR B 1 72 ? 3.357 -15.406 -1.962 1 98.5 72 THR B N 1
ATOM 2632 C CA . THR B 1 72 ? 2.414 -16.188 -2.76 1 98.5 72 THR B CA 1
ATOM 2633 C C . THR B 1 72 ? 0.985 -15.703 -2.525 1 98.5 72 THR B C 1
ATOM 2635 O O . THR B 1 72 ? 0.771 -14.625 -1.968 1 98.5 72 THR B O 1
ATOM 2638 N N . ALA B 1 73 ? 0.05 -16.406 -3.15 1 97.44 73 ALA B N 1
ATOM 2639 C CA . ALA B 1 73 ? -1.362 -16.109 -2.939 1 97.44 73 ALA B CA 1
ATOM 2640 C C . ALA B 1 73 ? -1.847 -16.641 -1.597 1 97.44 73 ALA B C 1
ATOM 2642 O O . ALA B 1 73 ? -1.33 -17.656 -1.102 1 97.44 73 ALA B O 1
ATOM 2643 N N . GLY B 1 74 ? -2.836 -15.961 -1.019 1 97.06 74 GLY B N 1
ATOM 2644 C CA . GLY B 1 74 ? -3.408 -16.375 0.251 1 97.06 74 GLY B CA 1
ATOM 2645 C C . GLY B 1 74 ? -3.951 -17.797 0.222 1 97.06 74 GLY B C 1
ATOM 2646 O O . GLY B 1 74 ? -3.684 -18.594 1.128 1 97.06 74 GLY B O 1
ATOM 2647 N N . HIS B 1 75 ? -4.688 -18.125 -0.81 1 94.56 75 HIS B N 1
ATOM 2648 C CA . HIS B 1 75 ? -5.293 -19.453 -0.888 1 94.56 75 HIS B CA 1
ATOM 2649 C C . HIS B 1 75 ? -4.234 -20.531 -1.05 1 94.56 75 HIS B C 1
ATOM 2651 O O . HIS B 1 75 ? -4.434 -21.672 -0.621 1 94.56 75 HIS B O 1
ATOM 2657 N N . CYS B 1 76 ? -3.088 -20.234 -1.689 1 95.88 76 CYS B N 1
ATOM 2658 C CA . CYS B 1 76 ? -1.987 -21.188 -1.812 1 95.88 76 CYS B CA 1
ATOM 2659 C C . CYS B 1 76 ? -1.438 -21.562 -0.443 1 95.88 76 CYS B C 1
ATOM 2661 O O . CYS B 1 76 ? -0.972 -22.688 -0.245 1 95.88 76 CYS B O 1
ATOM 2663 N N . ALA B 1 77 ? -1.444 -20.641 0.47 1 96 77 ALA B N 1
ATOM 2664 C CA . ALA B 1 77 ? -0.909 -20.844 1.813 1 96 77 ALA B CA 1
ATOM 2665 C C . ALA B 1 77 ? -1.917 -21.562 2.705 1 96 77 ALA B C 1
ATOM 2667 O O . ALA B 1 77 ? -1.555 -22.094 3.756 1 96 77 ALA B O 1
ATOM 2668 N N . LEU B 1 78 ? -3.15 -21.562 2.266 1 93.62 78 LEU B N 1
ATOM 2669 C CA . LEU B 1 78 ? -4.191 -22.047 3.164 1 93.62 78 LEU B CA 1
ATOM 2670 C C . LEU B 1 78 ? -4.758 -23.375 2.67 1 93.62 78 LEU B C 1
ATOM 2672 O O . LEU B 1 78 ? -5.383 -24.109 3.436 1 93.62 78 LEU B O 1
ATOM 2676 N N . ASP B 1 79 ? -4.578 -23.672 1.412 1 90.44 79 ASP B N 1
ATOM 2677 C CA . ASP B 1 79 ? -5.246 -24.812 0.805 1 90.44 79 ASP B CA 1
ATOM 2678 C C . ASP B 1 79 ? -4.715 -26.125 1.377 1 90.44 79 ASP B C 1
ATOM 2680 O O . ASP B 1 79 ? -5.406 -27.156 1.353 1 90.44 79 ASP B O 1
ATOM 2684 N N . PHE B 1 80 ? -3.486 -26.141 1.878 1 90.88 80 PHE B N 1
ATOM 2685 C CA . PHE B 1 80 ? -2.848 -27.312 2.479 1 90.88 80 PHE B CA 1
ATOM 2686 C C . PHE B 1 80 ? -2.213 -26.953 3.816 1 90.88 80 PHE B C 1
ATOM 2688 O O . PHE B 1 80 ? -1.879 -25.781 4.059 1 90.88 80 PHE B O 1
ATOM 2695 N N . SER B 1 81 ? -2.135 -27.922 4.633 1 94.31 81 SER B N 1
ATOM 2696 C CA . SER B 1 81 ? -1.298 -27.734 5.812 1 94.31 81 SER B CA 1
ATOM 2697 C C . SER B 1 81 ? 0.156 -27.484 5.426 1 94.31 81 SER B C 1
ATOM 2699 O O . SER B 1 81 ? 0.673 -28.125 4.5 1 94.31 81 SER B O 1
ATOM 2701 N N . ILE B 1 82 ? 0.758 -26.641 6.074 1 94.12 82 ILE B N 1
ATOM 2702 C CA . ILE B 1 82 ? 2.115 -26.266 5.703 1 94.12 82 ILE B CA 1
ATOM 2703 C C . ILE B 1 82 ? 3.045 -27.469 5.832 1 94.12 82 ILE B C 1
ATOM 2705 O O . ILE B 1 82 ? 4.031 -27.578 5.102 1 94.12 82 ILE B O 1
ATOM 2709 N N . GLU B 1 83 ? 2.717 -28.359 6.758 1 94.5 83 GLU B N 1
ATOM 2710 C CA . GLU B 1 83 ? 3.541 -29.547 6.965 1 94.5 83 GLU B CA 1
ATOM 2711 C C . GLU B 1 83 ? 3.508 -30.469 5.746 1 94.5 83 GLU B C 1
ATOM 2713 O O . GLU B 1 83 ? 4.383 -31.328 5.578 1 94.5 83 GLU B O 1
ATOM 2718 N N . ASP B 1 84 ? 2.525 -30.297 4.926 1 96.75 84 ASP B N 1
ATOM 2719 C CA . ASP B 1 84 ? 2.365 -31.141 3.752 1 96.75 84 ASP B CA 1
ATOM 2720 C C . ASP B 1 84 ? 2.982 -30.5 2.516 1 96.75 84 ASP B C 1
ATOM 2722 O O . ASP B 1 84 ? 2.812 -31 1.398 1 96.75 84 ASP B O 1
ATOM 2726 N N . LEU B 1 85 ? 3.689 -29.422 2.746 1 97.62 85 LEU B N 1
ATOM 2727 C CA . LEU B 1 85 ? 4.199 -28.672 1.603 1 97.62 85 LEU B CA 1
ATOM 2728 C C . LEU B 1 85 ? 5.723 -28.719 1.559 1 97.62 85 LEU B C 1
ATOM 2730 O O . LEU B 1 85 ? 6.375 -28.938 2.584 1 97.62 85 LEU B O 1
ATOM 2734 N N . ARG B 1 86 ? 6.227 -28.562 0.443 1 98.19 86 ARG B N 1
ATOM 2735 C CA . ARG B 1 86 ? 7.637 -28.266 0.203 1 98.19 86 ARG B CA 1
ATOM 2736 C C . ARG B 1 86 ? 7.793 -27.141 -0.818 1 98.19 86 ARG B C 1
ATOM 2738 O O . ARG B 1 86 ? 6.91 -26.922 -1.649 1 98.19 86 ARG B O 1
ATOM 2745 N N . ILE B 1 87 ? 8.867 -26.453 -0.717 1 98.62 87 ILE B N 1
ATOM 2746 C CA . ILE B 1 87 ? 9.172 -25.266 -1.521 1 98.62 87 ILE B CA 1
ATOM 2747 C C . ILE B 1 87 ? 10.383 -25.547 -2.41 1 98.62 87 ILE B C 1
ATOM 2749 O O . ILE B 1 87 ? 11.477 -25.844 -1.915 1 98.62 87 ILE B O 1
ATOM 2753 N N . ILE B 1 88 ? 10.188 -25.422 -3.717 1 98.69 88 ILE B N 1
ATOM 2754 C CA . ILE B 1 88 ? 11.234 -25.719 -4.68 1 98.69 88 ILE B CA 1
ATOM 2755 C C . ILE B 1 88 ? 11.727 -24.438 -5.336 1 98.69 88 ILE B C 1
ATOM 2757 O O . ILE B 1 88 ? 10.93 -23.672 -5.879 1 98.69 88 ILE B O 1
ATOM 2761 N N . VAL B 1 89 ? 13.039 -24.203 -5.266 1 98.5 89 VAL B N 1
ATOM 2762 C CA . VAL B 1 89 ? 13.609 -23 -5.871 1 98.5 89 VAL B CA 1
ATOM 2763 C C . VAL B 1 89 ? 14.727 -23.391 -6.84 1 98.5 89 VAL B C 1
ATOM 2765 O O . VAL B 1 89 ? 15.211 -24.531 -6.812 1 98.5 89 VAL B O 1
ATOM 2768 N N . GLY B 1 90 ? 15.039 -22.5 -7.75 1 98.38 90 GLY B N 1
ATOM 2769 C CA . GLY B 1 90 ? 16.234 -22.594 -8.57 1 98.38 90 GLY B CA 1
ATOM 2770 C C . GLY B 1 90 ? 16.094 -23.578 -9.711 1 98.38 90 GLY B C 1
ATOM 2771 O O . GLY B 1 90 ? 17.031 -24.328 -10 1 98.38 90 GLY B O 1
ATOM 2772 N N . THR B 1 91 ? 14.883 -23.609 -10.375 1 97.56 91 THR B N 1
ATOM 2773 C CA . THR B 1 91 ? 14.719 -24.609 -11.43 1 97.56 91 THR B CA 1
ATOM 2774 C C . THR B 1 91 ? 13.695 -24.141 -12.461 1 97.56 91 THR B C 1
ATOM 2776 O O . THR B 1 91 ? 12.75 -23.422 -12.125 1 97.56 91 THR B O 1
ATOM 2779 N N . ASN B 1 92 ? 13.914 -24.562 -13.695 1 97.69 92 ASN B N 1
ATOM 2780 C CA . ASN B 1 92 ? 12.859 -24.531 -14.695 1 97.69 92 ASN B CA 1
ATOM 2781 C C . ASN B 1 92 ? 12.07 -25.828 -14.727 1 97.69 92 ASN B C 1
ATOM 2783 O O . ASN B 1 92 ? 10.93 -25.875 -15.195 1 97.69 92 ASN B O 1
ATOM 2787 N N . ASP B 1 93 ? 12.758 -26.891 -14.312 1 97.94 93 ASP B N 1
ATOM 2788 C CA . ASP B 1 93 ? 12.148 -28.219 -14.211 1 97.94 93 ASP B CA 1
ATOM 2789 C C . ASP B 1 93 ? 11.695 -28.5 -12.789 1 97.94 93 ASP B C 1
ATOM 2791 O O . ASP B 1 93 ? 12.484 -28.953 -11.953 1 97.94 93 ASP B O 1
ATOM 2795 N N . ARG B 1 94 ? 10.414 -28.359 -12.508 1 95.94 94 ARG B N 1
ATOM 2796 C CA . ARG B 1 94 ? 9.914 -28.406 -11.133 1 95.94 94 ARG B CA 1
ATOM 2797 C C . ARG B 1 94 ? 10.148 -29.781 -10.508 1 95.94 94 ARG B C 1
ATOM 2799 O O . ARG B 1 94 ? 9.992 -29.938 -9.297 1 95.94 94 ARG B O 1
ATOM 2806 N N . LEU B 1 95 ? 10.492 -30.812 -11.352 1 97.19 95 LEU B N 1
ATOM 2807 C CA . LEU B 1 95 ? 10.766 -32.156 -10.828 1 97.19 95 LEU B CA 1
ATOM 2808 C C . LEU B 1 95 ? 12.25 -32.281 -10.484 1 97.19 95 LEU B C 1
ATOM 2810 O O . LEU B 1 95 ? 12.648 -33.281 -9.859 1 97.19 95 LEU B O 1
ATOM 2814 N N . GLU B 1 96 ? 13.062 -31.406 -10.906 1 97.56 96 GLU B N 1
ATOM 2815 C CA . GLU B 1 96 ? 14.484 -31.359 -10.594 1 97.56 96 GLU B CA 1
ATOM 2816 C C . GLU B 1 96 ? 14.844 -30.078 -9.844 1 97.56 96 GLU B C 1
ATOM 2818 O O . GLU B 1 96 ? 15.398 -29.156 -10.438 1 97.56 96 GLU B O 1
ATOM 2823 N N . PRO B 1 97 ? 14.656 -30.094 -8.531 1 97.56 97 PRO B N 1
ATOM 2824 C CA . PRO B 1 97 ? 14.82 -28.875 -7.73 1 97.56 97 PRO B CA 1
ATOM 2825 C C . PRO B 1 97 ? 16.281 -28.422 -7.633 1 97.56 97 PRO B C 1
ATOM 2827 O O . PRO B 1 97 ? 17.188 -29.266 -7.605 1 97.56 97 PRO B O 1
ATOM 2830 N N . GLY B 1 98 ? 16.531 -27.109 -7.648 1 97.94 98 GLY B N 1
ATOM 2831 C CA . GLY B 1 98 ? 17.797 -26.594 -7.188 1 97.94 98 GLY B CA 1
ATOM 2832 C C . GLY B 1 98 ? 18 -26.734 -5.691 1 97.94 98 GLY B C 1
ATOM 2833 O O . GLY B 1 98 ? 19.047 -27.203 -5.242 1 97.94 98 GLY B O 1
ATOM 2834 N N . GLN B 1 99 ? 17.109 -26.359 -4.934 1 98.38 99 GLN B N 1
ATOM 2835 C CA . GLN B 1 99 ? 17.016 -26.531 -3.488 1 98.38 99 GLN B CA 1
ATOM 2836 C C . GLN B 1 99 ? 15.594 -26.875 -3.059 1 98.38 99 GLN B C 1
ATOM 2838 O O . GLN B 1 99 ? 14.625 -26.344 -3.609 1 98.38 99 GLN B O 1
ATOM 2843 N N . THR B 1 100 ? 15.453 -27.781 -2.146 1 98.31 100 THR B N 1
ATOM 2844 C CA . THR B 1 100 ? 14.172 -28.109 -1.523 1 98.31 100 THR B CA 1
ATOM 2845 C C . THR B 1 100 ? 14.109 -27.562 -0.097 1 98.31 100 THR B C 1
ATOM 2847 O O . THR B 1 100 ? 15.016 -27.812 0.703 1 98.31 100 THR B O 1
ATOM 2850 N N . LEU B 1 101 ? 13.133 -26.797 0.17 1 98.44 101 LEU B N 1
ATOM 2851 C CA . LEU B 1 101 ? 12.914 -26.234 1.5 1 98.44 101 LEU B CA 1
ATOM 2852 C C . LEU B 1 101 ? 11.555 -26.656 2.049 1 98.44 101 LEU B C 1
ATOM 2854 O O . LEU B 1 101 ? 10.711 -27.156 1.305 1 98.44 101 LEU B O 1
ATOM 2858 N N . PHE B 1 102 ? 11.383 -26.422 3.332 1 98.19 102 PHE B N 1
ATOM 2859 C CA . PHE B 1 102 ? 10.125 -26.766 3.988 1 98.19 102 PHE B CA 1
ATOM 2860 C C . PHE B 1 102 ? 9.602 -25.578 4.793 1 98.19 102 PHE B C 1
ATOM 2862 O O . PHE B 1 102 ? 10.367 -24.906 5.492 1 98.19 102 PHE B O 1
ATOM 2869 N N . PRO B 1 103 ? 8.352 -25.312 4.555 1 97.75 103 PRO B N 1
ATOM 2870 C CA . PRO B 1 103 ? 7.789 -24.203 5.32 1 97.75 103 PRO B CA 1
ATOM 2871 C C . PRO B 1 103 ? 7.578 -24.547 6.793 1 97.75 103 PRO B C 1
ATOM 2873 O O . PRO B 1 103 ? 7.301 -25.703 7.129 1 97.75 103 PRO B O 1
ATOM 2876 N N . ASP B 1 104 ? 7.652 -23.531 7.742 1 96.88 104 ASP B N 1
ATOM 2877 C CA . ASP B 1 104 ? 7.332 -23.734 9.156 1 96.88 104 ASP B CA 1
ATOM 2878 C C . ASP B 1 104 ? 6.258 -22.75 9.617 1 96.88 104 ASP B C 1
ATOM 2880 O O . ASP B 1 104 ? 5.695 -22.906 10.703 1 96.88 104 ASP B O 1
ATOM 2884 N N . GLU B 1 105 ? 5.961 -21.781 8.719 1 96.25 105 GLU B N 1
ATOM 2885 C CA . GLU B 1 105 ? 4.902 -20.828 9.031 1 96.25 105 GLU B CA 1
ATOM 2886 C C . GLU B 1 105 ? 4.375 -20.172 7.758 1 96.25 105 GLU B C 1
ATOM 2888 O O . GLU B 1 105 ? 5.125 -19.953 6.809 1 96.25 105 GLU B O 1
ATOM 2893 N N . ALA B 1 106 ? 3.121 -19.953 7.719 1 97.19 106 ALA B N 1
ATOM 2894 C CA . ALA B 1 106 ? 2.512 -19.125 6.676 1 97.19 106 ALA B CA 1
ATOM 2895 C C . ALA B 1 106 ? 1.651 -18.016 7.281 1 97.19 106 ALA B C 1
ATOM 2897 O O . ALA B 1 106 ? 0.902 -18.25 8.234 1 97.19 106 ALA B O 1
ATOM 2898 N N . LEU B 1 107 ? 1.798 -16.828 6.867 1 97.19 107 LEU B N 1
ATOM 2899 C CA . LEU B 1 107 ? 1.027 -15.664 7.266 1 97.19 107 LEU B CA 1
ATOM 2900 C C . LEU B 1 107 ? 0.141 -15.18 6.125 1 97.19 107 LEU B C 1
ATOM 2902 O O . LEU B 1 107 ? 0.639 -14.812 5.059 1 97.19 107 LEU B O 1
ATOM 2906 N N . VAL B 1 108 ? -1.113 -15.164 6.312 1 97.06 108 VAL B N 1
ATOM 2907 C CA . VAL B 1 108 ? -2.088 -14.781 5.297 1 97.06 108 VAL B CA 1
ATOM 2908 C C . VAL B 1 108 ? -2.748 -13.461 5.688 1 97.06 108 VAL B C 1
ATOM 2910 O O . VAL B 1 108 ? -3.053 -13.227 6.859 1 97.06 108 VAL B O 1
ATOM 2913 N N . HIS B 1 109 ? -2.898 -12.578 4.723 1 97.25 109 HIS B N 1
ATOM 2914 C CA . HIS B 1 109 ? -3.527 -11.289 4.969 1 97.25 109 HIS B CA 1
ATOM 2915 C C . HIS B 1 109 ? -4.785 -11.438 5.82 1 97.25 109 HIS B C 1
ATOM 2917 O O . HIS B 1 109 ? -5.613 -12.312 5.559 1 97.25 109 HIS B O 1
ATOM 2923 N N . CYS B 1 110 ? -5.023 -10.555 6.746 1 94.5 110 CYS B N 1
ATOM 2924 C CA . CYS B 1 110 ? -6.086 -10.727 7.727 1 94.5 110 CYS B CA 1
ATOM 2925 C C . CYS B 1 110 ? -7.457 -10.508 7.098 1 94.5 110 CYS B C 1
ATOM 2927 O O . CYS B 1 110 ? -8.477 -10.938 7.641 1 94.5 110 CYS B O 1
ATOM 2929 N N . LEU B 1 111 ? -7.535 -9.883 5.984 1 95.5 111 LEU B N 1
ATOM 2930 C CA . LEU B 1 111 ? -8.797 -9.648 5.285 1 95.5 111 LEU B CA 1
ATOM 2931 C C . LEU B 1 111 ? -8.914 -10.555 4.066 1 95.5 111 LEU B C 1
ATOM 2933 O O . LEU B 1 111 ? -9.586 -10.211 3.094 1 95.5 111 LEU B O 1
ATOM 2937 N N . TYR B 1 112 ? -8.148 -11.633 4.07 1 95.38 112 TYR B N 1
ATOM 2938 C CA . TYR B 1 112 ? -8.273 -12.609 2.994 1 95.38 112 TYR B CA 1
ATOM 2939 C C . TYR B 1 112 ? -9.734 -12.984 2.768 1 95.38 112 TYR B C 1
ATOM 2941 O O . TYR B 1 112 ? -10.445 -13.344 3.711 1 95.38 112 TYR B O 1
ATOM 2949 N N . ASP B 1 113 ? -10.188 -12.883 1.513 1 93.69 113 ASP B N 1
ATOM 2950 C CA . ASP B 1 113 ? -11.547 -13.203 1.065 1 93.69 113 ASP B CA 1
ATOM 2951 C C . ASP B 1 113 ? -12.555 -12.188 1.601 1 93.69 113 ASP B C 1
ATOM 2953 O O . ASP B 1 113 ? -13.742 -12.492 1.723 1 93.69 113 ASP B O 1
ATOM 2957 N N . ILE B 1 114 ? -12.094 -11.125 2.109 1 93.25 114 ILE B N 1
ATOM 2958 C CA . ILE B 1 114 ? -12.922 -10.031 2.6 1 93.25 114 ILE B CA 1
ATOM 2959 C C . ILE B 1 114 ? -12.609 -8.758 1.812 1 93.25 114 ILE B C 1
ATOM 2961 O O . ILE B 1 114 ? -11.453 -8.352 1.712 1 93.25 114 ILE B O 1
ATOM 2965 N N . PRO B 1 115 ? -13.672 -8.117 1.299 1 92.88 115 PRO B N 1
ATOM 2966 C CA . PRO B 1 115 ? -15.102 -8.367 1.455 1 92.88 115 PRO B CA 1
ATOM 2967 C C . PRO B 1 115 ? -15.609 -9.477 0.528 1 92.88 115 PRO B C 1
ATOM 2969 O O . PRO B 1 115 ? -16.703 -10 0.731 1 92.88 115 PRO B O 1
ATOM 2972 N N . TYR B 1 116 ? -14.93 -9.812 -0.542 1 91.75 116 TYR B N 1
ATOM 2973 C CA . TYR B 1 116 ? -15.336 -10.844 -1.494 1 91.75 116 TYR B CA 1
ATOM 2974 C C . TYR B 1 116 ? -14.258 -11.914 -1.627 1 91.75 116 TYR B C 1
ATOM 2976 O O . TYR B 1 116 ? -13.102 -11.688 -1.266 1 91.75 116 TYR B O 1
ATOM 2984 N N . VAL B 1 117 ? -14.633 -13 -2.197 1 90.19 117 VAL B N 1
ATOM 2985 C CA . VAL B 1 117 ? -13.703 -14.102 -2.445 1 90.19 117 VAL B CA 1
ATOM 2986 C C . VAL B 1 117 ? -12.539 -13.609 -3.303 1 90.19 117 VAL B C 1
ATOM 2988 O O . VAL B 1 117 ? -12.742 -12.867 -4.266 1 90.19 117 VAL B O 1
ATOM 2991 N N . TYR B 1 118 ? -11.273 -13.883 -2.861 1 89.19 118 TYR B N 1
ATOM 2992 C CA . TYR B 1 118 ? -10.008 -13.602 -3.527 1 89.19 118 TYR B CA 1
ATOM 2993 C C . TYR B 1 118 ? -9.609 -12.148 -3.342 1 89.19 118 TYR B C 1
ATOM 2995 O O . TYR B 1 118 ? -8.625 -11.688 -3.924 1 89.19 118 TYR B O 1
ATOM 3003 N N . ASN B 1 119 ? -10.406 -11.438 -2.553 1 94.75 119 ASN B N 1
ATOM 3004 C CA . ASN B 1 119 ? -9.867 -10.164 -2.086 1 94.75 119 ASN B CA 1
ATOM 3005 C C . ASN B 1 119 ? -8.758 -10.367 -1.058 1 94.75 119 ASN B C 1
ATOM 3007 O O . ASN B 1 119 ? -8.836 -11.273 -0.223 1 94.75 119 ASN B O 1
ATOM 3011 N N . ASN B 1 120 ? -7.773 -9.516 -1.16 1 96.94 120 ASN B N 1
ATOM 3012 C CA . ASN B 1 120 ? -6.66 -9.57 -0.22 1 96.94 120 ASN B CA 1
ATOM 3013 C C . ASN B 1 120 ? -6.02 -10.953 -0.192 1 96.94 120 ASN B C 1
ATOM 3015 O O . ASN B 1 120 ? -5.719 -11.484 0.88 1 96.94 120 ASN B O 1
ATOM 3019 N N . ASP B 1 121 ? -5.953 -11.594 -1.368 1 96.25 121 ASP B N 1
ATOM 3020 C CA . ASP B 1 121 ? -5.414 -12.938 -1.57 1 96.25 121 ASP B CA 1
ATOM 3021 C C . ASP B 1 121 ? -3.895 -12.906 -1.713 1 96.25 121 ASP B C 1
ATOM 3023 O O . ASP B 1 121 ? -3.367 -13.039 -2.818 1 96.25 121 ASP B O 1
ATOM 3027 N N . ILE B 1 122 ? -3.211 -12.727 -0.575 1 98 122 ILE B N 1
ATOM 3028 C CA . ILE B 1 122 ? -1.759 -12.625 -0.513 1 98 122 ILE B CA 1
ATOM 3029 C C . ILE B 1 122 ? -1.251 -13.234 0.792 1 98 122 ILE B C 1
ATOM 3031 O O . ILE B 1 122 ? -1.923 -13.148 1.824 1 98 122 ILE B O 1
ATOM 3035 N N . ALA B 1 123 ? -0.084 -13.867 0.702 1 98.38 123 ALA B N 1
ATOM 3036 C CA . ALA B 1 123 ? 0.456 -14.555 1.871 1 98.38 123 ALA B CA 1
ATOM 3037 C C . ALA B 1 123 ? 1.979 -14.617 1.814 1 98.38 123 ALA B C 1
ATOM 3039 O O . ALA B 1 123 ? 2.574 -14.484 0.742 1 98.38 123 ALA B O 1
ATOM 3040 N N . LEU B 1 124 ? 2.576 -14.789 2.969 1 98.38 124 LEU B N 1
ATOM 3041 C CA . LEU B 1 124 ? 3.996 -15.062 3.154 1 98.38 124 LEU B CA 1
ATOM 3042 C C . LEU B 1 124 ? 4.215 -16.469 3.727 1 98.38 124 LEU B C 1
ATOM 3044 O O . LEU B 1 124 ? 3.49 -16.891 4.633 1 98.38 124 LEU B O 1
ATOM 3048 N N . ILE B 1 125 ? 5.148 -17.125 3.152 1 98.06 125 ILE B N 1
ATOM 3049 C CA . ILE B 1 125 ? 5.551 -18.422 3.682 1 98.06 125 ILE B CA 1
ATOM 3050 C C . ILE B 1 125 ? 6.996 -18.359 4.176 1 98.06 125 ILE B C 1
ATOM 3052 O O . ILE B 1 125 ? 7.891 -17.953 3.436 1 98.06 125 ILE B O 1
ATOM 3056 N N . HIS B 1 126 ? 7.195 -18.703 5.426 1 97.94 126 HIS B N 1
ATOM 3057 C CA . HIS B 1 126 ? 8.523 -18.797 6.012 1 97.94 126 HIS B CA 1
ATOM 3058 C C . HIS B 1 126 ? 9.117 -20.188 5.812 1 97.94 126 HIS B C 1
ATOM 3060 O O . HIS B 1 126 ? 8.438 -21.203 6.031 1 97.94 126 HIS B O 1
ATOM 3066 N N . VAL B 1 127 ? 10.336 -20.25 5.387 1 97.88 127 VAL B N 1
ATOM 3067 C CA . VAL B 1 127 ? 10.977 -21.531 5.191 1 97.88 127 VAL B CA 1
ATOM 3068 C C . VAL B 1 127 ? 11.984 -21.797 6.312 1 97.88 127 VAL B C 1
ATOM 3070 O O . VAL B 1 127 ? 12.578 -20.859 6.844 1 97.88 127 VAL B O 1
ATOM 3073 N N . ASN B 1 128 ? 12.203 -23.016 6.625 1 92.06 128 ASN B N 1
ATOM 3074 C CA . ASN B 1 128 ? 12.945 -23.453 7.793 1 92.06 128 ASN B CA 1
ATOM 3075 C C . ASN B 1 128 ? 14.453 -23.297 7.598 1 92.06 128 ASN B C 1
ATOM 3077 O O . ASN B 1 128 ? 15.211 -23.297 8.57 1 92.06 128 ASN B O 1
ATOM 3081 N N . GLU B 1 129 ? 14.953 -23.297 6.426 1 96.38 129 GLU B N 1
ATOM 3082 C CA . GLU B 1 129 ? 16.359 -23.094 6.074 1 96.38 129 GLU B CA 1
ATOM 3083 C C . GLU B 1 129 ? 16.531 -21.922 5.105 1 96.38 129 GLU B C 1
ATOM 3085 O O . GLU B 1 129 ? 15.586 -21.562 4.387 1 96.38 129 GLU B O 1
ATOM 3090 N N . SER B 1 130 ? 17.781 -21.406 5.145 1 98.06 130 SER B N 1
ATOM 3091 C CA . SER B 1 130 ? 18.031 -20.25 4.293 1 98.06 130 SER B CA 1
ATOM 3092 C C . SER B 1 130 ? 18.078 -20.641 2.82 1 98.06 130 SER B C 1
ATOM 3094 O O . SER B 1 130 ? 18.641 -21.672 2.461 1 98.06 130 SER B O 1
ATOM 3096 N N . ILE B 1 131 ? 17.469 -19.906 2.027 1 98.62 131 ILE B N 1
ATOM 3097 C CA . ILE B 1 131 ? 17.594 -20.016 0.58 1 98.62 131 ILE B CA 1
ATOM 3098 C C . ILE B 1 131 ? 19 -19.641 0.149 1 98.62 131 ILE B C 1
ATOM 3100 O O . ILE B 1 131 ? 19.531 -18.609 0.557 1 98.62 131 ILE B O 1
ATOM 3104 N N . ILE B 1 132 ? 19.609 -20.469 -0.621 1 98.5 132 ILE B N 1
ATOM 3105 C CA . ILE B 1 132 ? 20.953 -20.219 -1.128 1 98.5 132 ILE B CA 1
ATOM 3106 C C . ILE B 1 132 ? 20.875 -19.562 -2.498 1 98.5 132 ILE B C 1
ATOM 3108 O O . ILE B 1 132 ? 20.375 -20.156 -3.459 1 98.5 132 ILE B O 1
ATOM 3112 N N . PHE B 1 133 ? 21.422 -18.391 -2.564 1 98.5 133 PHE B N 1
ATOM 3113 C CA . PHE B 1 133 ? 21.297 -17.609 -3.785 1 98.5 133 PHE B CA 1
ATOM 3114 C C . PHE B 1 133 ? 22.406 -17.953 -4.766 1 98.5 133 PHE B C 1
ATOM 3116 O O . PHE B 1 133 ? 23.547 -18.219 -4.355 1 98.5 133 PHE B O 1
ATOM 3123 N N . ASN B 1 134 ? 22.125 -17.984 -6.004 1 98.12 134 ASN B N 1
ATOM 3124 C CA . ASN B 1 134 ? 23 -18.125 -7.156 1 98.12 134 ASN B CA 1
ATOM 3125 C C . ASN B 1 134 ? 22.359 -17.578 -8.43 1 98.12 134 ASN B C 1
ATOM 3127 O O . ASN B 1 134 ? 21.422 -16.797 -8.367 1 98.12 134 ASN B O 1
ATOM 3131 N N . ASP B 1 135 ? 22.828 -17.922 -9.562 1 96.88 135 ASP B N 1
ATOM 3132 C CA . ASP B 1 135 ? 22.328 -17.359 -10.812 1 96.88 135 ASP B CA 1
ATOM 3133 C C . ASP B 1 135 ? 20.906 -17.828 -11.094 1 96.88 135 ASP B C 1
ATOM 3135 O O . ASP B 1 135 ? 20.141 -17.141 -11.789 1 96.88 135 ASP B O 1
ATOM 3139 N N . ARG B 1 136 ? 20.5 -18.969 -10.539 1 97.44 136 ARG B N 1
ATOM 3140 C CA . ARG B 1 136 ? 19.172 -19.531 -10.789 1 97.44 136 ARG B CA 1
ATOM 3141 C C . ARG B 1 136 ? 18.234 -19.281 -9.609 1 97.44 136 ARG B C 1
ATOM 3143 O O . ARG B 1 136 ? 17.078 -19.672 -9.641 1 97.44 136 ARG B O 1
ATOM 3150 N N . THR B 1 137 ? 18.75 -18.734 -8.547 1 98.69 137 THR B N 1
ATOM 3151 C CA . THR B 1 137 ? 18 -18.438 -7.336 1 98.69 137 THR B CA 1
ATOM 3152 C C . THR B 1 137 ? 18.281 -17 -6.867 1 98.69 137 THR B C 1
ATOM 3154 O O . THR B 1 137 ? 19.344 -16.734 -6.289 1 98.69 137 THR B O 1
ATOM 3157 N N . GLN B 1 138 ? 17.328 -16.125 -7.117 1 98.69 138 GLN B N 1
ATOM 3158 C CA . GLN B 1 138 ? 17.5 -14.711 -6.805 1 98.69 138 GLN B CA 1
ATOM 3159 C C . GLN B 1 138 ? 16.25 -14.125 -6.172 1 98.69 138 GLN B C 1
ATOM 3161 O O . GLN B 1 138 ? 15.148 -14.672 -6.336 1 98.69 138 GLN B O 1
ATOM 3166 N N . ILE B 1 139 ? 16.422 -13.055 -5.418 1 98.62 139 ILE B N 1
ATOM 3167 C CA . ILE B 1 139 ? 15.312 -12.32 -4.828 1 98.62 139 ILE B CA 1
ATOM 3168 C C . ILE B 1 139 ? 14.57 -11.547 -5.914 1 98.62 139 ILE B C 1
ATOM 3170 O O . ILE B 1 139 ? 15.18 -11.102 -6.891 1 98.62 139 ILE B O 1
ATOM 3174 N N . VAL B 1 140 ? 13.289 -11.422 -5.75 1 98.69 140 VAL B N 1
ATOM 3175 C CA . V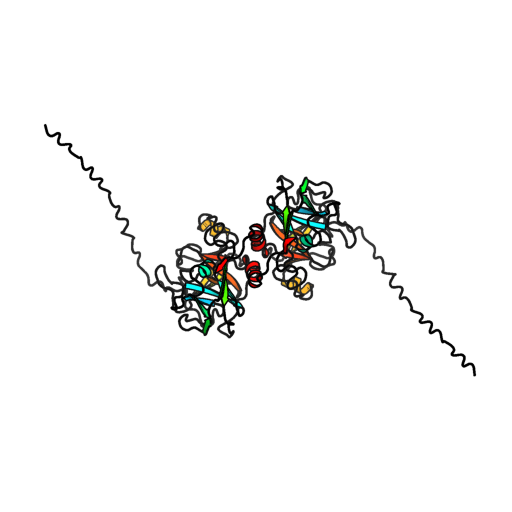AL B 1 140 ? 12.5 -10.609 -6.68 1 98.69 140 VAL B CA 1
ATOM 3176 C C . VAL B 1 140 ? 12.555 -9.148 -6.262 1 98.69 140 VAL B C 1
ATOM 3178 O O . VAL B 1 140 ? 12.578 -8.828 -5.07 1 98.69 140 VAL B O 1
ATOM 3181 N N . GLU B 1 141 ? 12.57 -8.258 -7.195 1 97.81 141 GLU B N 1
ATOM 3182 C CA . GLU B 1 141 ? 12.422 -6.832 -6.902 1 97.81 141 GLU B CA 1
ATOM 3183 C C . GLU B 1 141 ? 10.969 -6.391 -7.02 1 97.81 141 GLU B C 1
ATOM 3185 O O . GLU B 1 141 ? 10.305 -6.688 -8.016 1 97.81 141 GLU B O 1
ATOM 3190 N N . LEU B 1 142 ? 10.453 -5.727 -5.98 1 97.62 142 LEU B N 1
ATOM 3191 C CA . LEU B 1 142 ? 9.094 -5.203 -6.008 1 97.62 142 LEU B CA 1
ATOM 3192 C C . LEU B 1 142 ? 9.047 -3.846 -6.703 1 97.62 142 LEU B C 1
ATOM 3194 O O . LEU B 1 142 ? 9.891 -2.984 -6.449 1 97.62 142 LEU B O 1
ATOM 3198 N N . SER B 1 143 ? 8.039 -3.695 -7.562 1 96.12 143 SER B N 1
ATOM 3199 C CA . SER B 1 143 ? 7.863 -2.395 -8.195 1 96.12 143 SER B CA 1
ATOM 3200 C C . SER B 1 143 ? 7.301 -1.372 -7.215 1 96.12 143 SER B C 1
ATOM 3202 O O . SER B 1 143 ? 6.457 -1.706 -6.379 1 96.12 143 SER B O 1
ATOM 3204 N N . ARG B 1 144 ? 7.66 -0.144 -7.391 1 89.81 144 ARG B N 1
ATOM 3205 C CA . ARG B 1 144 ? 7.125 0.953 -6.59 1 89.81 144 ARG B CA 1
ATOM 3206 C C . ARG B 1 144 ? 5.969 1.642 -7.305 1 89.81 144 ARG B C 1
ATOM 3208 O O . ARG B 1 144 ? 5.25 2.445 -6.707 1 89.81 144 ARG B O 1
ATOM 3215 N N . VAL B 1 145 ? 5.883 1.352 -8.562 1 89.81 145 VAL B N 1
ATOM 3216 C CA . VAL B 1 145 ? 4.883 2.021 -9.383 1 89.81 145 VAL B CA 1
ATOM 3217 C C . VAL B 1 145 ? 4.059 0.986 -10.141 1 89.81 145 VAL B C 1
ATOM 3219 O O . VAL B 1 145 ? 4.586 -0.05 -10.555 1 89.81 145 VAL B O 1
ATOM 3222 N N . GLN B 1 146 ? 2.799 1.295 -10.305 1 92.56 146 GLN B N 1
ATOM 3223 C CA . GLN B 1 146 ? 1.928 0.442 -11.109 1 92.56 146 GLN B CA 1
ATOM 3224 C C . GLN B 1 146 ? 2.207 0.62 -12.602 1 92.56 146 GLN B C 1
ATOM 3226 O O . GLN B 1 146 ? 2.445 1.736 -13.062 1 92.56 146 GLN B O 1
ATOM 3231 N N . PRO B 1 147 ? 2.174 -0.522 -13.297 1 95.56 147 PRO B N 1
ATOM 3232 C CA . PRO B 1 147 ? 2.268 -0.344 -14.75 1 95.56 147 PRO B CA 1
ATOM 3233 C C . PRO B 1 147 ? 1.03 0.326 -15.344 1 95.56 147 PRO B C 1
ATOM 3235 O O . PRO B 1 147 ? -0.091 0.059 -14.906 1 95.56 147 PRO B O 1
ATOM 3238 N N . PRO B 1 148 ? 1.253 1.217 -16.297 1 94.12 148 PRO B N 1
ATOM 3239 C CA . PRO B 1 148 ? 0.088 1.803 -16.953 1 94.12 148 PRO B CA 1
ATOM 3240 C C . PRO B 1 148 ? -0.673 0.791 -17.812 1 94.12 148 PRO B C 1
ATOM 3242 O O . PRO B 1 148 ? -0.103 -0.217 -18.234 1 94.12 148 PRO B O 1
ATOM 3245 N N . ALA B 1 149 ? -1.93 1.09 -18.016 1 96.12 149 ALA B N 1
ATOM 3246 C CA . ALA B 1 149 ? -2.701 0.283 -18.953 1 96.12 149 ALA B CA 1
ATOM 3247 C C . ALA B 1 149 ? -2.014 0.222 -20.312 1 96.12 149 ALA B C 1
ATOM 3249 O O . ALA B 1 149 ? -1.469 1.223 -20.781 1 96.12 149 ALA B O 1
ATOM 3250 N N . GLY B 1 150 ? -2.031 -0.922 -20.875 1 97.88 150 GLY B N 1
ATOM 3251 C CA . GLY B 1 150 ? -1.388 -1.121 -22.172 1 97.88 150 GLY B CA 1
ATOM 3252 C C . GLY B 1 150 ? 0.028 -1.654 -22.062 1 97.88 150 GLY B C 1
ATOM 3253 O O . GLY B 1 150 ? 0.618 -2.084 -23.047 1 97.88 150 GLY B O 1
ATOM 3254 N N . SER B 1 151 ? 0.562 -1.668 -20.844 1 98 151 SER B N 1
ATOM 3255 C CA . SER B 1 151 ? 1.922 -2.15 -20.625 1 98 151 SER B CA 1
ATOM 3256 C C . SER B 1 151 ? 2.027 -3.648 -20.891 1 98 151 SER B C 1
ATOM 3258 O O . SER B 1 151 ? 1.108 -4.406 -20.578 1 98 151 SER B O 1
ATOM 3260 N N . THR B 1 152 ? 3.186 -4.055 -21.453 1 98.44 152 THR B N 1
ATOM 3261 C CA . THR B 1 152 ? 3.516 -5.469 -21.578 1 98.44 152 THR B CA 1
ATOM 3262 C C . THR B 1 152 ? 4.113 -5.996 -20.266 1 98.44 152 THR B C 1
ATOM 3264 O O . THR B 1 152 ? 5.02 -5.379 -19.703 1 98.44 152 THR B O 1
ATOM 3267 N N . VAL B 1 153 ? 3.572 -7.07 -19.812 1 98.5 153 VAL B N 1
ATOM 3268 C CA . VAL B 1 153 ? 4.059 -7.738 -18.609 1 98.5 153 VAL B CA 1
ATOM 3269 C C . VAL B 1 153 ? 4.34 -9.211 -18.906 1 98.5 153 VAL B C 1
ATOM 3271 O O . VAL B 1 153 ? 3.814 -9.766 -19.875 1 98.5 153 VAL B O 1
ATOM 3274 N N . THR B 1 154 ? 5.211 -9.812 -18.109 1 98.44 154 THR B N 1
ATOM 3275 C CA . THR B 1 154 ? 5.613 -11.195 -18.328 1 98.44 154 THR B CA 1
ATOM 3276 C C . THR B 1 154 ? 5.098 -12.094 -17.203 1 98.44 154 THR B C 1
ATOM 3278 O O . THR B 1 154 ? 5.309 -11.805 -16.016 1 98.44 154 THR B O 1
ATOM 3281 N N . LEU B 1 155 ? 4.418 -13.094 -17.594 1 97.88 155 LEU B N 1
ATOM 3282 C CA . LEU B 1 155 ? 3.936 -14.141 -16.703 1 97.88 155 LEU B CA 1
ATOM 3283 C C . LEU B 1 155 ? 4.762 -15.414 -16.859 1 97.88 155 LEU B C 1
ATOM 3285 O O . LEU B 1 155 ? 5.086 -15.82 -17.969 1 97.88 155 LEU B O 1
ATOM 3289 N N . THR B 1 156 ? 5.156 -16.031 -15.766 1 98.06 156 THR B N 1
ATOM 3290 C CA . THR B 1 156 ? 5.797 -17.344 -15.789 1 98.06 156 THR B CA 1
ATOM 3291 C C . THR B 1 156 ? 5.113 -18.297 -14.812 1 98.06 156 THR B C 1
ATOM 3293 O O . THR B 1 156 ? 4.516 -17.859 -13.828 1 98.06 156 THR B O 1
ATOM 3296 N N . GLY B 1 157 ? 5.137 -19.562 -15.109 1 97.62 157 GLY B N 1
ATOM 3297 C CA . GLY B 1 157 ? 4.539 -20.531 -14.195 1 97.62 157 GLY B CA 1
ATOM 3298 C C . GLY B 1 157 ? 4.512 -21.938 -14.758 1 97.62 157 GLY B C 1
ATOM 3299 O O . GLY B 1 157 ? 4.828 -22.156 -15.93 1 97.62 157 GLY B O 1
ATOM 3300 N N . TRP B 1 158 ? 4.137 -22.875 -13.938 1 97.44 158 TRP B N 1
ATOM 3301 C CA . TRP B 1 158 ? 4.039 -24.297 -14.281 1 97.44 158 TRP B CA 1
ATOM 3302 C C . TRP B 1 158 ? 2.58 -24.734 -14.359 1 97.44 158 TRP B C 1
ATOM 3304 O O . TRP B 1 158 ? 2.277 -25.922 -14.242 1 97.44 158 TRP B O 1
ATOM 3314 N N . GLY B 1 159 ? 1.683 -23.812 -14.414 1 95.69 159 GLY B N 1
ATOM 3315 C CA . GLY B 1 159 ? 0.267 -24.156 -14.414 1 95.69 159 GLY B CA 1
ATOM 3316 C C . GLY B 1 159 ? -0.143 -25 -15.594 1 95.69 159 GLY B C 1
ATOM 3317 O O . GLY B 1 159 ? 0.668 -25.281 -16.484 1 95.69 159 GLY B O 1
ATOM 3318 N N . ALA B 1 160 ? -1.438 -25.438 -15.555 1 93.25 160 ALA B N 1
ATOM 3319 C CA . ALA B 1 160 ? -1.99 -26.281 -16.609 1 93.25 160 ALA B CA 1
ATOM 3320 C C . ALA B 1 160 ? -2.107 -25.5 -17.922 1 93.25 160 ALA B C 1
ATOM 3322 O O . ALA B 1 160 ? -2.426 -24.312 -17.922 1 93.25 160 ALA B O 1
ATOM 3323 N N . PRO B 1 161 ? -1.834 -26.188 -19.016 1 90.38 161 PRO B N 1
ATOM 3324 C CA . PRO B 1 161 ? -1.98 -25.516 -20.297 1 90.38 161 PRO B CA 1
ATOM 3325 C C . PRO B 1 161 ? -3.439 -25.375 -20.734 1 90.38 161 PRO B C 1
ATOM 3327 O O . PRO B 1 161 ? -3.746 -24.609 -21.656 1 90.38 161 PRO B O 1
ATOM 3330 N N . GLU B 1 162 ? -4.293 -26.203 -20.188 1 87.88 162 GLU B N 1
ATOM 3331 C CA . GLU B 1 162 ? -5.738 -26.188 -20.391 1 87.88 162 GLU B CA 1
ATOM 3332 C C . GLU B 1 162 ? -6.48 -26.656 -19.141 1 87.88 162 GLU B C 1
ATOM 3334 O O . GLU B 1 162 ? -5.895 -27.312 -18.281 1 87.88 162 GLU B O 1
ATOM 3339 N N . SER B 1 163 ? -7.77 -26.266 -19.281 1 86 163 SER B N 1
ATOM 3340 C CA . SER B 1 163 ? -8.586 -26.719 -18.156 1 86 163 SER B CA 1
ATOM 3341 C C . SER B 1 163 ? -8.594 -28.234 -18.031 1 86 163 SER B C 1
ATOM 3343 O O . SER B 1 163 ? -8.656 -28.938 -19.047 1 86 163 SER B O 1
ATOM 3345 N N . SER B 1 164 ? -8.469 -28.828 -16.938 1 84.81 164 SER B N 1
ATOM 3346 C CA . SER B 1 164 ? -8.594 -30.234 -16.609 1 84.81 164 SER B CA 1
ATOM 3347 C C . SER B 1 164 ? -7.293 -30.984 -16.875 1 84.81 164 SER B C 1
ATOM 3349 O O . SER B 1 164 ? -7.191 -32.188 -16.609 1 84.81 164 SER B O 1
ATOM 3351 N N . LEU B 1 165 ? -6.359 -30.328 -17.531 1 89 165 LEU B N 1
ATOM 3352 C CA . LEU B 1 165 ? -5.051 -30.938 -17.703 1 89 165 LEU B CA 1
ATOM 3353 C C . LEU B 1 165 ? -4.172 -30.703 -16.484 1 89 165 LEU B C 1
ATOM 3355 O O . LEU B 1 165 ? -4.398 -29.75 -15.727 1 89 165 LEU B O 1
ATOM 3359 N N . PRO B 1 166 ? -3.254 -31.594 -16.312 1 91.75 166 PRO B N 1
ATOM 3360 C CA . PRO B 1 166 ? -2.328 -31.391 -15.195 1 91.75 166 PRO B CA 1
ATOM 3361 C C . PRO B 1 166 ? -1.353 -30.25 -15.445 1 91.75 166 PRO B C 1
ATOM 3363 O O . PRO B 1 166 ? -1.208 -29.797 -16.594 1 91.75 166 PRO B O 1
ATOM 3366 N N . THR B 1 167 ? -0.699 -29.781 -14.375 1 94.75 167 THR B N 1
ATOM 3367 C CA . THR B 1 167 ? 0.356 -28.781 -14.469 1 94.75 167 THR B CA 1
ATOM 3368 C C . THR B 1 167 ? 1.523 -29.312 -15.305 1 94.75 167 THR B C 1
ATOM 3370 O O . THR B 1 167 ? 1.673 -30.516 -15.484 1 94.75 167 THR B O 1
ATOM 3373 N N . VAL B 1 168 ? 2.34 -28.422 -15.852 1 95.75 168 VAL B N 1
ATOM 3374 C CA . VAL B 1 168 ? 3.418 -28.828 -16.75 1 95.75 168 VAL B CA 1
ATOM 3375 C C . VAL B 1 168 ? 4.727 -28.938 -15.969 1 95.75 168 VAL B C 1
ATOM 3377 O O . VAL B 1 168 ? 4.863 -28.359 -14.891 1 95.75 168 VAL B O 1
ATOM 3380 N N . GLN B 1 169 ? 5.609 -29.688 -16.5 1 96.56 169 GLN B N 1
ATOM 3381 C CA . GLN B 1 169 ? 6.879 -29.984 -15.844 1 96.56 169 GLN B CA 1
ATOM 3382 C C . GLN B 1 169 ? 7.848 -28.812 -15.977 1 96.56 169 GLN B C 1
ATOM 3384 O O . GLN B 1 169 ? 8.539 -28.453 -15.023 1 96.56 169 GLN B O 1
ATOM 3389 N N . TYR B 1 170 ? 7.883 -28.188 -17.156 1 97.38 170 TYR B N 1
ATOM 3390 C CA . TYR B 1 170 ? 8.859 -27.141 -17.438 1 97.38 170 TYR B CA 1
ATOM 3391 C C . TYR B 1 170 ? 8.219 -25.75 -17.359 1 97.38 170 TYR B C 1
ATOM 3393 O O . TYR B 1 170 ? 7.09 -25.562 -17.828 1 97.38 170 TYR B O 1
ATOM 3401 N N . LEU B 1 171 ? 8.969 -24.828 -16.828 1 97.75 171 LEU B N 1
ATOM 3402 C CA . LEU B 1 171 ? 8.484 -23.469 -16.641 1 97.75 171 LEU B CA 1
ATOM 3403 C C . LEU B 1 171 ? 8.062 -22.844 -17.953 1 97.75 171 LEU B C 1
ATOM 3405 O O . LEU B 1 171 ? 8.781 -22.953 -18.953 1 97.75 171 LEU B O 1
ATOM 3409 N N . GLN B 1 172 ? 6.895 -22.281 -17.969 1 97.69 172 GLN B N 1
ATOM 3410 C CA . GLN B 1 172 ? 6.367 -21.578 -19.141 1 97.69 172 GLN B CA 1
ATOM 3411 C C . GLN B 1 172 ? 6.422 -20.062 -18.953 1 97.69 172 GLN B C 1
ATOM 3413 O O . GLN B 1 172 ? 6.484 -19.578 -17.812 1 97.69 172 GLN B O 1
ATOM 3418 N N . THR B 1 173 ? 6.441 -19.297 -20.047 1 97.75 173 THR B N 1
ATOM 3419 C CA . THR B 1 173 ? 6.426 -17.844 -20.031 1 97.75 173 THR B CA 1
ATOM 3420 C C . THR B 1 173 ? 5.453 -17.297 -21.078 1 97.75 173 THR B C 1
ATOM 3422 O O . THR B 1 173 ? 5.254 -17.922 -22.125 1 97.75 173 THR B O 1
ATOM 3425 N N . LEU B 1 174 ? 4.875 -16.172 -20.781 1 96.5 174 LEU B N 1
ATOM 3426 C CA . LEU B 1 174 ? 3.896 -15.523 -21.641 1 96.5 174 LEU B CA 1
ATOM 3427 C C . LEU B 1 174 ? 3.881 -14.023 -21.406 1 96.5 174 LEU B C 1
ATOM 3429 O O . LEU B 1 174 ? 3.902 -13.57 -20.266 1 96.5 174 LEU B O 1
ATOM 3433 N N . ASN B 1 175 ? 3.951 -13.266 -22.5 1 97.19 175 ASN B N 1
ATOM 3434 C CA . ASN B 1 175 ? 3.715 -11.828 -22.391 1 97.19 175 ASN B CA 1
ATOM 3435 C C . ASN B 1 175 ? 2.225 -11.5 -22.438 1 97.19 175 ASN B C 1
ATOM 3437 O O . ASN B 1 175 ? 1.496 -12.047 -23.266 1 97.19 175 ASN B O 1
ATOM 3441 N N . LEU B 1 176 ? 1.832 -10.688 -21.516 1 97.31 176 LEU B N 1
ATOM 3442 C CA . LEU B 1 176 ? 0.446 -10.242 -21.438 1 97.31 176 LEU B CA 1
ATOM 3443 C C . LEU B 1 176 ? 0.363 -8.719 -21.453 1 97.31 176 LEU B C 1
ATOM 3445 O O . LEU B 1 176 ? 1.391 -8.031 -21.453 1 97.31 176 LEU B O 1
ATOM 3449 N N . THR B 1 177 ? -0.898 -8.258 -21.484 1 97.88 177 THR B N 1
ATOM 3450 C CA . THR B 1 177 ? -1.136 -6.816 -21.516 1 97.88 177 THR B CA 1
ATOM 3451 C C . THR B 1 177 ? -1.954 -6.383 -20.297 1 97.88 177 THR B C 1
ATOM 3453 O O . THR B 1 177 ? -2.992 -6.977 -20 1 97.88 177 THR B O 1
ATOM 3456 N N . ILE B 1 178 ? -1.463 -5.371 -19.594 1 98.12 178 ILE B N 1
ATOM 3457 C CA . ILE B 1 178 ? -2.229 -4.758 -18.516 1 98.12 178 ILE B CA 1
ATOM 3458 C C . ILE B 1 178 ? -3.42 -4 -19.094 1 98.12 178 ILE B C 1
ATOM 3460 O O . ILE B 1 178 ? -3.291 -3.301 -20.109 1 98.12 178 ILE B O 1
ATOM 3464 N N . ILE B 1 179 ? -4.574 -4.152 -18.453 1 97.31 179 ILE B N 1
ATOM 3465 C CA . ILE B 1 179 ? -5.711 -3.332 -18.859 1 97.31 179 ILE B CA 1
ATOM 3466 C C . ILE B 1 179 ? -6.133 -2.436 -17.703 1 97.31 179 ILE B C 1
ATOM 3468 O O . ILE B 1 179 ? -5.793 -2.703 -16.547 1 97.31 179 ILE B O 1
ATOM 3472 N N . ALA B 1 180 ? -6.852 -1.421 -18.078 1 95.69 180 ALA B N 1
ATOM 3473 C CA . ALA B 1 180 ? -7.324 -0.479 -17.062 1 95.69 180 ALA B CA 1
ATOM 3474 C C . ALA B 1 180 ? -8.289 -1.152 -16.094 1 95.69 180 ALA B C 1
ATOM 3476 O O . ALA B 1 180 ? -9.086 -2.01 -16.5 1 95.69 180 ALA B O 1
ATOM 3477 N N . HIS B 1 181 ? -8.227 -0.653 -14.859 1 94 181 HIS B N 1
ATOM 3478 C CA . HIS B 1 181 ? -9.078 -1.216 -13.82 1 94 181 HIS B CA 1
ATOM 3479 C C . HIS B 1 181 ? -10.555 -1.116 -14.203 1 94 181 HIS B C 1
ATOM 3481 O O . HIS B 1 181 ? -11.305 -2.08 -14.039 1 94 181 HIS B O 1
ATOM 3487 N N . GLU B 1 182 ? -10.938 0.007 -14.695 1 93.62 182 GLU B N 1
ATOM 3488 C CA . GLU B 1 182 ? -12.336 0.207 -15.078 1 93.62 182 GLU B CA 1
ATOM 3489 C C . GLU B 1 182 ? -12.734 -0.728 -16.219 1 93.62 182 GLU B C 1
ATOM 3491 O O . GLU B 1 182 ? -13.844 -1.268 -16.219 1 93.62 182 GLU B O 1
ATOM 3496 N N . GLU B 1 183 ? -11.867 -0.932 -17.188 1 95.38 183 GLU B N 1
ATOM 3497 C CA . GLU B 1 183 ? -12.125 -1.886 -18.266 1 95.38 183 GLU B CA 1
ATOM 3498 C C . GLU B 1 183 ? -12.273 -3.303 -17.719 1 95.38 183 GLU B C 1
ATOM 3500 O O . GLU B 1 183 ? -13.148 -4.055 -18.172 1 95.38 183 GLU B O 1
ATOM 3505 N N . CYS B 1 184 ? -11.406 -3.611 -16.812 1 95.69 184 CYS B N 1
ATOM 3506 C CA . CYS B 1 184 ? -11.477 -4.922 -16.172 1 95.69 184 CYS B CA 1
ATOM 3507 C C . CYS B 1 184 ? -12.836 -5.129 -15.508 1 95.69 184 CYS B C 1
ATOM 3509 O O . CYS B 1 184 ? -13.484 -6.152 -15.719 1 95.69 184 CYS B O 1
ATOM 3511 N N . ARG B 1 185 ? -13.273 -4.184 -14.742 1 95.06 185 ARG B N 1
ATOM 3512 C CA . ARG B 1 185 ? -14.562 -4.25 -14.07 1 95.06 185 ARG B CA 1
ATOM 3513 C C . ARG B 1 185 ? -15.703 -4.402 -15.078 1 95.06 185 ARG B C 1
ATOM 3515 O O . ARG B 1 185 ? -16.625 -5.188 -14.859 1 95.06 185 ARG B O 1
ATOM 3522 N N . GLU B 1 186 ? -15.617 -3.682 -16.125 1 96.12 186 GLU B N 1
ATOM 3523 C CA . GLU B 1 186 ? -16.641 -3.764 -17.172 1 96.12 186 GLU B CA 1
ATOM 3524 C C . GLU B 1 186 ? -16.719 -5.172 -17.75 1 96.12 186 GLU B C 1
ATOM 3526 O O . GLU B 1 186 ? -17.812 -5.715 -17.922 1 96.12 186 GLU B O 1
ATOM 3531 N N . ARG B 1 187 ? -15.602 -5.738 -18 1 93.94 187 ARG B N 1
ATOM 3532 C CA . ARG B 1 187 ? -15.555 -7.059 -18.609 1 93.94 187 ARG B CA 1
ATOM 3533 C C . ARG B 1 187 ? -16.062 -8.125 -17.656 1 93.94 187 ARG B C 1
ATOM 3535 O O . ARG B 1 187 ? -16.484 -9.203 -18.078 1 93.94 187 ARG B O 1
ATOM 3542 N N . TRP B 1 188 ? -15.984 -7.832 -16.406 1 93.94 188 TRP B N 1
ATOM 3543 C CA . TRP B 1 188 ? -16.5 -8.742 -15.398 1 93.94 188 TRP B CA 1
ATOM 3544 C C . TRP B 1 188 ? -17.859 -8.258 -14.891 1 93.94 188 TRP B C 1
ATOM 3546 O O . TRP B 1 188 ? -18.219 -8.523 -13.742 1 93.94 188 TRP B O 1
ATOM 3556 N N . ASP B 1 189 ? -18.594 -7.434 -15.609 1 94.69 189 ASP B N 1
ATOM 3557 C CA . ASP B 1 189 ? -19.922 -6.926 -15.312 1 94.69 189 ASP B CA 1
ATOM 3558 C C . ASP B 1 189 ? -19.953 -6.172 -13.984 1 94.69 189 ASP B C 1
ATOM 3560 O O . ASP B 1 189 ? -20.859 -6.363 -13.172 1 94.69 189 ASP B O 1
ATOM 3564 N N . PHE B 1 190 ? -18.844 -5.5 -13.75 1 92.38 190 PHE B N 1
ATOM 3565 C CA . PHE B 1 190 ? -18.703 -4.609 -12.609 1 92.38 190 PHE B CA 1
ATOM 3566 C C . PHE B 1 190 ? -18.875 -5.371 -11.305 1 92.38 190 PHE B C 1
ATOM 3568 O O . PHE B 1 190 ? -19.5 -4.875 -10.359 1 92.38 190 PHE B O 1
ATOM 3575 N N . HIS B 1 191 ? -18.312 -6.559 -11.328 1 89.12 191 HIS B N 1
ATOM 3576 C CA . HIS B 1 191 ? -18.297 -7.363 -10.109 1 89.12 191 HIS B CA 1
ATOM 3577 C C . HIS B 1 191 ? -17.594 -6.625 -8.977 1 89.12 191 HIS B C 1
ATOM 3579 O O . HIS B 1 191 ? -16.469 -6.137 -9.141 1 89.12 191 HIS B O 1
ATOM 3585 N N . ASP B 1 192 ? -18.125 -6.555 -7.766 1 87.62 192 ASP B N 1
ATOM 3586 C CA . ASP B 1 192 ? -17.641 -5.762 -6.637 1 87.62 192 ASP B CA 1
ATOM 3587 C C . ASP B 1 192 ? -16.344 -6.34 -6.066 1 87.62 192 ASP B C 1
ATOM 3589 O O . ASP B 1 192 ? -15.625 -5.664 -5.332 1 87.62 192 ASP B O 1
ATOM 3593 N N . GLY B 1 193 ? -16.062 -7.535 -6.43 1 89.31 193 GLY B N 1
ATOM 3594 C CA . GLY B 1 193 ? -14.852 -8.188 -5.941 1 89.31 193 GLY B CA 1
ATOM 3595 C C . GLY B 1 193 ? -13.586 -7.684 -6.617 1 89.31 193 GLY B C 1
ATOM 3596 O O . GLY B 1 193 ? -12.477 -7.934 -6.141 1 89.31 193 GLY B O 1
ATOM 3597 N N . ILE B 1 194 ? -13.719 -7.051 -7.719 1 91.88 194 ILE B N 1
ATOM 3598 C CA . ILE B 1 194 ? -12.578 -6.438 -8.391 1 91.88 194 ILE B CA 1
ATOM 3599 C C . ILE B 1 194 ? -12.281 -5.074 -7.766 1 91.88 194 ILE B C 1
ATOM 3601 O O . ILE B 1 194 ? -12.836 -4.059 -8.188 1 91.88 194 ILE B O 1
ATOM 3605 N N . ASP B 1 195 ? -11.398 -5.062 -6.777 1 90.25 195 ASP B N 1
ATOM 3606 C CA . ASP B 1 195 ? -11.156 -3.842 -6.016 1 90.25 195 ASP B CA 1
ATOM 3607 C C . ASP B 1 195 ? -9.719 -3.357 -6.195 1 90.25 195 ASP B C 1
ATOM 3609 O O . ASP B 1 195 ? -9.023 -3.787 -7.121 1 90.25 195 ASP B O 1
ATOM 3613 N N . VAL B 1 196 ? -9.25 -2.443 -5.383 1 90.56 196 VAL B N 1
ATOM 3614 C CA . VAL B 1 196 ? -7.992 -1.718 -5.547 1 90.56 196 VAL B CA 1
ATOM 3615 C C . VAL B 1 196 ? -6.812 -2.666 -5.332 1 90.56 196 VAL B C 1
ATOM 3617 O O . VAL B 1 196 ? -5.695 -2.389 -5.773 1 90.56 196 VAL B O 1
ATOM 3620 N N . GLY B 1 197 ? -7.043 -3.748 -4.695 1 95.38 197 GLY B N 1
ATOM 3621 C CA . GLY B 1 197 ? -5.984 -4.711 -4.438 1 95.38 197 GLY B CA 1
ATOM 3622 C C . GLY B 1 197 ? -5.703 -5.617 -5.617 1 95.38 197 GLY B C 1
ATOM 3623 O O . GLY B 1 197 ? -4.879 -6.527 -5.527 1 95.38 197 GLY B O 1
ATOM 3624 N N . HIS B 1 198 ? -6.348 -5.324 -6.766 1 95.75 198 HIS B N 1
ATOM 3625 C CA . HIS B 1 198 ? -6.184 -6.18 -7.938 1 95.75 198 HIS B CA 1
ATOM 3626 C C . HIS B 1 198 ? -5.637 -5.391 -9.125 1 95.75 198 HIS B C 1
ATOM 3628 O O . HIS B 1 198 ? -5.969 -4.215 -9.297 1 95.75 198 HIS B O 1
ATOM 3634 N N . ILE B 1 199 ? -4.812 -6.074 -9.922 1 96.12 199 ILE B N 1
ATOM 3635 C CA . ILE B 1 199 ? -4.48 -5.648 -11.281 1 96.12 199 ILE B CA 1
ATOM 3636 C C . ILE B 1 199 ? -4.902 -6.73 -12.273 1 96.12 199 ILE B C 1
ATOM 3638 O O . ILE B 1 199 ? -5.016 -7.902 -11.914 1 96.12 199 ILE B O 1
ATOM 3642 N N . CYS B 1 200 ? -5.203 -6.262 -13.508 1 96.25 200 CYS B N 1
ATOM 3643 C CA . CYS B 1 200 ? -5.805 -7.168 -14.477 1 96.25 200 CYS B CA 1
ATOM 3644 C C . CYS B 1 200 ? -4.984 -7.207 -15.766 1 96.25 200 CYS B C 1
ATOM 3646 O O . CYS B 1 200 ? -4.422 -6.195 -16.172 1 96.25 200 CYS B O 1
ATOM 3648 N N . THR B 1 201 ? -4.941 -8.391 -16.344 1 96.94 201 THR B N 1
ATOM 3649 C CA . THR B 1 201 ? -4.395 -8.531 -17.688 1 96.94 201 THR B CA 1
ATOM 3650 C C . THR B 1 201 ? -5.43 -9.133 -18.625 1 96.94 201 THR B C 1
ATOM 3652 O O . THR B 1 201 ? -6.27 -9.938 -18.219 1 96.94 201 THR B O 1
ATOM 3655 N N . PHE B 1 202 ? -5.312 -8.688 -19.875 1 95.88 202 PHE B N 1
ATOM 3656 C CA . PHE B 1 202 ? -6.051 -9.297 -20.969 1 95.88 202 PHE B CA 1
ATOM 3657 C C . PHE B 1 202 ? -5.387 -8.984 -22.312 1 95.88 202 PHE B C 1
ATOM 3659 O O . PHE B 1 202 ? -5.145 -7.824 -22.625 1 95.88 202 PHE B O 1
ATOM 3666 N N . THR B 1 203 ? -5.059 -9.992 -23 1 93.44 203 THR B N 1
ATOM 3667 C CA . THR B 1 203 ? -4.535 -9.859 -24.344 1 93.44 203 THR B CA 1
ATOM 3668 C C . THR B 1 203 ? -5.523 -10.406 -25.375 1 93.44 203 THR B C 1
ATOM 3670 O O . THR B 1 203 ? -6.027 -9.672 -26.219 1 93.44 203 THR B O 1
ATOM 3673 N N . ARG B 1 204 ? -5.785 -11.695 -25.266 1 91 204 ARG B N 1
ATOM 3674 C CA . ARG B 1 204 ? -6.742 -12.375 -26.141 1 91 204 ARG B CA 1
ATOM 3675 C C . ARG B 1 204 ? -7.145 -13.727 -25.562 1 91 204 ARG B C 1
ATOM 3677 O O . ARG B 1 204 ? -6.52 -14.211 -24.609 1 91 204 ARG B O 1
ATOM 3684 N N . GLU B 1 205 ? -8.203 -14.242 -26.172 1 89.81 205 GLU B N 1
ATOM 3685 C CA . GLU B 1 205 ? -8.586 -15.609 -25.828 1 89.81 205 GLU B CA 1
ATOM 3686 C C . GLU B 1 205 ? -7.457 -16.594 -26.125 1 89.81 205 GLU B C 1
ATOM 3688 O O . GLU B 1 205 ? -6.758 -16.453 -27.125 1 89.81 205 GLU B O 1
ATOM 3693 N N . GLY B 1 206 ? -7.305 -17.531 -25.188 1 90.06 206 GLY B N 1
ATOM 3694 C CA . GLY B 1 206 ? -6.266 -18.531 -25.359 1 90.06 206 GLY B CA 1
ATOM 3695 C C . GLY B 1 206 ? -4.957 -18.156 -24.703 1 90.06 206 GLY B C 1
ATOM 3696 O O . GLY B 1 206 ? -3.979 -18.906 -24.781 1 90.06 206 GLY B O 1
ATOM 3697 N N . GLU B 1 207 ? -4.957 -17.016 -24.078 1 91.75 207 GLU B N 1
ATOM 3698 C CA . GLU B 1 207 ? -3.764 -16.562 -23.359 1 91.75 207 GLU B CA 1
ATOM 3699 C C . GLU B 1 207 ? -4.09 -16.203 -21.906 1 91.75 207 GLU B C 1
ATOM 3701 O O . GLU B 1 207 ? -5.039 -15.461 -21.656 1 91.75 207 GLU B O 1
ATOM 3706 N N . GLY B 1 208 ? -3.297 -16.812 -20.984 1 93.44 208 GLY B N 1
ATOM 3707 C CA . GLY B 1 208 ? -3.521 -16.438 -19.594 1 93.44 208 GLY B CA 1
ATOM 3708 C C . GLY B 1 208 ? -3.025 -17.484 -18.609 1 93.44 208 GLY B C 1
ATOM 3709 O O . GLY B 1 208 ? -2.256 -18.375 -18.984 1 93.44 208 GLY B O 1
ATOM 3710 N N . ALA B 1 209 ? -3.391 -17.25 -17.391 1 93.5 209 ALA B N 1
ATOM 3711 C CA . ALA B 1 209 ? -3.021 -18.156 -16.297 1 93.5 209 ALA B CA 1
ATOM 3712 C C . ALA B 1 209 ? -4.023 -19.297 -16.172 1 93.5 209 ALA B C 1
ATOM 3714 O O . ALA B 1 209 ? -5.141 -19.219 -16.672 1 93.5 209 ALA B O 1
ATOM 3715 N N . CYS B 1 210 ? -3.605 -20.328 -15.594 1 93.62 210 CYS B N 1
ATOM 3716 C CA . CYS B 1 210 ? -4.445 -21.484 -15.328 1 93.62 210 CYS B CA 1
ATOM 3717 C C . CYS B 1 210 ? -4.109 -22.109 -13.984 1 93.62 210 CYS B C 1
ATOM 3719 O O . CYS B 1 210 ? -3.355 -21.547 -13.195 1 93.62 210 CYS B O 1
ATOM 3721 N N . SER B 1 211 ? -4.816 -23.203 -13.664 1 91 211 SER B N 1
ATOM 3722 C CA . SER B 1 211 ? -4.59 -23.891 -12.398 1 91 211 SER B CA 1
ATOM 3723 C C . SER B 1 211 ? -3.109 -24.188 -12.188 1 91 211 SER B C 1
ATOM 3725 O O . SER B 1 211 ? -2.434 -24.688 -13.094 1 91 211 SER B O 1
ATOM 3727 N N . GLY B 1 212 ? -2.65 -23.859 -10.992 1 94.12 212 GLY B N 1
ATOM 3728 C CA . GLY B 1 212 ? -1.25 -24.062 -10.664 1 94.12 212 GLY B CA 1
ATOM 3729 C C . GLY B 1 212 ? -0.416 -22.797 -10.766 1 94.12 212 GLY B C 1
ATOM 3730 O O . GLY B 1 212 ? 0.708 -22.75 -10.266 1 94.12 212 GLY B O 1
ATOM 3731 N N . ASP B 1 213 ? -0.896 -21.844 -11.414 1 95.94 213 ASP B N 1
ATOM 3732 C CA . ASP B 1 213 ? -0.147 -20.594 -11.602 1 95.94 213 ASP B CA 1
ATOM 3733 C C . ASP B 1 213 ? -0.347 -19.656 -10.43 1 95.94 213 ASP B C 1
ATOM 3735 O O . ASP B 1 213 ? 0.377 -18.656 -10.289 1 95.94 213 ASP B O 1
ATOM 3739 N N . SER B 1 214 ? -1.289 -19.953 -9.578 1 96.25 214 SER B N 1
ATOM 3740 C CA . SER B 1 214 ? -1.596 -19.078 -8.453 1 96.25 214 SER B CA 1
ATOM 3741 C C . SER B 1 214 ? -0.339 -18.734 -7.66 1 96.25 214 SER B C 1
ATOM 3743 O O . SER B 1 214 ? 0.502 -19.594 -7.414 1 96.25 214 SER B O 1
ATOM 3745 N N . GLY B 1 215 ? -0.273 -17.438 -7.316 1 97.56 215 GLY B N 1
ATOM 3746 C CA . GLY B 1 215 ? 0.877 -16.969 -6.559 1 97.56 215 GLY B CA 1
ATOM 3747 C C . GLY B 1 215 ? 2.084 -16.672 -7.43 1 97.56 215 GLY B C 1
ATOM 3748 O O . GLY B 1 215 ? 3.088 -16.141 -6.945 1 97.56 215 GLY B O 1
ATOM 3749 N N . GLY B 1 216 ? 1.989 -17.031 -8.711 1 97.94 216 GLY B N 1
ATOM 3750 C CA . GLY B 1 216 ? 3.086 -16.781 -9.633 1 97.94 216 GLY B CA 1
ATOM 3751 C C . GLY B 1 216 ? 3.264 -15.312 -9.969 1 97.94 216 GLY B C 1
ATOM 3752 O O . GLY B 1 216 ? 2.34 -14.516 -9.805 1 97.94 216 GLY B O 1
ATOM 3753 N N . PRO B 1 217 ? 4.418 -15.008 -10.492 1 98.69 217 PRO B N 1
ATOM 3754 C CA . PRO B 1 217 ? 4.777 -13.602 -10.672 1 98.69 217 PRO B CA 1
ATOM 3755 C C . PRO B 1 217 ? 4.262 -13.016 -11.984 1 98.69 217 PRO B C 1
ATOM 3757 O O . PRO B 1 217 ? 4.262 -13.703 -13.008 1 98.69 217 PRO B O 1
ATOM 3760 N N . LEU B 1 218 ? 3.812 -11.836 -11.906 1 98.56 218 LEU B N 1
ATOM 3761 C CA . LEU B 1 218 ? 3.643 -10.914 -13.023 1 98.56 218 LEU B CA 1
ATOM 3762 C C . LEU B 1 218 ? 4.691 -9.812 -12.984 1 98.56 218 LEU B C 1
ATOM 3764 O O . LEU B 1 218 ? 4.695 -8.984 -12.07 1 98.56 218 LEU B O 1
ATOM 3768 N N . MET B 1 219 ? 5.578 -9.773 -14.031 1 98.81 219 MET B N 1
ATOM 3769 C CA . MET B 1 219 ? 6.738 -8.891 -14.008 1 98.81 219 MET B CA 1
ATOM 3770 C C . MET B 1 219 ? 6.578 -7.754 -15.016 1 98.81 219 MET B C 1
ATOM 3772 O O . MET B 1 219 ? 6.129 -7.977 -16.141 1 98.81 219 MET B O 1
ATOM 3776 N N . TRP B 1 220 ? 6.922 -6.559 -14.617 1 98.69 220 TRP B N 1
ATOM 3777 C CA . TRP B 1 220 ? 6.961 -5.371 -15.461 1 98.69 220 TRP B CA 1
ATOM 3778 C C . TRP B 1 220 ? 8.297 -4.648 -15.328 1 98.69 220 TRP B C 1
ATOM 3780 O O . TRP B 1 220 ? 8.664 -4.211 -14.234 1 98.69 220 TRP B O 1
ATOM 3790 N N . GLU B 1 221 ? 9.039 -4.586 -16.391 1 97.5 221 GLU B N 1
ATOM 3791 C CA . GLU B 1 221 ? 10.344 -3.934 -16.406 1 97.5 221 GLU B CA 1
ATOM 3792 C C . GLU B 1 221 ? 11.258 -4.5 -15.336 1 97.5 221 GLU B C 1
ATOM 3794 O O . GLU B 1 221 ? 11.883 -3.746 -14.578 1 97.5 221 GLU B O 1
ATOM 3799 N N . GLY B 1 222 ? 11.211 -5.805 -15.172 1 97.81 222 GLY B N 1
ATOM 3800 C CA . GLY B 1 222 ? 12.125 -6.52 -14.297 1 97.81 222 GLY B CA 1
ATOM 3801 C C . GLY B 1 222 ? 11.68 -6.504 -12.844 1 97.81 222 GLY B C 1
ATOM 3802 O O . GLY B 1 222 ? 12.406 -6.984 -11.969 1 97.81 222 GLY B O 1
ATOM 3803 N N . LYS B 1 223 ? 10.492 -5.961 -12.57 1 98.5 223 LYS B N 1
ATOM 3804 C CA . LYS B 1 223 ? 10.016 -5.852 -11.195 1 98.5 223 LYS B CA 1
ATOM 3805 C C . LYS B 1 223 ? 8.648 -6.504 -11.039 1 98.5 223 LYS B C 1
ATOM 3807 O O . LYS B 1 223 ? 7.848 -6.516 -11.977 1 98.5 223 LYS B O 1
ATOM 3812 N N . LEU B 1 224 ? 8.422 -7.012 -9.867 1 98.81 224 LEU B N 1
ATOM 3813 C CA . LEU B 1 224 ? 7.148 -7.664 -9.57 1 98.81 224 LEU B CA 1
ATOM 3814 C C . LEU B 1 224 ? 6.031 -6.637 -9.43 1 98.81 224 LEU B C 1
ATOM 3816 O O . LEU B 1 224 ? 6.16 -5.672 -8.68 1 98.81 224 LEU B O 1
ATOM 3820 N N . VAL B 1 225 ? 4.895 -6.891 -10.133 1 98.31 225 VAL B N 1
ATOM 3821 C CA . VAL B 1 225 ? 3.77 -5.965 -10.039 1 98.31 225 VAL B CA 1
ATOM 3822 C C . VAL B 1 225 ? 2.502 -6.73 -9.664 1 98.31 225 VAL B C 1
ATOM 3824 O O . VAL B 1 225 ? 1.482 -6.129 -9.328 1 98.31 225 VAL B O 1
ATOM 3827 N N . GLY B 1 226 ? 2.623 -8.047 -9.641 1 98.38 226 GLY B N 1
ATOM 3828 C CA . GLY B 1 226 ? 1.434 -8.82 -9.312 1 98.38 226 GLY B CA 1
ATOM 3829 C C . GLY B 1 226 ? 1.723 -10.289 -9.07 1 98.38 226 GLY B C 1
ATOM 3830 O O . GLY B 1 226 ? 2.787 -10.789 -9.438 1 98.38 226 GLY B O 1
ATOM 3831 N N . LEU B 1 227 ? 0.769 -10.938 -8.43 1 98.31 227 LEU B N 1
ATOM 3832 C CA . LEU B 1 227 ? 0.725 -12.383 -8.242 1 98.31 227 LEU B CA 1
ATOM 3833 C C . LEU B 1 227 ? -0.578 -12.969 -8.789 1 98.31 227 LEU B C 1
ATOM 3835 O O . LEU B 1 227 ? -1.656 -12.422 -8.531 1 98.31 227 LEU B O 1
ATOM 3839 N N . VAL B 1 228 ? -0.463 -14.047 -9.453 1 97 228 VAL B N 1
ATOM 3840 C CA . VAL B 1 228 ? -1.66 -14.68 -9.992 1 97 228 VAL B CA 1
ATOM 3841 C C . VAL B 1 228 ? -2.621 -15.023 -8.859 1 97 228 VAL B C 1
ATOM 3843 O O . VAL B 1 228 ? -2.238 -15.695 -7.898 1 97 228 VAL B O 1
ATOM 3846 N N . ASN B 1 229 ? -3.854 -14.531 -8.969 1 93.31 229 ASN B N 1
ATOM 3847 C CA . ASN B 1 229 ? -4.879 -14.789 -7.965 1 93.31 229 ASN B CA 1
ATOM 3848 C C . ASN B 1 229 ? -6.012 -15.648 -8.523 1 93.31 229 ASN B C 1
ATOM 3850 O O . ASN B 1 229 ? -6.039 -16.859 -8.312 1 93.31 229 ASN B O 1
ATOM 3854 N N . TRP B 1 230 ? -6.902 -14.922 -9.328 1 83.44 230 TRP B N 1
ATOM 3855 C CA . TRP B 1 230 ? -8.086 -15.633 -9.789 1 83.44 230 TRP B CA 1
ATOM 3856 C C . TRP B 1 230 ? -8.492 -15.164 -11.18 1 83.44 230 TRP B C 1
ATOM 3858 O O . TRP B 1 230 ? -7.926 -14.211 -11.711 1 83.44 230 TRP B O 1
ATOM 3868 N N . GLY B 1 231 ? -9.352 -15.875 -11.719 1 77.75 231 GLY B N 1
ATOM 3869 C CA . GLY B 1 231 ? -9.945 -15.633 -13.023 1 77.75 231 GLY B CA 1
ATOM 3870 C C . GLY B 1 231 ? -10.789 -16.781 -13.523 1 77.75 231 GLY B C 1
ATOM 3871 O O . GLY B 1 231 ? -11.031 -17.75 -12.781 1 77.75 231 GLY B O 1
ATOM 3872 N N . ARG B 1 232 ? -11.391 -16.438 -14.719 1 74.5 232 ARG B N 1
ATOM 3873 C CA . ARG B 1 232 ? -11.891 -17.625 -15.414 1 74.5 232 ARG B CA 1
ATOM 3874 C C . ARG B 1 232 ? -10.734 -18.422 -16 1 74.5 232 ARG B C 1
ATOM 3876 O O . ARG B 1 232 ? -10.047 -17.953 -16.906 1 74.5 232 ARG B O 1
ATOM 3883 N N . ALA B 1 233 ? -10.625 -19.562 -15.484 1 75.81 233 ALA B N 1
ATOM 3884 C CA . ALA B 1 233 ? -9.391 -20.312 -15.68 1 75.81 233 ALA B CA 1
ATOM 3885 C C . ALA B 1 233 ? -9.156 -20.609 -17.156 1 75.81 233 ALA B C 1
ATOM 3887 O O . ALA B 1 233 ? -10.109 -20.906 -17.891 1 75.81 233 ALA B O 1
ATOM 3888 N N . CYS B 1 234 ? -7.852 -20.406 -17.516 1 85.38 234 CYS B N 1
ATOM 3889 C CA . CYS B 1 234 ? -7.195 -21.016 -18.656 1 85.38 234 CYS B CA 1
ATOM 3890 C C . CYS B 1 234 ? -7.523 -20.25 -19.938 1 85.38 234 CYS B C 1
ATOM 3892 O O . CYS B 1 234 ? -7.812 -20.875 -20.969 1 85.38 234 CYS B O 1
ATOM 3894 N N . GLY B 1 235 ? -7.574 -18.922 -19.797 1 84.25 235 GLY B N 1
ATOM 3895 C CA . GLY B 1 235 ? -7.527 -18.047 -20.953 1 84.25 235 GLY B CA 1
ATOM 3896 C C . GLY B 1 235 ? -8.789 -18.109 -21.797 1 84.25 235 GLY B C 1
ATOM 3897 O O . GLY B 1 235 ? -8.719 -18.188 -23.016 1 84.25 235 GLY B O 1
ATOM 3898 N N . VAL B 1 236 ? -9.938 -18.109 -21.203 1 83.62 236 VAL B N 1
ATOM 3899 C CA . VAL B 1 236 ? -11.203 -18.312 -21.906 1 83.62 236 VAL B CA 1
ATOM 3900 C C . VAL B 1 236 ? -11.75 -16.953 -22.359 1 83.62 236 VAL B C 1
ATOM 3902 O O . VAL B 1 236 ? -12.969 -16.797 -22.5 1 83.62 236 VAL B O 1
ATOM 3905 N N . GLY B 1 237 ? -10.906 -16.016 -22.406 1 87.31 237 GLY B N 1
ATOM 3906 C CA . GLY B 1 237 ? -11.312 -14.742 -22.984 1 87.31 237 GLY B CA 1
ATOM 3907 C C . GLY B 1 237 ? -11.789 -13.734 -21.953 1 87.31 237 GLY B C 1
ATOM 3908 O O . GLY B 1 237 ? -12.586 -12.852 -22.266 1 87.31 237 GLY B O 1
ATOM 3909 N N . MET B 1 238 ? -11.445 -13.953 -20.781 1 91.25 238 MET B N 1
ATOM 3910 C CA . MET B 1 238 ? -11.711 -13.031 -19.688 1 91.25 238 MET B CA 1
ATOM 3911 C C . MET B 1 238 ? -10.406 -12.57 -19.031 1 91.25 238 MET B C 1
ATOM 3913 O O . MET B 1 238 ? -9.406 -13.297 -19.062 1 91.25 238 MET B O 1
ATOM 3917 N N . PRO B 1 239 ? -10.469 -11.391 -18.469 1 94.38 239 PRO B N 1
ATOM 3918 C CA . PRO B 1 239 ? -9.25 -10.922 -17.812 1 94.38 239 PRO B CA 1
ATOM 3919 C C . PRO B 1 239 ? -8.844 -11.805 -16.625 1 94.38 239 PRO B C 1
ATOM 3921 O O . PRO B 1 239 ? -9.711 -12.305 -15.906 1 94.38 239 PRO B O 1
ATOM 3924 N N . ASP B 1 240 ? -7.539 -12.016 -16.5 1 94.69 240 ASP B N 1
ATOM 3925 C CA . ASP B 1 240 ? -6.98 -12.633 -15.305 1 94.69 240 ASP B CA 1
ATOM 3926 C C . ASP B 1 240 ? -6.715 -11.594 -14.219 1 94.69 240 ASP B C 1
ATOM 3928 O O . ASP B 1 240 ? -6.301 -10.469 -14.523 1 94.69 240 ASP B O 1
ATOM 3932 N N . MET B 1 241 ? -6.875 -12.023 -12.969 1 94.75 241 MET B N 1
ATOM 3933 C CA . MET B 1 241 ? -6.695 -11.133 -11.82 1 94.75 241 MET B CA 1
ATOM 3934 C C . MET B 1 241 ? -5.422 -11.484 -11.055 1 94.75 241 MET B C 1
ATOM 3936 O O . MET B 1 241 ? -5.098 -12.664 -10.891 1 94.75 241 MET B O 1
ATOM 3940 N N . TYR B 1 242 ? -4.793 -10.453 -10.641 1 97.19 242 TYR B N 1
ATOM 3941 C CA . TYR B 1 242 ? -3.549 -10.578 -9.891 1 97.19 242 TYR B CA 1
ATOM 3942 C C . TYR B 1 242 ? -3.596 -9.742 -8.609 1 97.19 242 TYR B C 1
ATOM 3944 O O . TYR B 1 242 ? -4.129 -8.633 -8.609 1 97.19 242 TYR B O 1
ATOM 3952 N N . ALA B 1 243 ? -3.062 -10.273 -7.488 1 97.69 243 ALA B N 1
ATOM 3953 C CA . ALA B 1 243 ? -2.83 -9.414 -6.332 1 97.69 243 ALA B CA 1
ATOM 3954 C C . ALA B 1 243 ? -1.84 -8.305 -6.66 1 97.69 243 ALA B C 1
ATOM 3956 O O . ALA B 1 243 ? -0.72 -8.57 -7.102 1 97.69 243 ALA B O 1
ATOM 3957 N N . ASN B 1 244 ? -2.236 -7.102 -6.488 1 97.88 244 ASN B N 1
ATOM 3958 C CA . ASN B 1 244 ? -1.44 -5.91 -6.762 1 97.88 244 ASN B CA 1
ATOM 3959 C C . ASN B 1 244 ? -0.35 -5.711 -5.715 1 97.88 244 ASN B C 1
ATOM 3961 O O . ASN B 1 244 ? -0.605 -5.156 -4.641 1 97.88 244 ASN B O 1
ATOM 3965 N N . THR B 1 245 ? 0.883 -6.098 -6.062 1 97.88 245 THR B N 1
ATOM 3966 C CA . THR B 1 245 ? 1.935 -6.09 -5.055 1 97.88 245 THR B CA 1
ATOM 3967 C C . THR B 1 245 ? 2.387 -4.664 -4.75 1 97.88 245 THR B C 1
ATOM 3969 O O . THR B 1 245 ? 3.029 -4.414 -3.729 1 97.88 245 THR B O 1
ATOM 3972 N N . VAL B 1 246 ? 2.072 -3.73 -5.652 1 95.88 246 VAL B N 1
ATOM 3973 C CA . VAL B 1 246 ? 2.338 -2.326 -5.359 1 95.88 246 VAL B CA 1
ATOM 3974 C C . VAL B 1 246 ? 1.396 -1.842 -4.258 1 95.88 246 VAL B C 1
ATOM 3976 O O . VAL B 1 246 ? 1.828 -1.189 -3.305 1 95.88 246 VAL B O 1
ATOM 3979 N N . TYR B 1 247 ? 0.147 -2.199 -4.301 1 96.06 247 TYR B N 1
ATOM 3980 C CA . TYR B 1 247 ? -0.852 -1.877 -3.287 1 96.06 247 TYR B CA 1
ATOM 3981 C C . TYR B 1 247 ? -0.523 -2.555 -1.962 1 96.06 247 TYR B C 1
ATOM 3983 O O . TYR B 1 247 ? -0.657 -1.946 -0.897 1 96.06 247 TYR B O 1
ATOM 3991 N N . TYR B 1 248 ? 0.018 -3.807 -2.004 1 97.44 248 TYR B N 1
ATOM 3992 C CA . TYR B 1 248 ? 0.241 -4.594 -0.796 1 97.44 248 TYR B CA 1
ATOM 3993 C C . TYR B 1 248 ? 1.677 -4.445 -0.306 1 97.44 248 TYR B C 1
ATOM 3995 O O . TYR B 1 248 ? 2.119 -5.191 0.57 1 97.44 248 TYR B O 1
ATOM 4003 N N . GLN B 1 249 ? 2.402 -3.58 -0.85 1 96.12 249 GLN B N 1
ATOM 4004 C CA . GLN B 1 249 ? 3.838 -3.533 -0.585 1 96.12 249 GLN B CA 1
ATOM 4005 C C . GLN B 1 249 ? 4.117 -3.277 0.893 1 96.12 249 GLN B C 1
ATOM 4007 O O . GLN B 1 249 ? 5.027 -3.873 1.472 1 96.12 249 GLN B O 1
ATOM 4012 N N . ASP B 1 250 ? 3.412 -2.33 1.548 1 96.5 250 ASP B N 1
ATOM 4013 C CA . ASP B 1 250 ? 3.576 -2.105 2.98 1 96.5 250 ASP B CA 1
ATOM 4014 C C . ASP B 1 250 ? 3.299 -3.383 3.771 1 96.5 250 ASP B C 1
ATOM 4016 O O . ASP B 1 250 ? 4.039 -3.717 4.699 1 96.5 250 ASP B O 1
ATOM 4020 N N . TRP B 1 251 ? 2.221 -4.09 3.436 1 97.06 251 TRP B N 1
ATOM 4021 C CA . TRP B 1 251 ? 1.886 -5.332 4.117 1 97.06 251 TRP B CA 1
ATOM 4022 C C . TRP B 1 251 ? 3.029 -6.336 4.016 1 97.06 251 TRP B C 1
ATOM 4024 O O . TRP B 1 251 ? 3.385 -6.984 5.004 1 97.06 251 TRP B O 1
ATOM 4034 N N . ILE B 1 252 ? 3.584 -6.465 2.824 1 97.06 252 ILE B N 1
ATOM 4035 C CA . ILE B 1 252 ? 4.688 -7.387 2.574 1 97.06 252 ILE B CA 1
ATOM 4036 C C . ILE B 1 252 ? 5.859 -7.051 3.492 1 97.06 252 ILE B C 1
ATOM 4038 O O . ILE B 1 252 ? 6.465 -7.945 4.086 1 97.06 252 ILE B O 1
ATOM 4042 N N . ARG B 1 253 ? 6.098 -5.797 3.613 1 93.06 253 ARG B N 1
ATOM 4043 C CA . ARG B 1 253 ? 7.246 -5.34 4.395 1 93.06 253 ARG B CA 1
ATOM 4044 C C . ARG B 1 253 ? 6.988 -5.504 5.891 1 93.06 253 ARG B C 1
ATOM 4046 O O . ARG B 1 253 ? 7.84 -6.016 6.617 1 93.06 253 ARG B O 1
ATOM 4053 N N . ARG B 1 254 ? 5.871 -5.133 6.355 1 92 254 ARG B N 1
ATOM 4054 C CA . ARG B 1 254 ? 5.609 -5.066 7.789 1 92 254 ARG B CA 1
ATOM 4055 C C . ARG B 1 254 ? 5.312 -6.449 8.359 1 92 254 ARG B C 1
ATOM 4057 O O . ARG B 1 254 ? 5.637 -6.734 9.508 1 92 254 ARG B O 1
ATOM 4064 N N . THR B 1 255 ? 4.699 -7.266 7.602 1 90.81 255 THR B N 1
ATOM 4065 C CA . THR B 1 255 ? 4.285 -8.57 8.102 1 90.81 255 THR B CA 1
ATOM 4066 C C . THR B 1 255 ? 5.5 -9.422 8.469 1 90.81 255 THR B C 1
ATOM 4068 O O . THR B 1 255 ? 5.48 -10.141 9.469 1 90.81 255 THR B O 1
ATOM 4071 N N . ARG B 1 256 ? 6.523 -9.258 7.742 1 87.88 256 ARG B N 1
ATOM 4072 C CA . ARG B 1 256 ? 7.742 -10.031 7.98 1 87.88 256 ARG B CA 1
ATOM 4073 C C . ARG B 1 256 ? 8.406 -9.609 9.289 1 87.88 256 ARG B C 1
ATOM 4075 O O . ARG B 1 256 ? 9.188 -10.367 9.859 1 87.88 256 ARG B O 1
ATOM 4082 N N . SER B 1 257 ? 8.008 -8.445 9.742 1 86.56 257 SER B N 1
ATOM 4083 C CA . SER B 1 257 ? 8.617 -7.934 10.969 1 86.56 257 SER B CA 1
ATOM 4084 C C . SER B 1 257 ? 7.891 -8.453 12.203 1 86.56 257 SER B C 1
ATOM 4086 O O . SER B 1 257 ? 8.43 -8.422 13.305 1 86.56 257 SER B O 1
ATOM 4088 N N . GLY B 1 258 ? 6.676 -8.891 12.016 1 84.12 258 GLY B N 1
ATOM 4089 C CA . GLY B 1 258 ? 5.863 -9.336 13.133 1 84.12 258 GLY B CA 1
ATOM 4090 C C . GLY B 1 258 ? 5.453 -8.203 14.062 1 84.12 258 GLY B C 1
ATOM 4091 O O . GLY B 1 258 ? 4.996 -8.445 15.18 1 84.12 258 GLY B O 1
ATOM 4092 N N . CYS B 1 259 ? 5.555 -7.039 13.633 1 83.75 259 CYS B N 1
ATOM 4093 C CA . CYS B 1 259 ? 5.297 -5.898 14.5 1 83.75 259 CYS B CA 1
ATOM 4094 C C . CYS B 1 259 ? 3.801 -5.652 14.648 1 83.75 259 CYS B C 1
ATOM 4096 O O . CYS B 1 259 ? 3.004 -6.156 13.852 1 83.75 259 CYS B O 1
ATOM 4098 N N . LYS B 1 260 ? 3.461 -4.961 15.75 1 81.56 260 LYS B N 1
ATOM 4099 C CA . LYS B 1 260 ? 2.088 -4.543 16.016 1 81.56 260 LYS B CA 1
ATOM 4100 C C . LYS B 1 260 ? 1.982 -3.021 16.094 1 81.56 260 LYS B C 1
ATOM 4102 O O . LYS B 1 260 ? 2.939 -2.348 16.484 1 81.56 260 LYS B O 1
ATOM 4107 N N . ASN B 1 261 ? 0.816 -2.576 15.742 1 85 261 ASN B N 1
ATOM 4108 C CA . ASN B 1 261 ? 0.608 -1.135 15.828 1 85 261 ASN B CA 1
ATOM 4109 C C . ASN B 1 261 ? 0.826 -0.62 17.25 1 85 261 ASN B C 1
ATOM 4111 O O . ASN B 1 261 ? 0.464 -1.287 18.219 1 85 261 ASN B O 1
ATOM 4115 N N . ARG B 1 262 ? 1.364 0.542 17.234 1 81.75 262 ARG B N 1
ATOM 4116 C CA . ARG B 1 262 ? 1.444 1.226 18.516 1 81.75 262 ARG B CA 1
ATOM 4117 C C . ARG B 1 262 ? 0.117 1.89 18.875 1 81.75 262 ARG B C 1
ATOM 4119 O O . ARG B 1 262 ? -0.549 2.455 18 1 81.75 262 ARG B O 1
ATOM 4126 N N . VAL B 1 263 ? -0.219 1.777 20.188 1 81.38 263 VAL B N 1
ATOM 4127 C CA . VAL B 1 263 ? -1.499 2.332 20.609 1 81.38 263 VAL B CA 1
ATOM 4128 C C . VAL B 1 263 ? -1.262 3.492 21.578 1 81.38 263 VAL B C 1
ATOM 4130 O O . VAL B 1 263 ? -0.386 3.418 22.438 1 81.38 263 VAL B O 1
ATOM 4133 N N . ASN B 1 264 ? -1.797 4.543 21.234 1 85.94 264 ASN B N 1
ATOM 4134 C CA . ASN B 1 264 ? -1.876 5.684 22.141 1 85.94 264 ASN B CA 1
ATOM 4135 C C . ASN B 1 264 ? -3.312 5.949 22.578 1 85.94 264 ASN B C 1
ATOM 4137 O O . ASN B 1 264 ? -4.25 5.742 21.812 1 85.94 264 ASN B O 1
#

Foldseek 3Di:
DPPPPVPPPPPPPPPPPCPPPDPPPDPPPQPKAQLVWAFDDQLNQQQKKFKAFPVQAGFAIWGAAFFWKTKFWQCSPVVDDQQRIKIAGQDQFSVDGPDIWGFPDKAADPQACPPHHLVSGMMMTTTPGTDDDDSSHDHAAADLDADDFFAKKKWKFQQTNDPPGGTHRGIIMDIWTWHDLVVQCVLVVNPVSSDPQKTKTDDAASGDAAGSQGNTFIGGPRHGQFGFTDDDHNRHGHITITGGCNVCVVVVVVVVVVDDDDDD/DPPPPPPPPPPPPPPPPPPPPDPPPDPPPQPKAQLVWAFDDQLNQQQKKFKAFPVQAGFAIWGAAFFWKTKFWQCSPVVDDQQRIKIAGQDQFSVDGPDIWGFPDKAADPQACPPHHLVSGMIMTTTPGTDDDDSSHDHAAADLDADDFFAKKKWKFQQTRDPPGGGHRGIIMDIWTWHDLVVQCVLVVNPVSSDPQKTKTDDAASGDAAGSQGNTFIGGPRHGQFGFTDDDHNRRGHITITGGCNVCVVVVVVVVVVDDDDDD

InterPro domains:
  IPR001254 Serine proteases, trypsin domain [PF00089] (34-252)
  IPR001254 Serine proteases, trypsin domain [PS50240] (34-257)
  IPR001254 Serine proteases, trypsin domain [SM00020] (33-252)
  IPR001254 Serine proteases, trypsin domain [cd00190] (34-255)
  IPR001314 Peptidase S1A, chymotrypsin family [PR00722] (61-76)
  IPR001314 Peptidase S1A, chymotrypsin family [PR00722] (117-131)
  IPR001314 Peptidase S1A, chymotrypsin family [PR00722] (207-219)
  IPR009003 Peptidase S1, PA clan [SSF50494] (27-255)
  IPR018114 Serine proteases, trypsin family, histidine active site [PS00134] (71-76)
  IPR033116 Serine proteases, trypsin family, serine active site [PS00135] (208-219)
  IPR050430 Peptidase S1 family serine proteases [PTHR24276] (31-255)

Solvent-accessible surface area (backbone atoms only — not comparable to full-atom values): 27226 Å² total; per-residue (Å²): 136,83,77,72,76,75,75,75,73,75,74,74,75,72,77,71,76,77,77,70,81,64,82,78,69,85,78,66,88,64,67,40,30,24,11,62,26,40,77,47,60,87,59,70,56,23,23,43,29,44,30,20,34,73,88,68,46,72,61,20,23,16,33,28,61,51,49,42,36,32,41,29,17,22,60,66,49,61,76,47,62,44,85,47,35,29,38,31,32,33,53,52,39,73,87,56,59,60,44,80,42,39,46,78,38,25,44,24,45,52,45,49,41,44,94,30,77,70,19,54,30,31,22,39,36,34,39,73,56,74,57,75,74,54,85,35,22,40,62,54,47,75,33,89,62,77,80,55,63,69,36,70,30,41,36,46,33,37,7,7,27,37,82,92,48,64,58,46,61,53,30,9,28,34,80,41,22,31,42,44,69,68,58,50,28,55,76,54,72,57,44,81,54,72,46,84,53,47,42,38,33,55,75,50,65,46,38,37,58,20,63,30,17,33,8,10,49,30,31,45,93,84,15,36,46,23,22,30,57,51,57,59,66,29,9,74,58,49,56,39,34,18,32,20,42,36,38,40,40,50,56,63,59,47,58,77,66,69,61,60,64,42,76,71,136,82,79,73,78,75,75,78,74,77,74,76,78,72,78,73,79,79,78,70,80,64,83,76,72,84,76,65,89,64,67,35,32,25,11,61,28,42,77,48,60,88,60,71,57,23,23,44,29,43,31,19,34,74,88,67,45,73,61,20,21,15,32,28,61,53,49,40,38,32,40,29,16,22,61,66,50,61,76,48,62,46,85,48,34,28,39,32,33,33,54,51,38,73,86,55,59,59,43,82,43,38,45,77,37,26,43,25,43,52,45,48,42,44,95,30,76,70,18,53,32,31,23,39,37,32,40,75,56,73,57,75,73,53,86,33,21,38,62,54,45,75,33,90,62,80,79,56,63,69,36,70,29,41,37,46,33,36,8,7,24,36,80,92,48,66,58,46,59,53,30,9,28,36,79,40,21,31,43,44,68,69,59,49,28,55,77,54,74,57,43,81,54,72,47,82,53,48,41,38,32,55,74,50,66,47,38,37,57,19,63,30,18,32,8,10,48,30,30,45,92,83,15,36,45,24,23,31,56,50,56,59,66,29,8,73,60,49,56,40,34,19,31,19,42,37,36,41,40,50,57,62,59,47,58,76,66,68,61,60,64,41,76,71